Protein AF-A0A973AAB1-F1 (afdb_monomer_lite)

Sequence (427 aa):
MKTANSNQVSSADGLLHLVMQCKTIVVDFSHLSKGIDNYHVDVMLSDSFVQSSRQLIEQAVGNVVVGKKMTDSNLTNNFRKNYVDMLSTTLHRVKTDLQPAQIAILQFAAIKYLLLEIRQQLLSVGQRVEEAVARQQYSGSRDLLTTQARLFWLRQHHDEFLYKTNRFIFCLLQRDEMNQLRSLREEQLQSAFNEAVNVMFNPQLSAVSPMSPRLLMECYTLWPVANLSKASEAFEAACEEHFPQLAVESLRRFDRFDPIESEVFDDLGGLFAVQALLGPAENQRNRLRETFSWLEQPGNIRLLFDARLHQKTAREVRATLGIRAGWRFNRDIKKLLKIALVLRQAFASDTEYRVMLASYQLRDSWSELDNELIEIEQACKYIAGVDVKKIAVRVSGRDKGAVQLLKRLDLLARENHRQFKEGAQEV

Foldseek 3Di:
DPPDPLPQDLFLVSLVVVLDFKDKDKQFCVPPDPQDWPVRDDDDADPQLVVLLLVLLLVLLVCLLVVHDDDDDPSLVSNLVSVLVRLLVLLCCLVPPDPLSVSLVNLVVVLLVSLVSNLVSLVVVLVVLVVVLVVCVVVVHPCNVVSVVSSVVSVVCVQVSQLSSLQVSLVSNLVCCVPPCVVSCCVRVVPVDPVSNVVSPDSLLSGLAPQPLLSCLQPNLLDDDFPVQQLQVLLLVLCCVVCVVFDRDRQADAVPPDVVQFDDDDPSNYQVNCCVRRNTDGHQTRMDMDMGGSVPPPVSCCSQAVPVVLVVSLVVCCVPVHDVSSVNRVVNSVVSNVSVVVSCVRNDDLLSSLLSLLSNVCNVPDDPLVVVQDDSSLLSCCLSVHCVVVSLVSSDDPDPSSVVSNVVSVVSSVVSVVVSVVVVPPD

Radius of gyration: 25.02 Å; chains: 1; bounding box: 60×54×82 Å

Structure (mmCIF, N/CA/C/O backbone):
data_AF-A0A973AAB1-F1
#
_entry.id   AF-A0A973AAB1-F1
#
loop_
_atom_site.group_PDB
_atom_site.id
_atom_site.type_symbol
_atom_site.label_atom_id
_atom_site.label_alt_id
_atom_site.label_comp_id
_atom_site.label_asym_id
_atom_site.label_entity_id
_atom_site.label_seq_id
_atom_site.pdbx_PDB_ins_code
_atom_site.Cartn_x
_atom_site.Cartn_y
_atom_site.Cartn_z
_atom_site.occupancy
_atom_site.B_iso_or_equiv
_atom_site.auth_seq_id
_atom_site.auth_comp_id
_atom_site.auth_asym_id
_atom_site.auth_atom_id
_atom_site.pdbx_PDB_model_num
ATOM 1 N N . MET A 1 1 ? -7.279 11.399 16.033 1.00 32.84 1 MET A N 1
ATOM 2 C CA . MET A 1 1 ? -7.831 10.529 17.088 1.00 32.84 1 MET A CA 1
ATOM 3 C C . MET A 1 1 ? -8.043 11.378 18.325 1.00 32.84 1 MET A C 1
ATOM 5 O O . MET A 1 1 ? -7.068 11.710 18.985 1.00 32.84 1 MET A O 1
ATOM 9 N N . LYS A 1 2 ? -9.284 11.794 18.603 1.00 25.44 2 LYS A N 1
ATOM 10 C CA . LYS A 1 2 ? -9.629 12.214 19.964 1.00 25.44 2 LYS A CA 1
ATOM 11 C C . LYS A 1 2 ? -9.411 10.981 20.835 1.00 25.44 2 LYS A C 1
ATOM 13 O O . LYS A 1 2 ? -9.906 9.910 20.495 1.00 25.44 2 LYS A O 1
ATOM 18 N N . THR A 1 3 ? -8.579 11.111 21.858 1.00 29.19 3 THR A N 1
ATOM 19 C CA . THR A 1 3 ? -8.394 10.102 22.898 1.00 29.19 3 THR A CA 1
ATOM 20 C C . THR A 1 3 ? -9.775 9.672 23.370 1.00 29.19 3 THR A C 1
ATOM 22 O O . THR A 1 3 ? -10.511 10.491 23.918 1.00 29.19 3 THR A O 1
ATOM 25 N N . ALA A 1 4 ? -10.155 8.426 23.081 1.00 35.50 4 ALA A N 1
ATOM 26 C CA . ALA A 1 4 ? -11.342 7.833 23.671 1.00 35.50 4 ALA A CA 1
ATOM 27 C C . ALA A 1 4 ? -11.238 8.037 25.185 1.00 35.50 4 ALA A C 1
ATOM 29 O O . ALA A 1 4 ? -10.166 7.818 25.754 1.00 35.50 4 ALA A O 1
ATOM 30 N N . ASN A 1 5 ? -12.311 8.531 25.803 1.00 37.88 5 ASN A N 1
ATOM 31 C CA . ASN A 1 5 ? -12.387 8.739 27.243 1.00 37.88 5 ASN A CA 1
ATOM 32 C C . ASN A 1 5 ? -11.928 7.458 27.952 1.00 37.88 5 ASN A C 1
ATOM 34 O O . ASN A 1 5 ? -12.661 6.474 28.003 1.00 37.88 5 ASN A O 1
ATOM 38 N N . SER A 1 6 ? -10.725 7.476 28.525 1.00 41.59 6 SER A N 1
ATOM 39 C CA . SER A 1 6 ? -10.100 6.365 29.255 1.00 41.59 6 SER A CA 1
ATOM 40 C C . SER A 1 6 ? -10.814 6.026 30.571 1.00 41.59 6 SER A C 1
ATOM 42 O O . SER A 1 6 ? -10.342 5.201 31.343 1.00 41.59 6 SER A O 1
ATOM 44 N N . ASN A 1 7 ? -11.975 6.631 30.830 1.00 45.41 7 ASN A N 1
ATOM 45 C CA . ASN A 1 7 ? -12.685 6.550 32.100 1.00 45.41 7 ASN A CA 1
ATOM 46 C C . ASN A 1 7 ? -13.616 5.330 32.244 1.00 45.41 7 ASN A C 1
ATOM 48 O O . ASN A 1 7 ? -14.311 5.251 33.252 1.00 45.41 7 ASN A O 1
ATOM 52 N N . GLN A 1 8 ? -13.660 4.379 31.297 1.00 58.12 8 GLN A N 1
ATOM 53 C CA . GLN A 1 8 ? -14.621 3.258 31.376 1.00 58.12 8 GLN A CA 1
ATOM 54 C C . GLN A 1 8 ? -14.101 1.851 31.046 1.00 58.12 8 GLN A C 1
ATOM 56 O O . GLN A 1 8 ? -14.845 0.886 31.218 1.00 58.12 8 GLN A O 1
ATOM 61 N N . VAL A 1 9 ? -12.842 1.667 30.640 1.00 74.50 9 VAL A N 1
ATOM 62 C CA . VAL A 1 9 ? -12.348 0.314 30.330 1.00 74.50 9 VAL A CA 1
ATOM 63 C C . VAL A 1 9 ? -11.819 -0.351 31.592 1.00 74.50 9 VAL A C 1
ATOM 65 O O . VAL A 1 9 ? -10.759 0.012 32.084 1.00 74.50 9 VAL A O 1
ATOM 68 N N . SER A 1 10 ? -12.542 -1.345 32.107 1.00 78.31 10 SER A N 1
ATOM 69 C CA . SER A 1 10 ? -12.128 -2.128 33.284 1.00 78.31 10 SER A CA 1
ATOM 70 C C . SER A 1 10 ? -12.138 -3.645 33.065 1.00 78.31 10 SER A C 1
ATOM 72 O O . SER A 1 10 ? -11.725 -4.395 33.950 1.00 78.31 10 SER A O 1
ATOM 74 N N . SER A 1 11 ? -12.551 -4.098 31.878 1.00 83.94 11 SER A N 1
ATOM 75 C CA . SER A 1 11 ? -12.638 -5.506 31.473 1.00 83.94 11 SER A CA 1
ATOM 76 C C . SER A 1 11 ? -12.360 -5.672 29.974 1.00 83.94 11 SER A C 1
ATOM 78 O O . SER A 1 11 ? -12.320 -4.684 29.234 1.00 83.94 11 SER A O 1
ATOM 80 N N . ALA A 1 12 ? -12.194 -6.920 29.520 1.00 80.50 12 ALA A N 1
ATOM 81 C CA . ALA A 1 12 ? -12.117 -7.236 28.090 1.00 80.50 12 ALA A CA 1
ATOM 82 C C . ALA A 1 12 ? -13.424 -6.905 27.346 1.00 80.50 12 ALA A C 1
ATOM 84 O O . ALA A 1 12 ? -13.368 -6.366 26.246 1.00 80.50 12 ALA A O 1
ATOM 85 N N . ASP A 1 13 ? -14.589 -7.112 27.965 1.00 83.81 13 ASP A N 1
ATOM 86 C CA . ASP A 1 13 ? -15.877 -6.707 27.378 1.00 83.81 13 ASP A CA 1
ATOM 87 C C . ASP A 1 13 ? -15.947 -5.187 27.171 1.00 83.81 13 ASP A C 1
ATOM 89 O O . ASP A 1 13 ? -16.437 -4.705 26.152 1.00 83.81 13 ASP A O 1
ATOM 93 N N . GLY A 1 14 ? -15.364 -4.413 28.093 1.00 84.06 14 GLY A N 1
ATOM 94 C CA . GLY A 1 14 ? -15.218 -2.967 27.935 1.00 84.06 14 GLY A CA 1
ATOM 95 C C . GLY A 1 14 ? -14.351 -2.575 26.733 1.00 84.06 14 GLY A C 1
ATOM 96 O O . GLY A 1 14 ? -14.633 -1.566 26.094 1.00 84.06 14 GLY A O 1
ATOM 97 N N . LEU A 1 15 ? -13.328 -3.368 26.390 1.00 85.50 15 LEU A N 1
ATOM 98 C CA . LEU A 1 15 ? -12.544 -3.165 25.163 1.00 85.50 15 LEU A CA 1
ATOM 99 C C . LEU A 1 15 ? -13.366 -3.500 23.917 1.00 85.50 15 LEU A C 1
ATOM 101 O O . LEU A 1 15 ? -13.305 -2.763 22.937 1.00 85.50 15 LEU A O 1
ATOM 105 N N . LEU A 1 16 ? -14.162 -4.569 23.964 1.00 86.50 16 LEU A N 1
ATOM 106 C CA . LEU A 1 16 ? -15.027 -4.980 22.858 1.00 86.50 16 LEU A CA 1
ATOM 107 C C . LEU A 1 16 ? -16.091 -3.924 22.538 1.00 86.50 16 LEU A C 1
ATOM 109 O O . LEU A 1 16 ? -16.335 -3.639 21.371 1.00 86.50 16 LEU A O 1
ATOM 113 N N . HIS A 1 17 ? -16.650 -3.262 23.551 1.00 86.38 17 HIS A N 1
ATOM 114 C CA . HIS A 1 17 ? -17.569 -2.135 23.350 1.00 86.38 17 HIS A CA 1
ATOM 115 C C . HIS A 1 17 ? -16.921 -0.898 22.709 1.00 86.38 17 HIS A C 1
ATOM 117 O O . HIS A 1 17 ? -17.631 -0.044 22.179 1.00 86.38 17 HIS A O 1
ATOM 123 N N . LEU A 1 18 ? -15.591 -0.783 22.759 1.00 86.62 18 LEU A N 1
ATOM 124 C CA . LEU A 1 18 ? -14.841 0.303 22.126 1.00 86.62 18 LEU A CA 1
ATOM 125 C C . LEU A 1 18 ? -14.353 -0.037 20.715 1.00 86.62 18 LEU A C 1
ATOM 127 O O . LEU A 1 18 ? -13.771 0.831 20.058 1.00 86.62 18 LEU A O 1
ATOM 131 N N . VAL A 1 19 ? -14.576 -1.269 20.247 1.00 86.75 19 VAL A N 1
ATOM 132 C CA . VAL A 1 19 ? -14.303 -1.651 18.861 1.00 86.75 19 VAL A CA 1
ATOM 133 C C . VAL A 1 19 ? -15.119 -0.737 17.954 1.00 86.75 19 VAL A C 1
ATOM 135 O O . VAL A 1 19 ? -16.341 -0.627 18.067 1.00 86.75 19 VAL A O 1
ATOM 138 N N . MET A 1 20 ? -14.422 -0.040 17.061 1.00 80.62 20 MET A N 1
ATOM 139 C CA . MET A 1 20 ? -15.058 0.828 16.085 1.00 80.62 20 MET A CA 1
ATOM 140 C C . MET A 1 20 ? -15.947 -0.014 15.177 1.00 80.62 20 MET A C 1
ATOM 142 O O . MET A 1 20 ? -15.479 -0.991 14.592 1.00 80.62 20 MET A O 1
ATOM 146 N N . GLN A 1 21 ? -17.207 0.394 15.053 1.00 76.94 21 GLN A N 1
ATOM 147 C CA . GLN A 1 21 ? -18.173 -0.271 14.188 1.00 76.94 21 GLN A CA 1
ATOM 148 C C . GLN A 1 21 ? -17.809 -0.132 12.706 1.00 76.94 21 GLN A C 1
ATOM 150 O O . GLN A 1 21 ? -17.005 0.726 12.319 1.00 76.94 21 GLN A O 1
ATOM 155 N N . CYS A 1 22 ? -18.436 -0.986 11.895 1.00 76.31 22 CYS A N 1
ATOM 156 C CA . CYS A 1 22 ? -18.324 -0.994 10.445 1.00 76.31 22 CYS A CA 1
ATOM 157 C C . CYS A 1 22 ? -18.509 0.414 9.870 1.00 76.31 22 CYS A C 1
ATOM 159 O O . CYS A 1 22 ? -19.417 1.154 10.262 1.00 76.31 22 CYS A O 1
ATOM 161 N N . LYS A 1 23 ? -17.647 0.789 8.925 1.00 75.94 23 LYS A N 1
ATOM 162 C CA . LYS A 1 23 ? -17.768 2.060 8.201 1.00 75.94 23 LYS A CA 1
ATOM 163 C C . LYS A 1 23 ? -18.327 1.791 6.824 1.00 75.94 23 LYS A C 1
ATOM 165 O O . LYS A 1 23 ? -18.009 0.780 6.223 1.00 75.94 23 LYS A O 1
ATOM 170 N N . THR A 1 24 ? -19.141 2.700 6.310 1.00 78.06 24 THR A N 1
ATOM 171 C CA . THR A 1 24 ? -19.622 2.609 4.932 1.00 78.06 24 THR A CA 1
ATOM 172 C C . THR A 1 24 ? -19.252 3.879 4.192 1.00 78.06 24 THR A C 1
ATOM 174 O O . THR A 1 24 ? -19.510 4.978 4.680 1.00 78.06 24 THR A O 1
ATOM 177 N N . ILE A 1 25 ? -18.659 3.713 3.016 1.00 78.69 25 ILE A N 1
ATOM 178 C CA . ILE A 1 25 ? -18.466 4.778 2.039 1.00 78.69 25 ILE A CA 1
ATOM 179 C C . ILE A 1 25 ? -19.661 4.737 1.100 1.00 78.69 25 ILE A C 1
ATOM 181 O O . ILE A 1 25 ? -19.987 3.681 0.565 1.00 78.69 25 ILE A O 1
ATOM 185 N N . VAL A 1 26 ? -20.321 5.879 0.913 1.00 78.56 26 VAL A N 1
ATOM 186 C CA . VAL A 1 26 ? -21.398 6.029 -0.068 1.00 78.56 26 VAL A CA 1
ATOM 187 C C . VAL A 1 26 ? -21.169 7.308 -0.855 1.00 78.56 26 VAL A C 1
ATOM 189 O O . VAL A 1 26 ? -21.073 8.381 -0.263 1.00 78.56 26 VAL A O 1
ATOM 192 N N . VAL A 1 27 ? -21.127 7.194 -2.180 1.00 77.44 27 VAL A N 1
ATOM 193 C CA . VAL A 1 27 ? -21.230 8.338 -3.088 1.00 77.44 27 VAL A CA 1
ATOM 194 C C . VAL A 1 27 ? -22.471 8.134 -3.940 1.00 77.44 27 VAL A C 1
ATOM 196 O O . VAL A 1 27 ? -22.601 7.143 -4.663 1.00 77.44 27 VAL A O 1
ATOM 199 N N . ASP A 1 28 ? -23.409 9.062 -3.793 1.00 74.94 28 ASP A N 1
ATOM 200 C CA . ASP A 1 28 ? -24.661 9.061 -4.532 1.00 74.94 28 ASP A CA 1
ATOM 201 C C . ASP A 1 28 ? -24.543 9.980 -5.753 1.00 74.94 28 ASP A C 1
ATOM 203 O O . ASP A 1 28 ? -24.319 11.186 -5.614 1.00 74.94 28 ASP A O 1
ATOM 207 N N . PHE A 1 29 ? -24.684 9.399 -6.945 1.00 78.56 29 PHE A N 1
ATOM 208 C CA . PHE A 1 29 ? -24.642 10.127 -8.214 1.00 78.56 29 PHE A CA 1
ATOM 209 C C . PHE A 1 29 ? -26.041 10.545 -8.687 1.00 78.56 29 PHE A C 1
ATOM 211 O O . PHE A 1 29 ? -26.155 11.318 -9.636 1.00 78.56 29 PHE A O 1
ATOM 218 N N . SER A 1 30 ? -27.114 10.102 -8.018 1.00 74.50 30 SER A N 1
ATOM 219 C CA . SER A 1 30 ? -28.501 10.380 -8.424 1.00 74.50 30 SER A CA 1
ATOM 220 C C . SER A 1 30 ? -28.868 11.868 -8.398 1.00 74.50 30 SER A C 1
ATOM 222 O O . SER A 1 30 ? -29.799 12.293 -9.081 1.00 74.50 30 SER A O 1
ATOM 224 N N . HIS A 1 31 ? -28.120 12.670 -7.640 1.00 73.25 31 HIS A N 1
ATOM 225 C CA . HIS A 1 31 ? -28.303 14.116 -7.527 1.00 73.25 31 HIS A CA 1
ATOM 226 C C . HIS A 1 31 ? -27.528 14.928 -8.576 1.00 73.25 31 HIS A C 1
ATOM 228 O O . HIS A 1 31 ? -27.608 16.158 -8.576 1.00 73.25 31 HIS A O 1
ATOM 234 N N . LEU A 1 32 ? -26.753 14.275 -9.446 1.00 78.38 32 LEU A N 1
ATOM 235 C CA . LEU A 1 32 ? -26.009 14.943 -10.509 1.00 78.38 32 LEU A CA 1
ATOM 236 C C . LEU A 1 32 ? -26.874 15.143 -11.757 1.00 78.38 32 LEU A C 1
ATOM 238 O O . LEU A 1 32 ? -27.916 14.514 -11.944 1.00 78.38 32 LEU A O 1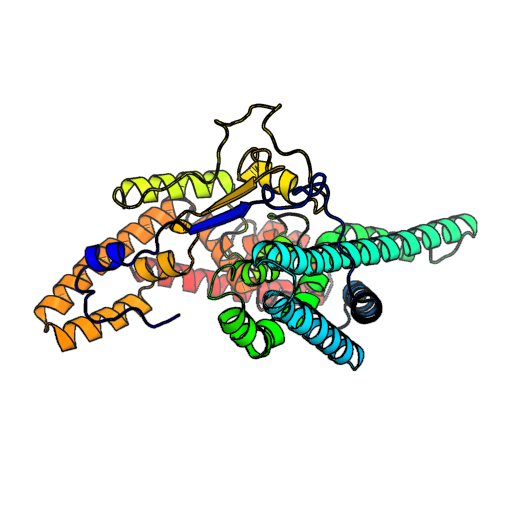
ATOM 242 N N . SER A 1 33 ? -26.437 16.055 -12.626 1.00 81.62 33 SER A N 1
ATOM 243 C CA . SER A 1 33 ? -27.100 16.311 -13.903 1.00 81.62 33 SER A CA 1
ATOM 244 C C . SER A 1 33 ? -27.210 15.033 -14.735 1.00 81.62 33 SER A C 1
ATOM 246 O O . SER A 1 33 ? -26.293 14.214 -14.764 1.00 81.62 33 SER A O 1
ATOM 248 N N . LYS A 1 34 ? -28.322 14.889 -15.467 1.00 81.31 34 LYS A N 1
ATOM 249 C CA . LYS A 1 34 ? -28.564 13.742 -16.351 1.00 81.31 34 LYS A CA 1
ATOM 250 C C . LYS A 1 34 ? -27.367 13.513 -17.283 1.00 81.31 34 LYS A C 1
ATOM 252 O O . LYS A 1 34 ? -26.987 14.416 -18.022 1.00 81.31 34 LYS A O 1
ATOM 257 N N . GLY A 1 35 ? -26.834 12.292 -17.270 1.00 81.25 35 GLY A N 1
ATOM 258 C CA . GLY A 1 35 ? -25.662 11.899 -18.057 1.00 81.25 35 GLY A CA 1
ATOM 259 C C . GLY A 1 35 ? -24.348 11.889 -17.275 1.00 81.25 35 GLY A C 1
ATOM 260 O O . GLY A 1 35 ? -23.375 11.375 -17.809 1.00 81.25 35 GLY A O 1
ATOM 261 N N . ILE A 1 36 ? -24.328 12.394 -16.035 1.00 82.62 36 ILE A N 1
ATOM 262 C CA . ILE A 1 36 ? -23.190 12.250 -15.123 1.00 82.62 36 ILE A CA 1
ATOM 263 C C . ILE A 1 36 ? -23.449 11.067 -14.187 1.00 82.62 36 ILE A C 1
ATOM 265 O O . ILE A 1 36 ? -24.399 11.093 -13.406 1.00 82.62 36 ILE A O 1
ATOM 269 N N . ASP A 1 37 ? -22.608 10.041 -14.263 1.00 84.44 37 ASP A N 1
ATOM 270 C CA . ASP A 1 37 ? -22.638 8.870 -13.380 1.00 84.44 37 ASP A CA 1
ATOM 271 C C . ASP A 1 37 ? -21.206 8.435 -13.007 1.00 84.44 37 ASP A C 1
ATOM 273 O O . ASP A 1 37 ? -20.241 9.123 -13.350 1.00 84.44 37 ASP A O 1
ATOM 277 N N . ASN A 1 38 ? -21.044 7.330 -12.271 1.00 83.75 38 ASN A N 1
ATOM 278 C CA . ASN A 1 38 ? -19.719 6.853 -11.851 1.00 83.75 38 ASN A CA 1
ATOM 279 C C . ASN A 1 38 ? -18.790 6.515 -13.038 1.00 83.75 38 ASN A C 1
ATOM 281 O O . ASN A 1 38 ? -17.569 6.526 -12.890 1.00 83.75 38 ASN A O 1
ATOM 285 N N . TYR A 1 39 ? -19.347 6.225 -14.217 1.00 84.56 39 TYR A N 1
ATOM 286 C CA . TYR A 1 39 ? -18.586 5.864 -15.416 1.00 84.56 39 TYR A CA 1
ATOM 287 C C . TYR A 1 39 ? -18.427 7.038 -16.387 1.00 84.56 39 TYR A C 1
ATOM 289 O O . TYR A 1 39 ? -17.437 7.117 -17.110 1.00 84.56 39 TYR A O 1
ATOM 297 N N . HIS A 1 40 ? -19.384 7.963 -16.398 1.00 85.38 40 HIS A N 1
ATOM 298 C CA . HIS A 1 40 ? -19.438 9.091 -17.319 1.00 85.38 40 HIS A CA 1
ATOM 299 C C . HIS A 1 40 ? -19.305 10.393 -16.534 1.00 85.38 40 HIS A C 1
ATOM 301 O O . HIS A 1 40 ? -20.291 11.058 -16.222 1.00 85.38 40 HIS A O 1
ATOM 307 N N . VAL A 1 41 ? -18.071 10.760 -16.191 1.00 84.12 41 VAL A N 1
ATOM 308 C CA . VAL A 1 41 ? -17.785 12.038 -15.539 1.00 84.12 41 VAL A CA 1
ATOM 309 C C . VAL A 1 41 ? -16.518 12.666 -16.103 1.00 84.12 41 VAL A C 1
ATOM 311 O O . VAL A 1 41 ? -15.412 12.153 -15.936 1.00 84.12 41 VAL A O 1
ATOM 314 N N . ASP A 1 42 ? -16.692 13.819 -16.743 1.00 87.50 42 ASP A N 1
ATOM 315 C CA . ASP A 1 42 ? -15.589 14.623 -17.248 1.00 87.50 42 ASP A CA 1
ATOM 316 C C . ASP A 1 42 ? -15.203 15.680 -16.217 1.00 87.50 42 ASP A C 1
ATOM 318 O O . ASP A 1 42 ? -16.022 16.494 -15.778 1.00 87.50 42 ASP A O 1
ATOM 322 N N . VAL A 1 43 ? -13.929 15.678 -15.833 1.00 90.19 43 VAL A N 1
ATOM 323 C CA . VAL A 1 43 ? -13.368 16.656 -14.901 1.00 90.19 43 VAL A CA 1
ATOM 324 C C . VAL A 1 43 ? -12.222 17.390 -15.570 1.00 90.19 43 VAL A C 1
ATOM 326 O O . VAL A 1 43 ? -11.253 16.787 -16.026 1.00 90.19 43 VAL A O 1
ATOM 329 N N . MET A 1 44 ? -12.313 18.717 -15.575 1.00 92.75 44 MET A N 1
ATOM 330 C CA . MET A 1 44 ? -11.226 19.585 -16.002 1.00 92.75 44 MET A CA 1
ATOM 331 C C . MET A 1 44 ? -10.355 19.945 -14.796 1.00 92.75 44 MET A C 1
ATOM 333 O O . MET A 1 44 ? -10.832 20.541 -13.828 1.00 92.75 44 MET A O 1
ATOM 337 N N . LEU A 1 45 ? -9.076 19.582 -14.860 1.00 95.06 45 LEU A N 1
ATOM 338 C CA . LEU A 1 45 ? -8.071 19.973 -13.873 1.00 95.06 45 LEU A CA 1
ATOM 339 C C . LEU A 1 45 ? -7.397 21.284 -14.289 1.00 95.06 45 LEU A C 1
ATOM 341 O O . LEU A 1 45 ? -7.378 21.634 -15.465 1.00 95.06 45 LEU A O 1
ATOM 345 N N . SER A 1 46 ? -6.824 22.004 -13.322 1.00 96.19 46 SER A N 1
ATOM 346 C CA . SER A 1 46 ? -6.078 23.235 -13.604 1.00 96.19 46 SER A CA 1
ATOM 347 C C . SER A 1 46 ? -4.879 22.967 -14.521 1.00 96.19 46 SER A C 1
ATOM 349 O O . SER A 1 46 ? -4.043 22.118 -14.201 1.00 96.19 46 SER A O 1
ATOM 351 N N . ASP A 1 47 ? -4.723 23.754 -15.588 1.00 96.25 47 ASP A N 1
ATOM 352 C CA . ASP A 1 47 ? -3.577 23.666 -16.506 1.00 96.25 47 ASP A CA 1
ATOM 353 C C . ASP A 1 47 ? -2.235 23.791 -15.777 1.00 96.25 47 ASP A C 1
ATOM 355 O O . ASP A 1 47 ? -1.279 23.078 -16.086 1.00 96.25 47 ASP A O 1
ATOM 359 N N . SER A 1 48 ? -2.161 24.654 -14.757 1.00 95.88 48 SER A N 1
ATOM 360 C CA . SER A 1 48 ? -0.945 24.837 -13.958 1.00 95.88 48 SER A CA 1
ATOM 361 C C . SER A 1 48 ? -0.570 23.583 -13.165 1.00 95.88 48 SER A C 1
ATOM 363 O O . SER A 1 48 ? 0.616 23.285 -13.007 1.00 95.88 48 SER A O 1
ATOM 365 N N . PHE A 1 49 ? -1.563 22.832 -12.682 1.00 96.75 49 PHE A N 1
ATOM 366 C CA . PHE A 1 49 ? -1.365 21.560 -11.990 1.00 96.75 49 PHE A CA 1
ATOM 367 C C . PHE A 1 49 ? -0.991 20.450 -12.979 1.00 96.75 49 PHE A C 1
ATOM 369 O O . PHE A 1 49 ? -0.060 19.683 -12.729 1.00 96.75 49 PHE A O 1
ATOM 376 N N . VAL A 1 50 ? -1.655 20.394 -14.135 1.00 97.19 50 VAL A N 1
ATOM 377 C CA . VAL A 1 50 ? -1.360 19.423 -15.202 1.00 97.19 50 VAL A CA 1
ATOM 378 C C . VAL A 1 50 ? 0.070 19.597 -15.726 1.00 97.19 50 VAL A C 1
ATOM 380 O O . VAL A 1 50 ? 0.818 18.629 -15.843 1.00 97.19 50 VAL A O 1
ATOM 383 N N . GLN A 1 51 ? 0.507 20.830 -15.982 1.00 96.56 51 GLN A N 1
ATOM 384 C CA . GLN A 1 51 ? 1.865 21.094 -16.464 1.00 96.56 51 GLN A CA 1
ATOM 385 C C . GLN A 1 51 ? 2.934 20.774 -15.412 1.00 96.56 51 GLN A C 1
ATOM 387 O O . GLN A 1 51 ? 3.926 20.115 -15.731 1.00 96.56 51 GLN A O 1
ATOM 392 N N . SER A 1 52 ? 2.743 21.206 -14.158 1.00 96.25 52 SER A N 1
ATOM 393 C CA . SER A 1 52 ? 3.735 20.961 -13.102 1.00 96.25 52 SER A CA 1
ATOM 394 C C . SER A 1 52 ? 3.832 19.482 -12.720 1.00 96.25 52 SER A C 1
ATOM 396 O O . SER A 1 52 ? 4.933 18.987 -12.477 1.00 96.25 52 SER A O 1
ATOM 398 N N . SER A 1 53 ? 2.707 18.759 -12.722 1.00 96.44 53 SER A N 1
ATOM 399 C CA . SER A 1 53 ? 2.680 17.311 -12.488 1.00 96.44 53 SER A CA 1
ATOM 400 C C . SER A 1 53 ? 3.420 16.542 -13.578 1.00 96.44 53 SER A C 1
ATOM 402 O O . SER A 1 53 ? 4.273 15.728 -13.241 1.00 96.44 53 SER A O 1
ATOM 404 N N . ARG A 1 54 ? 3.191 16.840 -14.864 1.00 96.69 54 ARG A N 1
ATOM 405 C CA . ARG A 1 54 ? 3.894 16.179 -15.979 1.00 96.69 54 ARG A CA 1
ATOM 406 C C . ARG A 1 54 ? 5.409 16.307 -15.882 1.00 96.69 54 ARG A C 1
ATOM 408 O O . ARG A 1 54 ? 6.109 15.304 -15.974 1.00 96.69 54 ARG A O 1
ATOM 415 N N . GLN A 1 55 ? 5.905 17.519 -15.631 1.00 95.00 55 GLN A N 1
ATOM 416 C CA . GLN A 1 55 ? 7.342 17.772 -15.484 1.00 95.00 55 GLN A CA 1
ATOM 417 C C . GLN A 1 55 ? 7.947 16.982 -14.317 1.00 95.00 55 GLN A C 1
ATOM 419 O O . GLN A 1 55 ? 9.008 16.371 -14.455 1.00 95.00 55 GLN A O 1
ATOM 424 N N . LEU A 1 56 ? 7.267 16.974 -13.165 1.00 96.00 56 LEU A N 1
ATOM 425 C CA . LEU A 1 56 ? 7.732 16.236 -11.994 1.00 96.00 56 LEU A CA 1
ATOM 426 C C . LEU A 1 56 ? 7.685 14.718 -12.219 1.00 96.00 56 LEU A C 1
ATOM 428 O O . LEU A 1 56 ? 8.632 14.024 -11.856 1.00 96.00 56 LEU A O 1
ATOM 432 N N . ILE A 1 57 ? 6.603 14.206 -12.809 1.00 96.50 57 ILE A N 1
ATOM 433 C CA . ILE A 1 57 ? 6.418 12.777 -13.087 1.00 96.50 57 ILE A CA 1
ATOM 434 C C . ILE A 1 57 ? 7.476 12.291 -14.078 1.00 96.50 57 ILE A C 1
ATOM 436 O O . ILE A 1 57 ? 8.098 11.263 -13.826 1.00 96.50 57 ILE A O 1
ATOM 440 N N . GLU A 1 58 ? 7.740 13.030 -15.158 1.00 94.94 58 GLU A N 1
ATOM 441 C CA . GLU A 1 58 ? 8.780 12.672 -16.128 1.00 94.94 58 GLU A CA 1
ATOM 442 C C . GLU A 1 58 ? 10.153 12.534 -15.450 1.00 94.94 58 GLU A C 1
ATOM 444 O O . GLU A 1 58 ? 10.842 11.522 -15.623 1.00 94.94 58 GLU A O 1
ATOM 449 N N . GLN A 1 59 ? 10.529 13.510 -14.615 1.00 94.19 59 GLN A N 1
ATOM 450 C CA . GLN A 1 59 ? 11.773 13.451 -13.850 1.00 94.19 59 GLN A CA 1
ATOM 451 C C . GLN A 1 59 ? 11.780 12.276 -12.861 1.00 94.19 59 GLN A C 1
ATOM 453 O O . GLN A 1 59 ? 12.796 11.586 -12.735 1.00 94.19 59 GLN A O 1
ATOM 458 N N . ALA A 1 60 ? 10.676 12.057 -12.144 1.00 94.12 60 ALA A N 1
ATOM 459 C CA . ALA A 1 60 ? 10.570 11.004 -11.143 1.00 94.12 60 ALA A CA 1
ATOM 460 C C . ALA A 1 60 ? 10.701 9.617 -11.784 1.00 94.12 60 ALA A C 1
ATOM 462 O O . ALA A 1 60 ? 11.570 8.843 -11.384 1.00 94.12 60 ALA A O 1
ATOM 463 N N . VAL A 1 61 ? 9.927 9.336 -12.836 1.00 94.25 61 VAL A N 1
ATOM 464 C CA . VAL A 1 61 ? 10.006 8.081 -13.598 1.00 94.25 61 VAL A CA 1
ATOM 465 C C . VAL A 1 61 ? 11.420 7.879 -14.147 1.00 94.25 61 VAL A C 1
ATOM 467 O O . VAL A 1 61 ? 12.004 6.810 -13.962 1.00 94.25 61 VAL A O 1
ATOM 470 N N . GLY A 1 62 ? 12.012 8.909 -14.762 1.00 91.38 62 GLY A N 1
ATOM 471 C CA . GLY A 1 62 ? 13.365 8.831 -15.316 1.00 91.38 62 GLY A CA 1
ATOM 472 C C . GLY A 1 62 ? 14.428 8.506 -14.264 1.00 91.38 62 GLY A C 1
ATOM 473 O O . GLY A 1 62 ? 15.314 7.686 -14.506 1.00 91.38 62 GLY A O 1
ATOM 474 N N . ASN A 1 63 ? 14.326 9.098 -13.074 1.00 90.88 63 ASN A N 1
ATOM 475 C CA . ASN A 1 63 ? 15.244 8.812 -11.979 1.00 90.88 63 ASN A CA 1
ATOM 476 C C . ASN A 1 63 ? 15.024 7.407 -11.391 1.00 90.88 63 ASN A C 1
ATOM 478 O O . ASN A 1 63 ? 16.014 6.732 -11.110 1.00 90.88 63 ASN A O 1
ATOM 482 N N . VAL A 1 64 ? 13.772 6.949 -11.248 1.00 89.50 64 VAL A N 1
ATOM 483 C CA . VAL A 1 64 ? 13.441 5.629 -10.678 1.00 89.50 64 VAL A CA 1
ATOM 484 C C . VAL A 1 64 ? 14.002 4.533 -11.581 1.00 89.50 64 VAL A C 1
ATOM 486 O O . VAL A 1 64 ? 14.701 3.643 -11.106 1.00 89.50 64 VAL A O 1
ATOM 489 N N . VAL A 1 65 ? 13.777 4.655 -12.890 1.00 87.69 65 VAL A N 1
ATOM 490 C CA . VAL A 1 65 ? 14.267 3.716 -13.909 1.00 87.69 65 VAL A CA 1
ATOM 491 C C . VAL A 1 65 ? 15.797 3.644 -13.956 1.00 87.69 65 VAL A C 1
ATOM 493 O O . VAL A 1 65 ? 16.354 2.626 -14.341 1.00 87.69 65 VAL A O 1
ATOM 496 N N . VAL A 1 66 ? 16.509 4.711 -13.589 1.00 85.75 66 VAL A N 1
ATOM 497 C CA . VAL A 1 66 ? 17.986 4.734 -13.582 1.0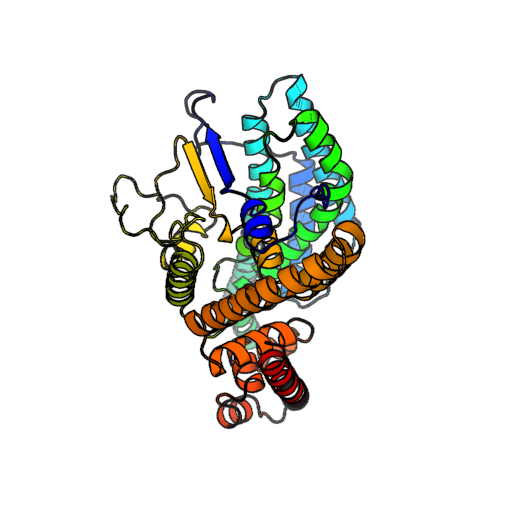0 85.75 66 VAL A CA 1
ATOM 498 C C . VAL A 1 66 ? 18.552 4.433 -12.182 1.00 85.75 66 VAL A C 1
ATOM 500 O O . VAL A 1 66 ? 19.764 4.455 -11.986 1.00 85.75 66 VAL A O 1
ATOM 503 N N . GLY A 1 67 ? 17.700 4.166 -11.185 1.00 81.31 67 GLY A N 1
ATOM 504 C CA . GLY A 1 67 ? 18.125 3.923 -9.802 1.00 81.31 67 GLY A CA 1
ATOM 505 C C . GLY A 1 67 ? 18.698 5.162 -9.100 1.00 81.31 67 GLY A C 1
ATOM 506 O O . GLY A 1 67 ? 19.428 5.050 -8.113 1.00 81.31 67 GLY A O 1
ATOM 507 N N . LYS A 1 68 ? 18.400 6.369 -9.597 1.00 84.12 68 LYS A N 1
ATOM 508 C CA . LYS A 1 68 ? 18.809 7.629 -8.963 1.00 84.12 68 LYS A CA 1
ATOM 509 C C . LYS A 1 68 ? 17.869 7.974 -7.814 1.00 84.12 68 LYS A C 1
ATOM 511 O O . LYS A 1 68 ? 16.658 7.794 -7.905 1.00 84.12 68 LYS A O 1
ATOM 516 N N . LYS A 1 69 ? 18.424 8.537 -6.737 1.00 79.19 69 LYS A N 1
ATOM 517 C CA . LYS A 1 69 ? 17.616 9.045 -5.621 1.00 79.19 69 LYS A CA 1
ATOM 518 C C . LYS A 1 69 ? 16.735 10.202 -6.088 1.00 79.19 69 LYS A C 1
ATOM 520 O O . LYS A 1 69 ? 17.221 11.120 -6.748 1.00 79.19 69 LYS A O 1
ATOM 525 N N . MET A 1 70 ? 15.467 10.176 -5.687 1.00 78.81 70 MET A N 1
ATOM 526 C CA . MET A 1 70 ? 14.593 11.341 -5.801 1.00 78.81 70 MET A CA 1
ATOM 527 C C . MET A 1 70 ? 15.081 12.425 -4.846 1.00 78.81 70 MET A C 1
ATOM 529 O O . MET A 1 70 ? 15.299 12.150 -3.666 1.00 78.81 70 MET A O 1
ATOM 533 N N . THR A 1 71 ? 15.244 13.647 -5.340 1.00 73.69 71 THR A N 1
ATOM 534 C CA . THR A 1 71 ? 15.603 14.803 -4.517 1.00 73.69 71 THR A CA 1
ATOM 535 C C . THR A 1 71 ? 14.528 15.872 -4.608 1.00 73.69 71 THR A C 1
ATOM 537 O O . THR A 1 71 ? 13.924 16.074 -5.664 1.00 73.69 71 THR A O 1
ATOM 540 N N . ASP A 1 72 ? 14.311 16.576 -3.496 1.00 70.00 72 ASP A N 1
ATOM 541 C CA . ASP A 1 72 ? 13.477 17.773 -3.488 1.00 70.00 72 ASP A CA 1
ATOM 542 C C . ASP A 1 72 ? 14.078 18.817 -4.429 1.00 70.00 72 ASP A C 1
ATOM 544 O O . ASP A 1 72 ? 15.264 19.145 -4.368 1.00 70.00 72 ASP A O 1
ATOM 548 N N . SER A 1 73 ? 13.245 19.312 -5.336 1.00 81.81 73 SER A N 1
ATOM 549 C CA . SER A 1 73 ? 13.627 20.268 -6.367 1.00 81.81 73 SER A CA 1
ATOM 550 C C . SER A 1 73 ? 12.621 21.415 -6.427 1.00 81.81 73 SER A C 1
ATOM 552 O O . SER A 1 73 ? 11.544 21.363 -5.827 1.00 81.81 73 SER A O 1
ATOM 554 N N . ASN A 1 74 ? 12.935 22.455 -7.200 1.00 88.88 74 ASN A N 1
ATOM 555 C CA . ASN A 1 74 ? 11.971 23.521 -7.485 1.00 88.88 74 ASN A CA 1
ATOM 556 C C . ASN A 1 74 ? 10.688 22.981 -8.138 1.00 88.88 74 ASN A C 1
ATOM 558 O O . ASN A 1 74 ? 9.608 23.511 -7.880 1.00 88.88 74 ASN A O 1
ATOM 562 N N . LEU A 1 75 ? 10.788 21.896 -8.917 1.00 90.25 75 LEU A N 1
ATOM 563 C CA . LEU A 1 75 ? 9.635 21.224 -9.515 1.00 90.25 75 LEU A CA 1
ATOM 564 C C . LEU A 1 75 ? 8.725 20.621 -8.442 1.00 90.25 75 LEU A C 1
ATOM 566 O O . LEU A 1 75 ? 7.511 20.789 -8.514 1.00 90.25 75 LEU A O 1
ATOM 570 N N . THR A 1 76 ? 9.305 20.027 -7.395 1.00 92.56 76 THR A N 1
ATOM 571 C CA . THR A 1 76 ? 8.555 19.505 -6.246 1.00 92.56 76 THR A CA 1
ATOM 572 C C . THR A 1 76 ? 7.740 20.598 -5.554 1.00 92.56 76 THR A C 1
ATOM 574 O O . THR A 1 76 ? 6.552 20.420 -5.286 1.00 92.56 76 THR A O 1
ATOM 577 N N . ASN A 1 77 ? 8.357 21.750 -5.282 1.00 92.44 77 ASN A N 1
ATOM 578 C CA . ASN A 1 77 ? 7.677 22.862 -4.613 1.00 92.44 77 ASN A CA 1
ATOM 579 C C . ASN A 1 77 ? 6.587 23.485 -5.494 1.00 92.44 77 ASN A C 1
ATOM 581 O O . ASN A 1 77 ? 5.502 23.785 -4.995 1.00 92.44 77 ASN A O 1
ATOM 585 N N . ASN A 1 78 ? 6.849 23.642 -6.795 1.00 94.62 78 ASN A N 1
ATOM 586 C CA . ASN A 1 78 ? 5.870 24.160 -7.751 1.00 94.62 78 ASN A CA 1
ATOM 587 C C . ASN A 1 78 ? 4.649 23.232 -7.873 1.00 94.62 78 ASN A C 1
ATOM 589 O O . ASN A 1 78 ? 3.509 23.686 -7.806 1.00 94.62 78 ASN A O 1
ATOM 593 N N . PHE A 1 79 ? 4.881 21.920 -7.977 1.00 95.81 79 PHE A N 1
ATOM 594 C CA . PHE A 1 79 ? 3.824 20.910 -7.991 1.00 95.81 79 PHE A CA 1
ATOM 595 C C . PHE A 1 79 ? 2.954 20.968 -6.729 1.00 95.81 79 PHE A C 1
ATOM 597 O O . PHE A 1 79 ? 1.734 21.100 -6.831 1.00 95.81 79 PHE A O 1
ATOM 604 N N . ARG A 1 80 ? 3.581 20.938 -5.545 1.00 94.94 80 ARG A N 1
ATOM 605 C CA . ARG A 1 80 ? 2.879 20.991 -4.252 1.00 94.94 80 ARG A CA 1
ATOM 606 C C . ARG A 1 80 ? 2.042 22.260 -4.108 1.00 94.94 80 ARG A C 1
ATOM 608 O O . ARG A 1 80 ? 0.889 22.184 -3.695 1.00 94.94 80 ARG A O 1
ATOM 615 N N . LYS A 1 81 ? 2.593 23.414 -4.500 1.00 95.12 81 LYS A N 1
ATOM 616 C CA . LYS A 1 81 ? 1.871 24.690 -4.478 1.00 95.12 81 LYS A CA 1
ATOM 617 C C . LYS A 1 81 ? 0.635 24.653 -5.383 1.00 95.12 81 LYS A C 1
ATOM 619 O O . LYS A 1 81 ? -0.461 24.915 -4.904 1.00 95.12 81 LYS A O 1
ATOM 624 N N . ASN A 1 82 ? 0.792 24.252 -6.647 1.00 96.50 82 ASN A N 1
ATOM 625 C CA . ASN A 1 82 ? -0.327 24.207 -7.596 1.00 96.50 82 ASN A CA 1
ATOM 626 C C . ASN A 1 82 ? -1.421 23.220 -7.159 1.00 96.50 82 ASN A C 1
ATOM 628 O O . ASN A 1 82 ? -2.603 23.483 -7.370 1.00 96.50 82 ASN A O 1
ATOM 632 N N . TYR A 1 83 ? -1.041 22.106 -6.528 1.00 95.56 83 TYR A N 1
ATOM 633 C CA . TYR A 1 83 ? -1.985 21.156 -5.945 1.00 95.56 83 TYR A CA 1
ATOM 634 C C . TYR A 1 83 ? -2.799 21.773 -4.799 1.00 95.56 83 TYR A C 1
ATOM 636 O O . TYR A 1 83 ? -4.029 21.698 -4.806 1.00 95.56 83 TYR A O 1
ATOM 644 N N . VAL A 1 84 ? -2.123 22.410 -3.835 1.00 94.81 84 VAL A N 1
ATOM 645 C CA . VAL A 1 84 ? -2.777 23.063 -2.690 1.00 94.81 84 VAL A CA 1
ATOM 646 C C . VAL A 1 84 ? -3.696 24.186 -3.156 1.00 94.81 84 VAL A C 1
ATOM 648 O O . VAL A 1 84 ? -4.832 24.259 -2.688 1.00 94.81 84 VAL A O 1
ATOM 651 N N . ASP A 1 85 ? -3.250 25.018 -4.097 1.00 95.25 85 ASP A N 1
ATOM 652 C CA . ASP A 1 85 ? -4.043 26.124 -4.641 1.00 95.25 85 ASP A CA 1
ATOM 653 C C . ASP A 1 85 ? -5.313 25.601 -5.342 1.00 95.25 85 ASP A C 1
ATOM 655 O O . ASP A 1 85 ? -6.422 26.081 -5.079 1.00 95.25 85 ASP A O 1
ATOM 659 N N . MET A 1 86 ? -5.177 24.560 -6.176 1.00 95.38 86 MET A N 1
ATOM 660 C CA . MET A 1 86 ? -6.299 23.921 -6.875 1.00 95.38 86 MET A CA 1
ATOM 661 C C . MET A 1 86 ? -7.315 23.321 -5.894 1.00 95.38 86 MET A C 1
ATOM 663 O O . MET A 1 86 ? -8.521 23.562 -6.024 1.00 95.38 86 MET A O 1
ATOM 667 N N . LEU A 1 87 ? -6.856 22.560 -4.896 1.00 92.75 87 LEU A N 1
ATOM 668 C CA . LEU A 1 87 ? -7.757 21.931 -3.931 1.00 92.75 87 LEU A CA 1
ATOM 669 C C . LEU A 1 87 ? -8.382 22.924 -2.959 1.00 92.75 87 LEU A C 1
ATOM 671 O O . LEU A 1 87 ? -9.570 22.801 -2.674 1.00 92.75 87 LEU A O 1
ATOM 675 N N . SER A 1 88 ? -7.637 23.924 -2.491 1.00 92.81 88 SER A N 1
ATOM 676 C CA . SER A 1 88 ? -8.186 24.960 -1.608 1.00 92.81 88 SER A CA 1
ATOM 677 C C . SER A 1 88 ? -9.308 25.720 -2.308 1.00 92.81 88 SER A C 1
ATOM 679 O O . SER A 1 88 ? -10.394 25.885 -1.752 1.00 92.81 88 SER A O 1
ATOM 681 N N . THR A 1 89 ? -9.089 26.094 -3.573 1.00 93.50 89 THR A N 1
ATOM 682 C CA . THR A 1 89 ? -10.116 26.730 -4.410 1.00 93.50 89 THR A CA 1
ATOM 683 C C . THR A 1 89 ? -11.329 25.816 -4.580 1.00 93.50 89 THR A C 1
ATOM 685 O O . THR A 1 89 ? -12.463 26.254 -4.403 1.00 93.50 89 THR A O 1
ATOM 688 N N . THR A 1 90 ? -11.106 24.528 -4.854 1.00 92.25 90 THR A N 1
ATOM 689 C CA . THR A 1 90 ? -12.183 23.538 -5.016 1.00 92.25 90 THR A CA 1
ATOM 690 C C . THR A 1 90 ? -13.002 23.357 -3.735 1.00 92.25 90 THR A C 1
ATOM 692 O O . THR A 1 90 ? -14.224 23.272 -3.802 1.00 92.25 90 THR A O 1
ATOM 695 N N . LEU A 1 91 ? -12.364 23.351 -2.563 1.00 91.00 91 LEU A N 1
ATOM 696 C CA . LEU A 1 91 ? -13.049 23.251 -1.270 1.00 91.00 91 LEU A CA 1
ATOM 697 C C . LEU A 1 91 ? -13.892 24.497 -0.973 1.00 91.00 91 LEU A C 1
ATOM 699 O O . LEU A 1 91 ? -15.014 24.378 -0.484 1.00 91.00 91 LEU A O 1
ATOM 703 N N . HIS A 1 92 ? -13.399 25.690 -1.314 1.00 92.50 92 HIS A N 1
ATOM 704 C CA . HIS A 1 92 ? -14.159 26.930 -1.140 1.00 92.50 92 HIS A CA 1
ATOM 705 C C . HIS A 1 92 ? -15.400 27.020 -2.033 1.00 92.50 92 HIS A C 1
ATOM 707 O O . HIS A 1 92 ? -16.347 27.719 -1.667 1.00 92.50 92 HIS A O 1
ATOM 713 N N . ARG A 1 93 ? -15.448 26.267 -3.140 1.00 91.75 93 ARG A N 1
ATOM 714 C CA . ARG A 1 93 ? -16.624 26.219 -4.020 1.00 91.75 93 ARG A CA 1
ATOM 715 C C . ARG A 1 93 ? -17.869 25.616 -3.374 1.00 91.75 93 ARG A C 1
ATOM 717 O O . ARG A 1 93 ? -18.966 25.813 -3.892 1.00 91.75 93 ARG A O 1
ATOM 724 N N . VAL A 1 94 ? -17.736 24.972 -2.207 1.00 89.12 94 VAL A N 1
ATOM 725 C CA . VAL A 1 94 ? -18.901 24.536 -1.417 1.00 89.12 94 VAL A CA 1
ATOM 726 C C . VAL A 1 94 ? -19.780 25.712 -0.984 1.00 89.12 94 VAL A C 1
ATOM 728 O O . VAL A 1 94 ? -20.984 25.561 -0.809 1.00 89.12 94 VAL A O 1
ATOM 731 N N . LYS A 1 95 ? -19.178 26.900 -0.816 1.00 87.31 95 LYS A N 1
ATOM 732 C CA . LYS A 1 95 ? -19.887 28.125 -0.422 1.00 87.31 95 LYS A CA 1
ATOM 733 C C . LYS A 1 95 ? -20.564 28.824 -1.601 1.00 87.31 95 LYS A C 1
ATOM 735 O O . LYS A 1 95 ? -21.368 29.723 -1.368 1.00 87.31 95 LYS A O 1
ATOM 740 N N . THR A 1 96 ? -20.209 28.473 -2.836 1.00 88.50 96 THR A N 1
ATOM 741 C CA . THR A 1 96 ? -20.633 29.205 -4.036 1.00 88.50 96 THR A CA 1
ATOM 742 C C . THR A 1 96 ? -21.580 28.398 -4.907 1.00 88.50 96 THR A C 1
ATOM 744 O O . THR A 1 96 ? -22.681 28.865 -5.182 1.00 88.50 96 THR A O 1
ATOM 747 N N . ASP A 1 97 ? -21.161 27.220 -5.366 1.00 87.94 97 ASP A N 1
ATOM 748 C CA . ASP A 1 97 ? -21.799 26.566 -6.513 1.00 87.94 97 ASP A CA 1
ATOM 749 C C . ASP A 1 97 ? -21.755 25.031 -6.506 1.00 87.94 97 ASP A C 1
ATOM 751 O O . ASP A 1 97 ? -22.503 24.416 -7.266 1.00 87.94 97 ASP A O 1
ATOM 755 N N . LEU A 1 98 ? -20.931 24.395 -5.665 1.00 87.88 98 LEU A N 1
ATOM 756 C CA . LEU A 1 98 ? -20.799 22.934 -5.625 1.00 87.88 98 LEU A CA 1
ATOM 757 C C . LEU A 1 98 ? -21.337 22.318 -4.333 1.00 87.88 98 LEU A C 1
ATOM 759 O O . LEU A 1 98 ? -21.165 22.850 -3.242 1.00 87.88 98 LEU A O 1
ATOM 763 N N . GLN A 1 99 ? -21.922 21.130 -4.451 1.00 84.38 99 GLN A N 1
ATOM 764 C CA . GLN A 1 99 ? -22.309 20.303 -3.309 1.00 84.38 99 GLN A CA 1
ATOM 765 C C . GLN A 1 99 ? -21.122 19.468 -2.797 1.00 84.38 99 GLN A C 1
ATOM 767 O O . GLN A 1 99 ? -20.244 19.104 -3.586 1.00 84.38 99 GLN A O 1
ATOM 772 N N . PRO A 1 100 ? -21.103 19.062 -1.512 1.00 81.06 100 PRO A N 1
ATOM 773 C CA . PRO A 1 100 ? -20.032 18.230 -0.953 1.00 81.06 100 PRO A CA 1
ATOM 774 C C . PRO A 1 100 ? -19.733 16.955 -1.760 1.00 81.06 100 PRO A C 1
ATOM 776 O O . PRO A 1 100 ? -18.569 16.610 -1.955 1.00 81.06 100 PRO A O 1
ATOM 779 N N . ALA A 1 101 ? -20.766 16.294 -2.297 1.00 77.50 101 ALA A N 1
ATOM 780 C CA . ALA A 1 101 ? -20.611 15.106 -3.141 1.00 77.50 101 ALA A CA 1
ATOM 781 C C . ALA A 1 101 ? -19.853 15.402 -4.450 1.00 77.50 101 ALA A C 1
ATOM 783 O O . ALA A 1 101 ? -18.985 14.633 -4.855 1.00 77.50 101 ALA A O 1
ATOM 784 N N . GLN A 1 102 ? -20.113 16.552 -5.081 1.00 83.56 102 GLN A N 1
ATOM 785 C CA . GLN A 1 102 ? -19.394 16.981 -6.285 1.00 83.56 102 GLN A CA 1
ATOM 786 C C . GLN A 1 102 ? -17.929 17.289 -5.966 1.00 83.56 102 GLN A C 1
ATOM 788 O O . GLN A 1 102 ? -17.035 16.896 -6.712 1.00 83.56 102 GLN A O 1
ATOM 793 N N . ILE A 1 103 ? -17.660 17.929 -4.825 1.00 86.62 103 ILE A N 1
ATOM 794 C CA . ILE A 1 103 ? -16.288 18.182 -4.365 1.00 86.62 103 ILE A CA 1
ATOM 795 C C . ILE A 1 103 ? -15.551 16.859 -4.118 1.00 86.62 103 ILE A C 1
ATOM 797 O O . ILE A 1 103 ? -14.373 16.759 -4.456 1.00 86.62 103 ILE A O 1
ATOM 801 N N . ALA A 1 104 ? -16.209 15.833 -3.572 1.00 81.50 104 ALA A N 1
ATOM 802 C CA . ALA A 1 104 ? -15.598 14.513 -3.393 1.00 81.50 104 ALA A CA 1
ATOM 803 C C . ALA A 1 104 ? -15.162 13.893 -4.734 1.00 81.50 104 ALA A C 1
ATOM 805 O O . ALA A 1 104 ? -14.027 13.429 -4.851 1.00 81.50 104 ALA A O 1
ATOM 806 N N . ILE A 1 105 ? -16.010 13.968 -5.766 1.00 83.75 105 ILE A N 1
ATOM 807 C CA . ILE A 1 105 ? -15.682 13.498 -7.124 1.00 83.75 105 ILE A CA 1
ATOM 808 C C . ILE A 1 105 ? -14.464 14.248 -7.688 1.00 83.75 105 ILE A C 1
ATOM 810 O O . ILE A 1 105 ? -13.527 13.624 -8.189 1.00 83.75 105 ILE A O 1
ATOM 814 N N . LEU A 1 106 ? -14.426 15.578 -7.551 1.00 88.62 106 LEU A N 1
ATOM 815 C CA . LEU A 1 106 ? -13.306 16.397 -8.034 1.00 88.62 106 LEU A CA 1
ATOM 816 C C . LEU A 1 106 ? -11.975 16.049 -7.350 1.00 88.62 106 LEU A C 1
ATOM 818 O O . LEU A 1 106 ? -10.921 16.087 -7.984 1.00 88.62 106 LEU A O 1
ATOM 822 N N . GLN A 1 107 ? -12.004 15.673 -6.072 1.00 87.88 107 GLN A N 1
ATOM 823 C CA . GLN A 1 107 ? -10.802 15.226 -5.367 1.00 87.88 107 GLN A CA 1
ATOM 824 C C . GLN A 1 107 ? -10.284 13.887 -5.901 1.00 87.88 107 GLN A C 1
ATOM 826 O O . GLN A 1 107 ? -9.077 13.734 -6.094 1.00 87.88 107 GLN A O 1
ATOM 831 N N . PHE A 1 108 ? -11.176 12.929 -6.178 1.00 87.12 108 PHE A N 1
ATOM 832 C CA . PHE A 1 108 ? -10.783 11.654 -6.781 1.00 87.12 108 PHE A CA 1
ATOM 833 C C . PHE A 1 108 ? -10.225 11.824 -8.191 1.00 87.12 108 PHE A C 1
ATOM 835 O O . PHE A 1 108 ? -9.290 11.112 -8.557 1.00 87.12 108 PHE A O 1
ATOM 842 N N . ALA A 1 109 ? -10.724 12.796 -8.957 1.00 90.38 109 ALA A N 1
ATOM 843 C CA . ALA A 1 109 ? -10.208 13.085 -10.291 1.00 90.38 109 ALA A CA 1
ATOM 844 C C . ALA A 1 109 ? -8.714 13.449 -10.275 1.00 90.38 109 ALA A C 1
ATOM 846 O O . ALA A 1 109 ? -7.959 12.960 -11.115 1.00 90.38 109 ALA A O 1
ATOM 847 N N . ALA A 1 110 ? -8.259 14.231 -9.289 1.00 92.69 110 ALA A N 1
ATOM 848 C CA . ALA A 1 110 ? -6.838 14.549 -9.135 1.00 92.69 110 ALA A CA 1
ATOM 849 C C . ALA A 1 110 ? -5.987 13.296 -8.850 1.00 92.69 110 ALA A C 1
ATOM 851 O O . ALA A 1 110 ? -4.912 13.139 -9.429 1.00 92.69 110 ALA A O 1
ATOM 852 N N . ILE A 1 111 ? -6.478 12.380 -8.005 1.00 91.88 111 ILE A N 1
ATOM 853 C CA . ILE A 1 111 ? -5.801 11.106 -7.702 1.00 91.88 111 ILE A CA 1
ATOM 854 C C . ILE A 1 111 ? -5.741 10.224 -8.957 1.00 91.88 111 ILE A C 1
ATOM 856 O O . ILE A 1 111 ? -4.661 9.759 -9.325 1.00 91.88 111 ILE A O 1
ATOM 860 N N . LYS A 1 112 ? -6.884 10.033 -9.635 1.00 91.69 112 LYS A N 1
ATOM 861 C CA . LYS A 1 112 ? -7.001 9.240 -10.871 1.00 91.69 112 LYS A CA 1
ATOM 862 C C . LYS A 1 112 ? -6.045 9.763 -11.942 1.00 91.69 112 LYS A C 1
ATOM 864 O O . LYS A 1 112 ? -5.311 8.976 -12.533 1.00 91.69 112 LYS A O 1
ATOM 869 N N . TYR A 1 113 ? -6.007 11.080 -12.150 1.00 94.56 113 TYR A N 1
ATOM 870 C CA . TYR A 1 113 ? -5.105 11.713 -13.111 1.00 94.56 113 TYR A CA 1
ATOM 871 C C . TYR A 1 113 ? -3.631 11.409 -12.817 1.00 94.56 113 TYR A C 1
ATOM 873 O O . TYR A 1 113 ? -2.916 10.988 -13.722 1.00 94.56 113 TYR A O 1
ATOM 881 N N . LEU A 1 114 ? -3.178 11.563 -11.566 1.00 94.94 114 LEU A N 1
ATOM 882 C CA . LEU A 1 114 ? -1.781 11.291 -11.208 1.00 94.94 114 LEU A CA 1
ATOM 883 C C . LEU A 1 114 ? -1.401 9.828 -11.469 1.00 94.94 114 LEU A C 1
ATOM 885 O O . LEU A 1 114 ? -0.355 9.574 -12.061 1.00 94.94 114 LEU A O 1
ATOM 889 N N . LEU A 1 115 ? -2.259 8.879 -11.081 1.00 93.69 115 LEU A N 1
ATOM 890 C CA . LEU A 1 115 ? -2.029 7.449 -11.321 1.00 93.69 115 LEU A CA 1
ATOM 891 C C . LEU A 1 115 ? -1.905 7.131 -12.819 1.00 93.69 115 LEU A C 1
ATOM 893 O O . LEU A 1 115 ? -0.993 6.408 -13.229 1.00 93.69 115 LEU A O 1
ATOM 897 N N . LEU A 1 116 ? -2.808 7.680 -13.636 1.00 93.50 116 LEU A N 1
ATOM 898 C CA . LEU A 1 116 ? -2.821 7.455 -15.082 1.00 93.50 116 LEU A CA 1
ATOM 899 C C . LEU A 1 116 ? -1.628 8.112 -15.781 1.00 93.50 116 LEU A C 1
ATOM 901 O O . LEU A 1 116 ? -0.989 7.467 -16.609 1.00 93.50 116 LEU A O 1
ATOM 905 N N . GLU A 1 117 ? -1.286 9.351 -15.424 1.00 96.31 117 GLU A N 1
ATOM 906 C CA . GLU A 1 117 ? -0.146 10.062 -16.010 1.00 96.31 117 GLU A CA 1
ATOM 907 C C . GLU A 1 117 ? 1.176 9.361 -15.647 1.00 96.31 117 GLU A C 1
ATOM 909 O O . GLU A 1 117 ? 2.015 9.154 -16.520 1.00 96.31 117 GLU A O 1
ATOM 914 N N . ILE A 1 118 ? 1.347 8.882 -14.407 1.00 95.62 118 ILE A N 1
ATOM 915 C CA . ILE A 1 118 ? 2.528 8.090 -14.014 1.00 95.62 118 ILE A CA 1
ATOM 916 C C . ILE A 1 118 ? 2.632 6.804 -14.846 1.00 95.62 118 ILE A C 1
ATOM 918 O O . ILE A 1 118 ? 3.702 6.499 -15.385 1.00 95.62 118 ILE A O 1
ATOM 922 N N . ARG A 1 119 ? 1.524 6.065 -14.999 1.00 93.81 119 ARG A N 1
ATOM 923 C CA . ARG A 1 119 ? 1.478 4.852 -15.831 1.00 93.81 119 ARG A CA 1
ATOM 924 C C . ARG A 1 119 ? 1.827 5.163 -17.287 1.00 93.81 119 ARG A C 1
ATOM 926 O O . ARG A 1 119 ? 2.649 4.465 -17.880 1.00 93.81 119 ARG A O 1
ATOM 933 N N . GLN A 1 120 ? 1.247 6.219 -17.850 1.00 94.62 120 GLN A N 1
ATOM 934 C CA . GLN A 1 120 ? 1.497 6.645 -19.225 1.00 94.62 120 GLN A CA 1
ATOM 935 C C . GLN A 1 120 ? 2.964 7.032 -19.443 1.00 94.62 120 GLN A C 1
ATOM 937 O O . GLN A 1 120 ? 3.559 6.631 -20.445 1.00 94.62 120 GLN A O 1
ATOM 942 N N . GLN A 1 121 ? 3.576 7.753 -18.502 1.00 95.75 121 GLN A N 1
ATOM 943 C CA . GLN A 1 121 ? 4.988 8.120 -18.598 1.00 95.75 121 GLN A CA 1
ATOM 944 C C . GLN A 1 121 ? 5.916 6.906 -18.499 1.00 95.75 121 GLN A C 1
ATOM 946 O O . GLN A 1 121 ? 6.914 6.831 -19.215 1.00 95.75 121 GLN A O 1
ATOM 951 N N . LEU A 1 122 ? 5.584 5.909 -17.678 1.00 93.88 122 LEU A N 1
ATOM 952 C CA . LEU A 1 122 ? 6.361 4.670 -17.626 1.00 93.88 122 LEU A CA 1
ATOM 953 C C . LEU A 1 122 ? 6.238 3.860 -18.932 1.00 93.88 122 LEU A C 1
ATOM 955 O O . LEU A 1 122 ? 7.241 3.350 -19.437 1.00 93.88 122 LEU A O 1
ATOM 959 N N . LEU A 1 123 ? 5.040 3.802 -19.524 1.00 93.38 123 LEU A N 1
ATOM 960 C CA . LEU A 1 123 ? 4.824 3.195 -20.844 1.00 93.38 123 LEU A CA 1
ATOM 961 C C . LEU A 1 123 ? 5.610 3.923 -21.946 1.00 93.38 123 LEU A C 1
ATOM 963 O O . LEU A 1 123 ? 6.236 3.266 -22.779 1.00 93.38 123 LEU A O 1
ATOM 967 N N . SER A 1 124 ? 5.655 5.260 -21.919 1.00 94.81 124 SER A N 1
ATOM 968 C CA . SER A 1 124 ? 6.406 6.062 -22.898 1.00 94.81 124 SER A CA 1
ATOM 969 C C . SER A 1 124 ? 7.918 5.809 -22.823 1.00 94.81 124 SER A C 1
ATOM 971 O O . SER A 1 124 ? 8.614 5.806 -23.842 1.00 94.81 124 SER A O 1
ATOM 973 N N . VAL A 1 125 ? 8.458 5.559 -21.624 1.00 93.75 125 VAL A N 1
ATOM 974 C CA . VAL A 1 125 ? 9.856 5.133 -21.448 1.00 93.75 125 VAL A CA 1
ATOM 975 C C . VAL A 1 125 ? 10.088 3.766 -22.090 1.00 93.75 125 VAL A C 1
ATOM 977 O O . VAL A 1 125 ? 11.067 3.611 -22.821 1.00 93.75 125 VAL A O 1
ATOM 980 N N . GLY A 1 126 ? 9.189 2.802 -21.870 1.00 92.06 126 GLY A N 1
ATOM 981 C CA . GLY A 1 126 ? 9.259 1.478 -22.495 1.00 92.06 126 GLY A CA 1
ATOM 982 C C . GLY A 1 126 ? 9.266 1.555 -24.024 1.00 92.06 126 GLY A C 1
ATOM 983 O O . GLY A 1 126 ? 10.185 1.036 -24.657 1.00 92.06 126 GLY A O 1
ATOM 984 N N . GLN A 1 127 ? 8.319 2.296 -24.604 1.00 94.06 127 GLN A N 1
ATOM 985 C CA . GLN A 1 127 ? 8.207 2.497 -26.055 1.00 94.06 127 GLN A CA 1
ATOM 986 C C . GLN A 1 127 ? 9.469 3.129 -26.658 1.00 94.06 127 GLN A C 1
ATOM 988 O O . GLN A 1 127 ? 9.976 2.651 -27.670 1.00 94.06 127 GLN A O 1
ATOM 993 N N . ARG A 1 128 ? 10.058 4.142 -26.004 1.00 93.75 128 ARG A N 1
ATOM 994 C CA . ARG A 1 128 ? 11.322 4.751 -26.463 1.00 93.75 128 ARG A CA 1
ATOM 995 C C . ARG A 1 128 ? 12.482 3.753 -26.502 1.00 93.75 128 ARG A C 1
ATOM 997 O O . ARG A 1 128 ? 13.321 3.826 -27.400 1.00 93.75 128 ARG A O 1
ATOM 1004 N N . VAL A 1 129 ? 12.551 2.831 -25.539 1.00 91.50 129 VAL A N 1
ATOM 1005 C CA . VAL A 1 129 ? 13.580 1.779 -25.527 1.00 91.50 129 VAL A CA 1
ATOM 1006 C C . VAL A 1 129 ? 13.293 0.726 -26.600 1.00 91.50 129 VAL A C 1
ATOM 1008 O O . VAL A 1 129 ? 14.223 0.301 -27.280 1.00 91.50 129 VAL A O 1
ATOM 1011 N N . GLU A 1 130 ? 12.032 0.352 -26.818 1.00 92.94 130 GLU A N 1
ATOM 1012 C CA . GLU A 1 130 ? 11.628 -0.553 -27.906 1.00 92.94 130 GLU A CA 1
ATOM 1013 C C . GLU A 1 130 ? 11.985 0.006 -29.287 1.00 92.94 130 GLU A C 1
ATOM 1015 O O . GLU A 1 130 ? 12.592 -0.692 -30.102 1.00 92.94 130 GLU A O 1
ATOM 1020 N N . GLU A 1 131 ? 11.697 1.283 -29.534 1.00 93.88 131 GLU A N 1
ATOM 1021 C CA . GLU A 1 131 ? 12.098 1.964 -30.766 1.00 93.88 131 GLU A CA 1
ATOM 1022 C C . GLU A 1 131 ? 13.621 1.985 -30.941 1.00 93.88 131 GLU A C 1
ATOM 1024 O O . GLU A 1 131 ? 14.121 1.796 -32.053 1.00 93.88 131 GLU A O 1
ATOM 1029 N N . ALA A 1 132 ? 14.375 2.196 -29.858 1.00 90.88 132 ALA A N 1
ATOM 1030 C CA . ALA A 1 132 ? 15.833 2.156 -29.897 1.00 90.88 132 ALA A CA 1
ATOM 1031 C C . ALA A 1 132 ? 16.352 0.755 -30.257 1.00 90.88 132 ALA A C 1
ATOM 1033 O O . ALA A 1 132 ? 17.246 0.649 -31.099 1.00 90.88 132 ALA A O 1
ATOM 1034 N N . VAL 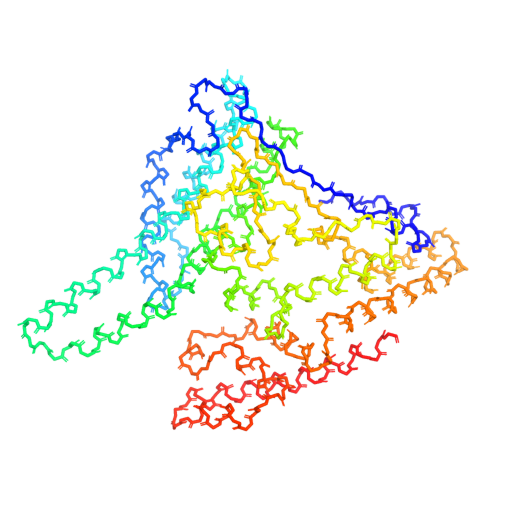A 1 133 ? 15.759 -0.308 -29.695 1.00 91.50 133 VAL A N 1
ATOM 1035 C CA . VAL A 1 133 ? 16.064 -1.701 -30.068 1.00 91.50 133 VAL A CA 1
ATOM 1036 C C . VAL A 1 133 ? 15.793 -1.920 -31.553 1.00 91.50 133 VAL A C 1
ATOM 1038 O O . VAL A 1 133 ? 16.680 -2.394 -32.260 1.00 91.50 133 VAL A O 1
ATOM 1041 N N . ALA A 1 134 ? 14.616 -1.531 -32.051 1.00 90.25 134 ALA A N 1
ATOM 1042 C CA . ALA A 1 134 ? 14.263 -1.702 -33.458 1.00 90.25 134 ALA A CA 1
ATOM 1043 C C . ALA A 1 134 ? 15.272 -0.992 -34.379 1.00 90.25 134 ALA A C 1
ATOM 1045 O O . ALA A 1 134 ? 15.822 -1.604 -35.294 1.00 90.25 134 ALA A O 1
ATOM 1046 N N . ARG A 1 135 ? 15.605 0.275 -34.096 1.00 91.19 135 ARG A N 1
ATOM 1047 C CA . ARG A 1 135 ? 16.600 1.039 -34.875 1.00 91.19 135 ARG A CA 1
ATOM 1048 C C . ARG A 1 135 ? 17.988 0.392 -34.851 1.00 91.19 135 ARG A C 1
ATOM 1050 O O . ARG A 1 135 ? 18.666 0.382 -35.876 1.00 91.19 135 ARG A O 1
ATOM 1057 N N . GLN A 1 136 ? 18.413 -0.144 -33.707 1.00 91.31 136 GLN A N 1
ATOM 1058 C CA . GLN A 1 136 ? 19.705 -0.822 -33.555 1.00 91.31 136 GLN A CA 1
ATOM 1059 C C . GLN A 1 136 ? 19.758 -2.182 -34.261 1.00 91.31 136 GLN A C 1
ATOM 1061 O O . GLN A 1 136 ? 20.822 -2.557 -34.755 1.00 91.31 136 GLN A O 1
ATOM 1066 N N . GLN A 1 137 ? 18.632 -2.901 -34.342 1.00 88.81 137 GLN A N 1
ATOM 1067 C CA . GLN A 1 137 ? 18.519 -4.136 -35.125 1.00 88.81 137 GLN A CA 1
ATOM 1068 C C . GLN A 1 137 ? 18.718 -3.861 -36.614 1.00 88.81 137 GLN A C 1
ATOM 1070 O O . GLN A 1 137 ? 19.513 -4.543 -37.256 1.00 88.81 137 GLN A O 1
ATOM 1075 N N . TYR A 1 138 ? 18.058 -2.828 -37.147 1.00 87.62 138 TYR A N 1
ATOM 1076 C CA . TYR A 1 138 ? 18.207 -2.450 -38.554 1.00 87.62 138 TYR A CA 1
ATOM 1077 C C . TYR A 1 138 ? 19.615 -1.942 -38.896 1.00 87.62 138 TYR A C 1
ATOM 1079 O O . TYR A 1 138 ? 20.088 -2.174 -40.005 1.00 87.62 138 TYR A O 1
ATOM 1087 N N . SER A 1 139 ? 20.297 -1.265 -37.966 1.00 88.06 139 SER A N 1
ATOM 1088 C CA . SER A 1 139 ? 21.637 -0.705 -38.199 1.00 88.06 139 SER A CA 1
ATOM 1089 C C . SER A 1 139 ? 22.798 -1.646 -37.859 1.00 88.06 139 SER A C 1
ATOM 1091 O O . SER A 1 139 ? 23.951 -1.279 -38.079 1.00 88.06 139 SER A O 1
ATOM 1093 N N . GLY A 1 140 ? 22.529 -2.845 -37.326 1.00 84.94 140 GLY A N 1
ATOM 1094 C CA . GLY A 1 140 ? 23.572 -3.791 -36.910 1.00 84.94 140 GLY A CA 1
ATOM 1095 C C . GLY A 1 140 ? 24.450 -3.267 -35.765 1.00 84.94 140 GLY A C 1
ATOM 1096 O O . GLY A 1 140 ? 25.650 -3.545 -35.727 1.00 84.94 140 GLY A O 1
ATOM 1097 N N . SER A 1 141 ? 23.880 -2.472 -34.853 1.00 87.50 141 SER A N 1
ATOM 1098 C CA . SER A 1 141 ? 24.637 -1.832 -33.771 1.00 87.50 141 SER A CA 1
ATOM 1099 C C . SER A 1 141 ? 25.208 -2.841 -32.770 1.00 87.50 141 SER A C 1
ATOM 1101 O O . SER A 1 141 ? 24.555 -3.812 -32.383 1.00 87.50 141 SER A O 1
ATOM 1103 N N . ARG A 1 142 ? 26.413 -2.552 -32.265 1.00 83.81 142 ARG A N 1
ATOM 1104 C CA . ARG A 1 142 ? 27.061 -3.313 -31.184 1.00 83.81 142 ARG A CA 1
ATOM 1105 C C . ARG A 1 142 ? 26.330 -3.203 -29.840 1.00 83.81 142 ARG A C 1
ATOM 1107 O O . ARG A 1 142 ? 26.458 -4.106 -29.019 1.00 83.81 142 ARG A O 1
ATOM 1114 N N . ASP A 1 143 ? 25.527 -2.157 -29.649 1.00 87.50 143 ASP A N 1
ATOM 1115 C CA . ASP A 1 143 ? 24.785 -1.891 -28.405 1.00 87.50 143 ASP A CA 1
ATOM 1116 C C . ASP A 1 143 ? 23.391 -2.546 -28.366 1.00 87.50 143 ASP A C 1
ATOM 1118 O O . ASP A 1 143 ? 22.584 -2.287 -27.470 1.00 87.50 143 ASP A O 1
ATOM 1122 N N . LEU A 1 144 ? 23.077 -3.411 -29.336 1.00 88.44 144 LEU A N 1
ATOM 1123 C CA . LEU A 1 144 ? 21.772 -4.064 -29.408 1.00 88.44 144 LEU A CA 1
ATOM 1124 C C . LEU A 1 144 ? 21.483 -4.915 -28.163 1.00 88.44 144 LEU A C 1
ATOM 1126 O O . LEU A 1 144 ? 20.410 -4.807 -27.571 1.00 88.44 144 LEU A O 1
ATOM 1130 N N . LEU A 1 145 ? 22.447 -5.739 -27.745 1.00 88.81 145 LEU A N 1
ATOM 1131 C CA . LEU A 1 145 ? 22.274 -6.643 -26.604 1.00 88.81 145 LEU A CA 1
ATOM 1132 C C . LEU A 1 145 ? 22.070 -5.878 -25.291 1.00 88.81 145 LEU A C 1
ATOM 1134 O O . LEU A 1 145 ? 21.247 -6.276 -24.470 1.00 88.81 145 LEU A O 1
ATOM 1138 N N . THR A 1 146 ? 22.776 -4.762 -25.099 1.00 88.25 146 THR A N 1
ATOM 1139 C CA . THR A 1 146 ? 22.644 -3.938 -23.888 1.00 88.25 146 THR A CA 1
ATOM 1140 C C . THR A 1 146 ? 21.282 -3.248 -23.839 1.00 88.25 146 THR A C 1
ATOM 1142 O O . THR A 1 146 ? 20.636 -3.218 -22.791 1.00 88.25 146 THR A O 1
ATOM 1145 N N . THR A 1 147 ? 20.790 -2.761 -24.979 1.00 87.50 147 THR A N 1
ATOM 1146 C CA . THR A 1 147 ? 19.469 -2.121 -25.073 1.00 87.50 147 THR A CA 1
ATOM 1147 C C . THR A 1 147 ? 18.331 -3.141 -24.933 1.00 87.50 147 THR A C 1
ATOM 1149 O O . THR A 1 147 ? 17.339 -2.862 -24.260 1.00 87.50 147 THR A O 1
ATOM 1152 N N . GLN A 1 148 ? 18.489 -4.355 -25.472 1.00 89.31 148 GLN A N 1
ATOM 1153 C CA . GLN A 1 148 ? 17.554 -5.468 -25.255 1.00 89.31 148 GLN A CA 1
ATOM 1154 C C . GLN A 1 148 ? 17.503 -5.906 -23.788 1.00 89.31 148 GLN A C 1
ATOM 1156 O O . GLN A 1 148 ? 16.413 -6.082 -23.245 1.00 89.31 148 GLN A O 1
ATOM 1161 N N . ALA A 1 149 ? 18.660 -6.029 -23.130 1.00 87.88 149 ALA A N 1
ATOM 1162 C CA . ALA A 1 149 ? 18.726 -6.329 -21.702 1.00 87.88 149 ALA A CA 1
ATOM 1163 C C . ALA A 1 149 ? 18.013 -5.248 -20.874 1.00 87.88 149 ALA A C 1
ATOM 1165 O O . ALA A 1 149 ? 17.237 -5.566 -19.975 1.00 87.88 149 ALA A O 1
ATOM 1166 N N . ARG A 1 150 ? 18.190 -3.969 -21.233 1.00 87.88 150 ARG A N 1
ATOM 1167 C CA . ARG A 1 150 ? 17.480 -2.851 -20.597 1.00 87.88 150 ARG A CA 1
ATOM 1168 C C . ARG A 1 150 ? 15.965 -2.920 -20.795 1.00 87.88 150 ARG A C 1
ATOM 1170 O O . ARG A 1 150 ? 15.227 -2.637 -19.857 1.00 87.88 150 ARG A O 1
ATOM 1177 N N . LEU A 1 151 ? 15.491 -3.285 -21.987 1.00 90.38 151 LEU A N 1
ATOM 1178 C CA . LEU A 1 151 ? 14.059 -3.460 -22.246 1.00 90.38 151 LEU A CA 1
ATOM 1179 C C . LEU A 1 151 ? 13.472 -4.605 -21.414 1.00 90.38 151 LEU A C 1
ATOM 1181 O O . LEU A 1 151 ? 12.401 -4.459 -20.827 1.00 90.38 151 LEU A O 1
ATOM 1185 N N . PHE A 1 152 ? 14.178 -5.735 -21.352 1.00 89.19 152 PHE A N 1
ATOM 1186 C CA . PHE A 1 152 ? 13.781 -6.868 -20.523 1.00 89.19 152 PHE A CA 1
ATOM 1187 C C . PHE A 1 152 ? 13.688 -6.463 -19.047 1.00 89.19 152 PHE A C 1
ATOM 1189 O O . PHE A 1 152 ? 12.662 -6.695 -18.414 1.00 89.19 152 PHE A O 1
ATOM 1196 N N . TRP A 1 153 ? 14.706 -5.764 -18.543 1.00 85.69 153 TRP A N 1
ATOM 1197 C CA . TRP A 1 153 ? 14.738 -5.247 -17.177 1.00 85.69 153 TRP A CA 1
ATOM 1198 C C . TRP A 1 153 ? 13.576 -4.284 -16.885 1.00 85.69 153 TRP A C 1
ATOM 1200 O O . TRP A 1 153 ? 12.898 -4.420 -15.869 1.00 85.69 153 TRP A O 1
ATOM 1210 N N . LEU A 1 154 ? 13.275 -3.362 -17.808 1.00 88.31 154 LEU A N 1
ATOM 1211 C CA . LEU A 1 154 ? 12.136 -2.447 -17.685 1.00 88.31 154 LEU A CA 1
ATOM 1212 C C . LEU A 1 154 ? 10.797 -3.176 -17.551 1.00 88.31 154 LEU A C 1
ATOM 1214 O O . LEU A 1 154 ? 9.956 -2.770 -16.753 1.00 88.31 154 LEU A O 1
ATOM 1218 N N . ARG A 1 155 ? 10.598 -4.240 -18.335 1.00 89.12 155 ARG A N 1
ATOM 1219 C CA . ARG A 1 155 ? 9.378 -5.055 -18.287 1.00 89.12 155 ARG A CA 1
ATOM 1220 C C . ARG A 1 155 ? 9.309 -5.883 -17.007 1.00 89.12 155 ARG A C 1
ATOM 1222 O O . ARG A 1 155 ? 8.249 -5.954 -16.399 1.00 89.12 155 ARG A O 1
ATOM 1229 N N . GLN A 1 156 ? 10.431 -6.463 -16.587 1.00 86.31 156 GLN A N 1
ATOM 1230 C CA . GLN A 1 156 ? 10.517 -7.281 -15.377 1.00 86.31 156 GLN A CA 1
ATOM 1231 C C . GLN A 1 156 ? 10.221 -6.473 -14.104 1.00 86.31 156 GLN A C 1
ATOM 1233 O O . GLN A 1 156 ? 9.530 -6.965 -13.218 1.00 86.31 156 GLN A O 1
ATOM 1238 N N . HIS A 1 157 ? 10.708 -5.232 -14.023 1.00 85.06 157 HIS A N 1
ATOM 1239 C CA . HIS A 1 157 ? 10.582 -4.374 -12.838 1.00 85.06 157 HIS A CA 1
ATOM 1240 C C . HIS A 1 157 ? 9.510 -3.278 -12.978 1.00 85.06 157 HIS A C 1
ATOM 1242 O O . HIS A 1 157 ? 9.485 -2.327 -12.194 1.00 85.06 157 HIS A O 1
ATOM 1248 N N . HIS A 1 158 ? 8.602 -3.400 -13.953 1.00 87.75 158 HIS A N 1
ATOM 1249 C CA . HIS A 1 158 ? 7.585 -2.387 -14.253 1.00 87.75 158 HIS A CA 1
ATOM 1250 C C . HIS A 1 158 ? 6.759 -1.986 -13.020 1.00 87.75 158 HIS A C 1
ATOM 1252 O O . HIS A 1 158 ? 6.690 -0.806 -12.670 1.00 87.75 158 HIS A O 1
ATOM 1258 N N . ASP A 1 159 ? 6.193 -2.972 -12.322 1.00 86.00 159 ASP A N 1
ATOM 1259 C CA . ASP A 1 159 ? 5.341 -2.750 -11.148 1.00 86.00 159 ASP A CA 1
ATOM 1260 C C . ASP A 1 159 ? 6.096 -2.077 -10.001 1.00 86.00 159 ASP A C 1
ATOM 1262 O O . ASP A 1 159 ? 5.538 -1.266 -9.261 1.00 86.00 159 ASP A O 1
ATOM 1266 N N . GLU A 1 160 ? 7.384 -2.386 -9.862 1.00 86.31 160 GLU A N 1
ATOM 1267 C CA . GLU A 1 160 ? 8.237 -1.799 -8.840 1.00 86.31 160 GLU A CA 1
ATOM 1268 C C . GLU A 1 160 ? 8.526 -0.320 -9.131 1.00 86.31 160 GLU A C 1
ATOM 1270 O O . GLU A 1 160 ? 8.482 0.510 -8.216 1.00 86.31 160 GLU A O 1
ATOM 1275 N N . PHE A 1 161 ? 8.774 0.038 -10.395 1.00 89.75 161 PHE A N 1
ATOM 1276 C CA . PHE A 1 161 ? 8.939 1.441 -10.781 1.00 89.75 161 PHE A CA 1
ATOM 1277 C C . PHE A 1 161 ? 7.649 2.231 -10.617 1.00 89.75 161 PHE A C 1
ATOM 1279 O O . PHE A 1 161 ? 7.688 3.365 -10.126 1.00 89.75 161 PHE A O 1
ATOM 1286 N N . LEU A 1 162 ? 6.515 1.627 -10.979 1.00 91.56 162 LEU A N 1
ATOM 1287 C CA . LEU A 1 162 ? 5.206 2.233 -10.787 1.00 91.56 162 LEU A CA 1
ATOM 1288 C C . LEU A 1 162 ? 4.953 2.499 -9.297 1.00 91.56 162 LEU A C 1
ATOM 1290 O O . LEU A 1 162 ? 4.673 3.636 -8.914 1.00 91.56 162 LEU A O 1
ATOM 1294 N N . TYR A 1 163 ? 5.165 1.487 -8.453 1.00 90.88 163 TYR A N 1
ATOM 1295 C CA . TYR A 1 163 ? 5.005 1.586 -7.006 1.00 90.88 163 TYR A CA 1
ATOM 1296 C C . TYR A 1 163 ? 5.873 2.683 -6.390 1.00 90.88 163 TYR A C 1
ATOM 1298 O O . TYR A 1 163 ? 5.360 3.539 -5.665 1.00 90.88 163 TYR A O 1
ATOM 1306 N N . LYS A 1 164 ? 7.168 2.730 -6.718 1.00 89.31 164 LYS A N 1
ATOM 1307 C CA . LYS A 1 164 ? 8.079 3.760 -6.189 1.00 89.31 164 LYS A CA 1
ATOM 1308 C C . LYS A 1 164 ? 7.689 5.162 -6.625 1.00 89.31 164 LYS A C 1
ATOM 1310 O O . LYS A 1 164 ? 7.722 6.081 -5.807 1.00 89.31 164 LYS A O 1
ATOM 1315 N N . THR A 1 165 ? 7.320 5.324 -7.893 1.00 92.62 165 THR A N 1
ATOM 1316 C CA . THR A 1 165 ? 6.943 6.631 -8.436 1.00 92.62 165 THR A CA 1
ATOM 1317 C C . THR A 1 165 ? 5.650 7.123 -7.791 1.00 92.62 165 THR A C 1
ATOM 1319 O O . THR A 1 165 ? 5.619 8.240 -7.277 1.00 92.62 165 THR A O 1
ATOM 1322 N N . ASN A 1 166 ? 4.623 6.271 -7.720 1.00 93.44 166 ASN A N 1
ATOM 1323 C CA . ASN A 1 166 ? 3.365 6.582 -7.042 1.00 93.44 166 ASN A CA 1
ATOM 1324 C C . ASN A 1 166 ? 3.604 6.965 -5.577 1.00 93.44 166 ASN A C 1
ATOM 1326 O O . ASN A 1 166 ? 3.185 8.038 -5.141 1.00 93.44 166 ASN A O 1
ATOM 1330 N N . ARG A 1 167 ? 4.345 6.143 -4.820 1.00 90.94 167 ARG A N 1
ATOM 1331 C CA . ARG A 1 167 ? 4.651 6.429 -3.410 1.00 90.94 167 ARG A CA 1
ATOM 1332 C C . ARG A 1 167 ? 5.399 7.741 -3.245 1.00 90.94 167 ARG A C 1
ATOM 1334 O O . ARG A 1 167 ? 5.057 8.498 -2.343 1.00 90.94 167 ARG A O 1
ATOM 1341 N N . PHE A 1 168 ? 6.378 8.034 -4.099 1.00 90.94 168 PHE A N 1
ATOM 1342 C CA . PHE A 1 168 ? 7.093 9.307 -4.057 1.00 90.94 168 PHE A CA 1
ATOM 1343 C C . PHE A 1 168 ? 6.138 10.493 -4.244 1.00 90.94 168 PHE A C 1
ATOM 1345 O O . PHE A 1 168 ? 6.094 11.372 -3.384 1.00 90.94 168 PHE A O 1
ATOM 1352 N N . ILE A 1 169 ? 5.329 10.486 -5.308 1.00 93.06 169 ILE A N 1
ATOM 1353 C CA . ILE A 1 169 ? 4.402 11.582 -5.622 1.00 93.06 169 ILE A CA 1
ATOM 1354 C C . ILE A 1 169 ? 3.357 11.768 -4.513 1.00 93.06 169 ILE A C 1
ATOM 1356 O O . ILE A 1 169 ? 3.166 12.888 -4.041 1.00 93.06 169 ILE A O 1
ATOM 1360 N N . PHE A 1 170 ? 2.727 10.696 -4.027 1.00 92.38 170 PHE A N 1
ATOM 1361 C CA . PHE A 1 170 ? 1.725 10.814 -2.964 1.00 92.38 170 PHE A CA 1
ATOM 1362 C C . PHE A 1 170 ? 2.338 11.201 -1.611 1.00 92.38 170 PHE A C 1
ATOM 1364 O O . PHE A 1 170 ? 1.755 12.010 -0.892 1.00 92.38 170 PHE A O 1
ATOM 1371 N N . CYS A 1 171 ? 3.540 10.729 -1.267 1.00 89.69 171 CYS A N 1
ATOM 1372 C CA . CYS A 1 171 ? 4.226 11.166 -0.044 1.00 89.69 171 CYS A CA 1
ATOM 1373 C C . CYS A 1 171 ? 4.509 12.679 -0.035 1.00 89.69 171 CYS A C 1
ATOM 1375 O O . CYS A 1 171 ? 4.436 13.302 1.026 1.00 89.69 171 CYS A O 1
ATOM 1377 N N . LEU A 1 172 ? 4.786 13.291 -1.195 1.00 90.00 172 LEU A N 1
ATOM 1378 C CA . LEU A 1 172 ? 4.948 14.747 -1.297 1.00 90.00 172 LEU A CA 1
ATOM 1379 C C . LEU A 1 172 ? 3.663 15.498 -0.929 1.00 90.00 172 LEU A C 1
ATOM 1381 O O . LEU A 1 172 ? 3.724 16.529 -0.258 1.00 90.00 172 LEU A O 1
ATOM 1385 N N . LEU A 1 173 ? 2.510 14.965 -1.339 1.00 91.75 173 LEU A N 1
ATOM 1386 C CA . LEU A 1 173 ? 1.197 15.550 -1.062 1.00 91.75 173 LEU A CA 1
ATOM 1387 C C . LEU A 1 173 ? 0.730 15.295 0.375 1.00 91.75 173 LEU A C 1
ATOM 1389 O O . LEU A 1 173 ? 0.013 16.120 0.939 1.00 91.75 173 LEU A O 1
ATOM 1393 N N . GLN A 1 174 ? 1.175 14.202 1.001 1.00 89.56 174 GLN A N 1
ATOM 1394 C CA . GLN A 1 174 ? 0.767 13.816 2.354 1.00 89.56 174 GLN A CA 1
ATOM 1395 C C . GLN A 1 174 ? 0.979 14.926 3.380 1.00 89.56 174 GLN A C 1
ATOM 1397 O O . GLN A 1 174 ? 0.099 15.194 4.198 1.00 89.56 174 GLN A O 1
ATOM 1402 N N . ARG A 1 175 ? 2.124 15.614 3.326 1.00 84.88 175 ARG A N 1
ATOM 1403 C CA . ARG A 1 175 ? 2.414 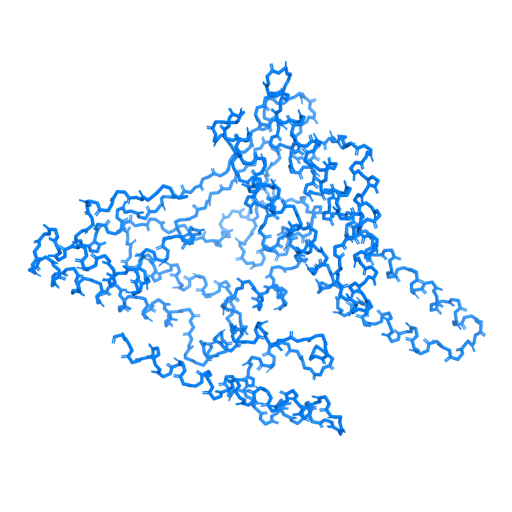16.697 4.271 1.00 84.88 175 ARG A CA 1
ATOM 1404 C C . ARG A 1 175 ? 1.444 17.867 4.118 1.00 84.88 175 ARG A C 1
ATOM 1406 O O . ARG A 1 175 ? 1.026 18.440 5.121 1.00 84.88 175 ARG A O 1
ATOM 1413 N N . ASP A 1 176 ? 1.099 18.227 2.887 1.00 89.44 176 ASP A N 1
ATOM 1414 C CA . ASP A 1 176 ? 0.219 19.365 2.614 1.00 89.44 176 ASP A CA 1
ATOM 1415 C C . ASP A 1 176 ? -1.248 19.034 2.885 1.00 89.44 176 ASP A C 1
ATOM 1417 O O . ASP A 1 176 ? -1.960 19.858 3.460 1.00 89.44 176 ASP A O 1
ATOM 1421 N N . GLU A 1 177 ? -1.669 17.804 2.590 1.00 88.88 177 GLU A N 1
ATOM 1422 C CA . GLU A 1 177 ? -2.981 17.294 2.986 1.00 88.88 177 GLU A CA 1
ATOM 1423 C C . GLU A 1 177 ? -3.159 17.323 4.507 1.00 88.88 177 GLU A C 1
ATOM 1425 O O . GLU A 1 177 ? -4.163 17.831 5.005 1.00 88.88 177 GLU A O 1
ATOM 1430 N N . MET A 1 178 ? -2.168 16.846 5.270 1.00 83.81 178 MET A N 1
ATOM 1431 C CA . MET A 1 178 ? -2.279 16.778 6.730 1.00 83.81 178 MET A CA 1
ATOM 1432 C C . MET A 1 178 ? -2.148 18.135 7.430 1.00 83.81 178 MET A C 1
ATOM 1434 O O . MET A 1 178 ? -2.798 18.331 8.459 1.00 83.81 178 MET A O 1
ATOM 1438 N N . ASN A 1 179 ? -1.324 19.047 6.904 1.00 83.44 179 ASN A N 1
ATOM 1439 C CA . ASN A 1 179 ? -1.005 20.306 7.584 1.00 83.44 179 ASN A CA 1
ATOM 1440 C C . ASN A 1 179 ? -1.832 21.501 7.098 1.00 83.44 179 ASN A C 1
ATOM 1442 O O . ASN A 1 179 ? -2.153 22.362 7.911 1.00 83.44 179 ASN A O 1
ATOM 1446 N N . GLN A 1 180 ? -2.134 21.589 5.798 1.00 84.50 180 GLN A N 1
ATOM 1447 C CA . GLN A 1 180 ? -2.757 22.778 5.200 1.00 84.50 180 GLN A CA 1
ATOM 1448 C C . GLN A 1 180 ? -4.225 22.532 4.851 1.00 84.50 180 GLN A C 1
ATOM 1450 O O . GLN A 1 180 ? -5.094 23.309 5.237 1.00 84.50 180 GLN A O 1
ATOM 1455 N N . LEU A 1 181 ? -4.515 21.435 4.149 1.00 87.94 181 LEU A N 1
ATOM 1456 C CA . LEU A 1 181 ? -5.863 21.173 3.636 1.00 87.94 181 LEU A CA 1
ATOM 1457 C C . LEU A 1 181 ? -6.782 20.537 4.679 1.00 87.94 181 LEU A C 1
ATOM 1459 O O . LEU A 1 181 ? -7.997 20.672 4.581 1.00 87.94 181 LEU A O 1
ATOM 1463 N N . ARG A 1 182 ? -6.233 19.871 5.699 1.00 86.88 182 ARG A N 1
ATOM 1464 C CA . ARG A 1 182 ? -7.025 19.200 6.735 1.00 86.88 182 ARG A CA 1
ATOM 1465 C C . ARG A 1 182 ? -8.005 20.132 7.447 1.00 86.88 182 ARG A C 1
ATOM 1467 O O . ARG A 1 182 ? -9.184 19.805 7.532 1.00 86.88 182 ARG A O 1
ATOM 1474 N N . SER A 1 183 ? -7.529 21.265 7.960 1.00 85.06 183 SER A N 1
ATOM 1475 C CA . SER A 1 183 ? -8.385 22.230 8.662 1.00 85.06 183 SER A CA 1
ATOM 1476 C C . SER A 1 183 ? -9.459 22.785 7.731 1.00 85.06 183 SER A C 1
ATOM 1478 O O . SER A 1 183 ? -10.618 22.885 8.122 1.00 85.06 183 SER A O 1
ATOM 1480 N N . LEU A 1 184 ? -9.094 23.059 6.476 1.00 87.19 184 LEU A N 1
ATOM 1481 C CA . LEU A 1 184 ? -10.031 23.533 5.468 1.00 87.19 184 LEU A CA 1
ATOM 1482 C C . LEU A 1 184 ? -11.106 22.481 5.156 1.00 87.19 184 LEU A C 1
ATOM 1484 O O . LEU A 1 184 ? -12.279 22.816 5.074 1.00 87.19 184 LEU A O 1
ATOM 1488 N N . ARG A 1 185 ? -10.748 21.200 5.043 1.00 86.94 185 ARG A N 1
ATOM 1489 C CA . ARG A 1 185 ? -11.709 20.100 4.856 1.00 86.94 185 ARG A CA 1
ATOM 1490 C C . ARG A 1 185 ? -12.657 19.968 6.045 1.00 86.94 185 ARG A C 1
ATOM 1492 O O . ARG A 1 185 ? -13.858 19.810 5.845 1.00 86.94 185 ARG A O 1
ATOM 1499 N N . GLU A 1 186 ? -12.130 20.052 7.265 1.00 85.00 186 GLU A N 1
ATOM 1500 C CA . GLU A 1 186 ? -12.935 20.008 8.490 1.00 85.00 186 GLU A CA 1
ATOM 1501 C C . GLU A 1 186 ? -13.920 21.194 8.551 1.00 85.00 186 GLU A C 1
ATOM 1503 O O . GLU A 1 186 ? -15.090 20.990 8.876 1.00 85.00 186 GLU A O 1
ATOM 1508 N N . GLU A 1 187 ? -13.489 22.399 8.161 1.00 85.25 187 GLU A N 1
ATOM 1509 C CA . GLU A 1 187 ? -14.337 23.598 8.106 1.00 85.25 187 GLU A CA 1
ATOM 1510 C C . GLU A 1 187 ? -15.393 23.526 6.989 1.00 85.25 187 GLU A C 1
ATOM 1512 O O . GLU A 1 187 ? -16.570 23.785 7.236 1.00 85.25 187 GLU A O 1
ATOM 1517 N N . GLN A 1 188 ? -14.985 23.182 5.763 1.00 84.94 188 GLN A N 1
ATOM 1518 C CA . GLN A 1 188 ? -15.848 23.265 4.580 1.00 84.94 188 GLN A CA 1
ATOM 1519 C C . GLN A 1 188 ? -16.778 22.062 4.424 1.00 84.94 188 GLN A C 1
ATOM 1521 O O . GLN A 1 188 ? -17.912 22.217 3.980 1.00 84.94 188 GLN A O 1
ATOM 1526 N N . LEU A 1 189 ? -16.314 20.859 4.768 1.00 79.62 189 LEU A N 1
ATOM 1527 C CA . LEU A 1 189 ? -17.064 19.622 4.539 1.00 79.62 189 LEU A CA 1
ATOM 1528 C C . LEU A 1 189 ? -17.686 19.061 5.819 1.00 79.62 189 LEU A C 1
ATOM 1530 O O . LEU A 1 189 ? -18.431 18.094 5.729 1.00 79.62 189 LEU A O 1
ATOM 1534 N N . GLN A 1 190 ? -17.398 19.619 7.003 1.00 74.56 190 GLN A N 1
ATOM 1535 C CA . GLN A 1 190 ? -17.992 19.201 8.285 1.00 74.56 190 GLN A CA 1
ATOM 1536 C C . GLN A 1 190 ? -17.915 17.681 8.545 1.00 74.56 190 GLN A C 1
ATOM 1538 O O . GLN A 1 190 ? -18.804 17.089 9.149 1.00 74.56 190 GLN A O 1
ATOM 1543 N N . SER A 1 191 ? -16.822 17.036 8.123 1.00 64.69 191 SER A N 1
ATOM 1544 C CA . SER A 1 191 ? -16.615 15.572 8.173 1.00 64.69 191 SER A CA 1
ATOM 1545 C C . SER A 1 191 ? -17.450 14.736 7.192 1.00 64.69 191 SER A C 1
ATOM 1547 O O . SER A 1 191 ? -17.420 13.513 7.295 1.00 64.69 191 SER A O 1
ATOM 1549 N N . ALA A 1 192 ? -18.144 15.348 6.227 1.00 58.41 192 ALA A N 1
ATOM 1550 C CA . ALA A 1 192 ? -18.956 14.638 5.236 1.00 58.41 192 ALA A CA 1
ATOM 1551 C C . ALA A 1 192 ? -18.141 13.710 4.319 1.00 58.41 192 ALA A C 1
ATOM 1553 O O . ALA A 1 192 ? -18.727 12.812 3.723 1.00 58.41 192 ALA A O 1
ATOM 1554 N N . PHE A 1 193 ? -16.817 13.902 4.204 1.00 61.38 193 PHE A N 1
ATOM 1555 C CA . PHE A 1 193 ? -15.954 12.981 3.460 1.00 61.38 193 PHE A CA 1
ATOM 1556 C C . PHE A 1 193 ? -14.451 13.192 3.743 1.00 61.38 193 PHE A C 1
ATOM 1558 O O . PHE A 1 193 ? -13.798 14.029 3.116 1.00 61.38 193 PHE A O 1
ATOM 1565 N N . ASN A 1 194 ? -13.875 12.430 4.678 1.00 65.25 194 ASN A N 1
ATOM 1566 C CA . ASN A 1 194 ? -12.417 12.393 4.916 1.00 65.25 194 ASN A CA 1
ATOM 1567 C C . ASN A 1 194 ? -11.726 11.250 4.146 1.00 65.25 194 ASN A C 1
ATOM 1569 O O . ASN A 1 194 ? -10.505 11.090 4.197 1.00 65.25 194 ASN A O 1
ATOM 1573 N N . GLU A 1 195 ? -12.501 10.435 3.441 1.00 68.44 195 GLU A N 1
ATOM 1574 C CA . GLU A 1 195 ? -12.069 9.171 2.869 1.00 68.44 195 GLU A CA 1
ATOM 1575 C C . GLU A 1 195 ? -11.210 9.357 1.625 1.00 68.44 195 GLU A C 1
ATOM 1577 O O . GLU A 1 195 ? -10.286 8.576 1.441 1.00 68.44 195 GLU A O 1
ATOM 1582 N N . ALA A 1 196 ? -11.407 10.421 0.838 1.00 70.25 196 ALA A N 1
ATOM 1583 C CA . ALA A 1 196 ? -10.550 10.724 -0.314 1.00 70.25 196 ALA A CA 1
ATOM 1584 C C . ALA A 1 196 ? -9.059 10.787 0.066 1.00 70.25 196 ALA A C 1
ATOM 1586 O O . ALA A 1 196 ? -8.206 10.271 -0.653 1.00 70.25 196 ALA A O 1
ATOM 1587 N N . VAL A 1 197 ? -8.746 11.358 1.234 1.00 77.62 197 VAL A N 1
ATOM 1588 C CA . VAL A 1 197 ? -7.373 11.449 1.752 1.00 77.62 197 VAL A CA 1
ATOM 1589 C C . VAL A 1 197 ? -6.855 10.069 2.173 1.00 77.62 197 VAL A C 1
ATOM 1591 O O . VAL A 1 197 ? -5.714 9.718 1.885 1.00 77.62 197 VAL A O 1
ATOM 1594 N N . ASN A 1 198 ? -7.699 9.252 2.811 1.00 78.81 198 ASN A N 1
ATOM 1595 C CA . ASN A 1 198 ? -7.334 7.880 3.177 1.00 78.81 198 ASN A CA 1
ATOM 1596 C C . ASN A 1 198 ? -7.106 7.006 1.937 1.00 78.81 198 ASN A C 1
ATOM 1598 O O . ASN A 1 198 ? -6.178 6.203 1.921 1.00 78.81 198 ASN A O 1
ATOM 1602 N N . VAL A 1 199 ? -7.928 7.186 0.900 1.00 79.31 199 VAL A N 1
ATOM 1603 C CA . VAL A 1 199 ? -7.797 6.489 -0.380 1.00 79.31 199 VAL A CA 1
ATOM 1604 C C . VAL A 1 199 ? -6.506 6.913 -1.072 1.00 79.31 199 VAL A C 1
ATOM 1606 O O . VAL A 1 199 ? -5.732 6.042 -1.447 1.00 79.31 199 VAL A O 1
ATOM 1609 N N . MET A 1 200 ? -6.204 8.215 -1.152 1.00 83.31 200 MET A N 1
ATOM 1610 C CA . MET A 1 200 ? -4.965 8.730 -1.760 1.00 83.31 200 MET A CA 1
ATOM 1611 C C . MET A 1 200 ? -3.698 8.092 -1.184 1.00 83.31 200 MET A C 1
ATOM 1613 O O . MET A 1 200 ? -2.745 7.828 -1.914 1.00 83.31 200 MET A O 1
ATOM 1617 N N . PHE A 1 201 ? -3.682 7.846 0.126 1.00 85.00 201 PHE A N 1
ATOM 1618 C CA . PHE A 1 201 ? -2.538 7.253 0.816 1.00 85.00 201 PHE A CA 1
ATOM 1619 C C . PHE A 1 201 ? -2.685 5.753 1.058 1.00 85.00 201 PHE A C 1
ATOM 1621 O O . PHE A 1 201 ? -1.879 5.182 1.796 1.00 85.00 201 PHE A O 1
ATOM 1628 N N . ASN A 1 202 ? -3.668 5.105 0.428 1.00 85.56 202 ASN A N 1
ATOM 1629 C CA . ASN A 1 202 ? -3.772 3.657 0.425 1.00 85.56 202 ASN A CA 1
ATOM 1630 C C . ASN A 1 202 ? -2.611 3.079 -0.408 1.00 85.56 202 ASN A C 1
ATOM 1632 O O . ASN A 1 202 ? -2.551 3.318 -1.618 1.00 85.56 202 ASN A O 1
ATOM 1636 N N . PRO A 1 203 ? -1.695 2.299 0.197 1.00 84.94 203 PRO A N 1
ATOM 1637 C CA . PRO A 1 203 ? -0.556 1.738 -0.522 1.00 84.94 203 PRO A CA 1
ATOM 1638 C C . PRO A 1 203 ? -0.950 0.870 -1.718 1.00 84.94 203 PRO A C 1
ATOM 1640 O O . PRO A 1 203 ? -0.202 0.818 -2.692 1.00 84.94 203 PRO A O 1
ATOM 1643 N N . GLN A 1 204 ? -2.127 0.239 -1.675 1.00 85.69 204 GLN A N 1
ATOM 1644 C CA . GLN A 1 204 ? -2.646 -0.602 -2.756 1.00 85.69 204 GLN A CA 1
ATOM 1645 C C . GLN A 1 204 ? -2.806 0.171 -4.069 1.00 85.69 204 GLN A C 1
ATOM 1647 O O . GLN A 1 204 ? -2.534 -0.381 -5.128 1.00 85.69 204 GLN A O 1
ATOM 1652 N N . LEU A 1 205 ? -3.131 1.470 -4.016 1.00 85.81 205 LEU A N 1
ATOM 1653 C CA . LEU A 1 205 ? -3.206 2.305 -5.221 1.00 85.81 205 LEU A CA 1
ATOM 1654 C C . LEU A 1 205 ? -1.848 2.540 -5.880 1.00 85.81 205 LEU A C 1
ATOM 1656 O O . LEU A 1 205 ? -1.782 2.973 -7.027 1.00 85.81 205 LEU A O 1
ATOM 1660 N N . SER A 1 206 ? -0.752 2.314 -5.153 1.00 87.88 206 SER A N 1
ATOM 1661 C CA . SER A 1 206 ? 0.579 2.537 -5.703 1.00 87.88 206 SER A CA 1
ATOM 1662 C C . SER A 1 206 ? 1.025 1.397 -6.620 1.00 87.88 206 SER A C 1
ATOM 1664 O O . SER A 1 206 ? 1.874 1.640 -7.472 1.00 87.88 206 SER A O 1
ATOM 1666 N N . ALA A 1 207 ? 0.472 0.189 -6.494 1.00 86.69 207 ALA A N 1
ATOM 1667 C CA . ALA A 1 207 ? 0.865 -0.968 -7.300 1.00 86.69 207 ALA A CA 1
ATOM 1668 C C . ALA A 1 207 ? -0.198 -1.342 -8.345 1.00 86.69 207 ALA A C 1
ATOM 1670 O O . ALA A 1 207 ? -1.363 -0.985 -8.217 1.00 86.69 207 ALA A O 1
ATOM 1671 N N . VAL A 1 208 ? 0.210 -2.094 -9.373 1.00 83.00 208 VAL A N 1
ATOM 1672 C CA . VAL A 1 208 ? -0.719 -2.682 -10.358 1.00 83.00 208 VAL A CA 1
ATOM 1673 C C . VAL A 1 208 ? -1.507 -3.835 -9.746 1.00 83.00 208 VAL A C 1
ATOM 1675 O O . VAL A 1 208 ? -2.700 -3.976 -9.982 1.00 83.00 208 VAL A O 1
ATOM 1678 N N . SER A 1 209 ? -0.826 -4.664 -8.957 1.00 83.25 209 SER A N 1
ATOM 1679 C CA . SER A 1 209 ? -1.408 -5.838 -8.321 1.00 83.25 209 SER A CA 1
ATOM 1680 C C . SER A 1 209 ? -1.361 -5.703 -6.802 1.00 83.25 209 SER A C 1
ATOM 1682 O O . SER A 1 209 ? -0.304 -5.338 -6.266 1.00 83.25 209 SER A O 1
ATOM 1684 N N . PRO A 1 210 ? -2.436 -6.096 -6.091 1.00 81.25 210 PRO A N 1
ATOM 1685 C CA . PRO A 1 210 ? -2.417 -6.180 -4.634 1.00 81.25 210 PRO A CA 1
ATOM 1686 C C . PRO A 1 210 ? -1.411 -7.213 -4.115 1.00 81.25 210 PRO A C 1
ATOM 1688 O O . PRO A 1 210 ? -1.024 -7.172 -2.949 1.00 81.25 210 PRO A O 1
ATOM 1691 N N . MET A 1 211 ? -0.958 -8.116 -4.992 1.00 81.69 211 MET A N 1
ATOM 1692 C CA . MET A 1 211 ? -0.005 -9.179 -4.689 1.00 81.69 211 MET A CA 1
ATOM 1693 C C . MET A 1 211 ? 1.445 -8.817 -5.039 1.00 81.69 211 MET A C 1
ATOM 1695 O O . MET A 1 211 ? 2.318 -9.680 -4.994 1.00 81.69 211 MET A O 1
ATOM 1699 N N . SER A 1 212 ? 1.729 -7.560 -5.404 1.00 83.56 212 SER A N 1
ATOM 1700 C CA . SER A 1 212 ? 3.090 -7.130 -5.741 1.00 83.56 212 SER A CA 1
ATOM 1701 C C . SER A 1 212 ? 4.045 -7.346 -4.550 1.00 83.56 212 SER A C 1
ATOM 1703 O O . SER A 1 212 ? 3.828 -6.756 -3.485 1.00 83.56 212 SER A O 1
ATOM 1705 N N . PRO A 1 213 ? 5.139 -8.126 -4.696 1.00 82.56 213 PRO A N 1
ATOM 1706 C CA . PRO A 1 213 ? 6.031 -8.438 -3.577 1.00 82.56 213 PRO A CA 1
ATOM 1707 C C . PRO A 1 213 ? 6.642 -7.203 -2.913 1.00 82.56 213 PRO A C 1
ATOM 1709 O O . PRO A 1 213 ? 6.831 -7.187 -1.697 1.00 82.56 213 PRO A O 1
ATOM 1712 N N . ARG A 1 214 ? 6.916 -6.147 -3.693 1.00 84.25 214 ARG A N 1
ATOM 1713 C CA . ARG A 1 214 ? 7.463 -4.885 -3.181 1.00 84.25 214 ARG A CA 1
ATOM 1714 C C . ARG A 1 214 ? 6.452 -4.141 -2.311 1.00 84.25 214 ARG A C 1
ATOM 1716 O O . ARG A 1 214 ? 6.796 -3.734 -1.203 1.00 84.25 214 ARG A O 1
ATOM 1723 N N . LEU A 1 215 ? 5.217 -3.993 -2.802 1.00 86.69 215 LEU A N 1
ATOM 1724 C CA . LEU A 1 215 ? 4.107 -3.406 -2.047 1.00 86.69 215 LEU A CA 1
ATOM 1725 C C . LEU A 1 215 ? 3.911 -4.153 -0.728 1.00 86.69 215 LEU A C 1
ATOM 1727 O O . LEU A 1 215 ? 3.822 -3.534 0.333 1.00 86.69 215 LEU A O 1
ATOM 1731 N N . LEU A 1 216 ? 3.852 -5.481 -0.806 1.00 85.00 216 LEU A N 1
ATOM 1732 C CA . LEU A 1 216 ? 3.582 -6.321 0.345 1.00 85.00 216 LEU A CA 1
ATOM 1733 C C . LEU A 1 216 ? 4.720 -6.261 1.365 1.00 85.00 216 LEU A C 1
ATOM 1735 O O . LEU A 1 216 ? 4.452 -5.943 2.514 1.00 85.00 216 LEU A O 1
ATOM 1739 N N . MET A 1 217 ? 5.984 -6.419 0.967 1.00 85.81 217 MET A N 1
ATOM 1740 C CA . MET A 1 217 ? 7.123 -6.275 1.888 1.00 85.81 217 MET A CA 1
ATOM 1741 C C . MET A 1 217 ? 7.154 -4.901 2.580 1.00 85.81 217 MET A C 1
ATOM 1743 O O . MET A 1 217 ? 7.446 -4.803 3.773 1.00 85.81 217 MET A O 1
ATOM 1747 N N . GLU A 1 218 ? 6.854 -3.819 1.856 1.00 84.38 218 GLU A N 1
ATOM 1748 C CA . GLU A 1 218 ? 6.903 -2.475 2.436 1.00 84.38 218 GLU A CA 1
ATOM 1749 C C . GLU A 1 218 ? 5.707 -2.136 3.330 1.00 84.38 218 GLU A C 1
ATOM 1751 O O . GLU A 1 218 ? 5.860 -1.355 4.273 1.00 84.38 218 GLU A O 1
ATOM 1756 N N . CYS A 1 219 ? 4.521 -2.673 3.038 1.00 84.94 219 CYS A N 1
ATOM 1757 C CA . CYS A 1 219 ? 3.278 -2.211 3.660 1.00 84.94 219 CYS A CA 1
ATOM 1758 C C . CYS A 1 219 ? 2.530 -3.284 4.467 1.00 84.94 219 CYS A C 1
ATOM 1760 O O . CYS A 1 219 ? 1.716 -2.916 5.314 1.00 84.94 219 CYS A O 1
ATOM 1762 N N . TYR A 1 220 ? 2.807 -4.576 4.262 1.00 81.62 220 TYR A N 1
ATOM 1763 C CA . TYR A 1 220 ? 2.021 -5.691 4.803 1.00 81.62 220 TYR A CA 1
ATOM 1764 C C . TYR A 1 220 ? 2.897 -6.855 5.299 1.00 81.62 220 TYR A C 1
ATOM 1766 O O . TYR A 1 220 ? 3.531 -7.581 4.540 1.00 81.62 220 TYR A O 1
ATOM 1774 N N . THR A 1 221 ? 2.868 -7.109 6.605 1.00 68.81 221 THR A N 1
ATOM 1775 C CA . THR A 1 221 ? 3.703 -8.135 7.257 1.00 68.81 221 THR A CA 1
ATOM 1776 C C . THR A 1 221 ? 3.309 -9.580 6.947 1.00 68.81 221 THR A C 1
ATOM 1778 O O . THR A 1 221 ? 4.118 -10.478 7.145 1.00 68.81 221 THR A O 1
ATOM 1781 N N . LEU A 1 222 ? 2.086 -9.825 6.465 1.00 64.06 222 LEU A N 1
ATOM 1782 C CA . LEU A 1 222 ? 1.519 -11.169 6.262 1.00 64.06 222 LEU A CA 1
ATOM 1783 C C . LEU A 1 222 ? 1.965 -11.863 4.958 1.00 64.06 222 LEU A C 1
ATOM 1785 O O . LEU A 1 222 ? 1.527 -12.970 4.652 1.00 64.06 222 LEU A O 1
ATOM 1789 N N . TRP A 1 223 ? 2.859 -11.248 4.191 1.00 67.50 223 TRP A N 1
ATOM 1790 C CA . TRP A 1 223 ? 3.438 -11.814 2.970 1.00 67.50 223 TRP A CA 1
ATOM 1791 C C . TRP A 1 223 ? 4.820 -12.399 3.282 1.00 67.50 223 TRP A C 1
ATOM 1793 O O . TRP A 1 223 ? 5.580 -11.697 3.955 1.00 67.50 223 TRP A O 1
ATOM 1803 N N . PRO A 1 224 ? 5.190 -13.636 2.862 1.00 58.50 224 PRO A N 1
ATOM 1804 C CA . PRO A 1 224 ? 4.941 -14.235 1.540 1.00 58.50 224 PRO A CA 1
ATOM 1805 C C . PRO A 1 224 ? 4.576 -15.742 1.520 1.00 58.50 224 PRO A C 1
ATOM 1807 O O . PRO A 1 224 ? 5.145 -16.502 0.733 1.00 58.50 224 PRO A O 1
ATOM 1810 N N . VAL A 1 225 ? 3.696 -16.239 2.401 1.00 59.69 225 VAL A N 1
ATOM 1811 C CA . VAL A 1 225 ? 3.484 -17.710 2.488 1.00 59.69 225 VAL A CA 1
ATOM 1812 C C . VAL A 1 225 ? 2.048 -18.194 2.535 1.00 59.69 225 VAL A C 1
ATOM 1814 O O . VAL A 1 225 ? 1.823 -19.380 2.329 1.00 59.69 225 VAL A O 1
ATOM 1817 N N . ALA A 1 226 ? 1.072 -17.317 2.729 1.00 57.47 226 ALA A N 1
ATOM 1818 C CA . ALA A 1 226 ? -0.309 -17.757 2.762 1.00 57.47 226 ALA A CA 1
ATOM 1819 C C . ALA A 1 226 ? -0.986 -17.524 1.408 1.00 57.47 226 ALA A C 1
ATOM 1821 O O . ALA A 1 226 ? -0.814 -16.480 0.775 1.00 57.47 226 ALA A O 1
ATOM 1822 N N . ASN A 1 227 ? -1.817 -18.479 0.988 1.00 72.88 227 ASN A N 1
ATOM 1823 C CA . ASN A 1 227 ? -2.933 -18.144 0.113 1.00 72.88 227 ASN A CA 1
ATOM 1824 C C . ASN A 1 227 ? -3.789 -17.143 0.899 1.00 72.88 227 ASN A C 1
ATOM 1826 O O . ASN A 1 227 ? -4.515 -17.551 1.803 1.00 72.88 227 ASN A O 1
ATOM 1830 N N . LEU A 1 228 ? -3.616 -15.850 0.611 1.00 75.56 228 LEU A N 1
ATOM 1831 C CA . LEU A 1 228 ? -4.181 -14.760 1.404 1.00 75.56 228 LEU A CA 1
ATOM 1832 C C . LEU A 1 228 ? -5.689 -14.935 1.595 1.00 75.56 228 LEU A C 1
ATOM 1834 O O . LEU A 1 228 ? -6.168 -14.758 2.704 1.00 75.56 228 LEU A O 1
ATOM 1838 N N . SER A 1 229 ? -6.407 -15.387 0.564 1.00 77.69 229 SER A N 1
ATOM 1839 C CA . SER A 1 229 ? -7.836 -15.694 0.663 1.00 77.69 229 SER A CA 1
ATOM 1840 C C . SER A 1 229 ? -8.131 -16.765 1.712 1.00 77.69 229 SER A C 1
ATOM 1842 O O . SER A 1 229 ? -8.955 -16.538 2.587 1.00 77.69 229 SER A O 1
ATOM 1844 N N . LYS A 1 230 ? -7.417 -17.899 1.691 1.00 80.38 230 LYS A N 1
ATOM 1845 C CA . LYS A 1 230 ? -7.594 -18.956 2.707 1.00 80.38 230 LYS A CA 1
ATOM 1846 C C . LYS A 1 230 ? -7.219 -18.482 4.110 1.00 80.38 230 LYS A C 1
ATOM 1848 O O . LYS A 1 230 ? -7.848 -18.879 5.083 1.00 80.38 230 LYS A O 1
ATOM 1853 N N . ALA A 1 231 ? -6.175 -17.662 4.207 1.00 80.62 231 ALA A N 1
ATOM 1854 C CA . ALA A 1 231 ? -5.718 -17.094 5.468 1.00 80.62 231 ALA A CA 1
ATOM 1855 C C . ALA A 1 231 ? -6.778 -16.155 6.060 1.00 80.62 231 ALA A C 1
ATOM 1857 O O . ALA A 1 231 ? -7.076 -16.245 7.248 1.00 80.62 231 ALA A O 1
ATOM 1858 N N . SER A 1 232 ? -7.368 -15.302 5.218 1.00 82.62 232 SER A N 1
ATOM 1859 C CA . SER A 1 232 ? -8.476 -14.422 5.581 1.00 82.62 232 SER A CA 1
ATOM 1860 C C . SER A 1 232 ? -9.704 -15.219 6.004 1.00 82.62 232 SER A C 1
ATOM 1862 O O . SER A 1 232 ? -10.214 -14.964 7.084 1.00 82.62 232 SER A O 1
ATOM 1864 N N . GLU A 1 233 ? -10.119 -16.231 5.235 1.00 85.62 233 GLU A N 1
ATOM 1865 C CA . GLU A 1 233 ? -11.260 -17.100 5.577 1.00 85.62 233 GLU A CA 1
ATOM 1866 C C . GLU A 1 233 ? -11.061 -17.790 6.943 1.00 85.62 233 GLU A C 1
ATOM 1868 O O . GLU A 1 233 ? -11.954 -17.784 7.790 1.00 85.62 233 GLU A O 1
ATOM 1873 N N . ALA A 1 234 ? -9.868 -18.341 7.202 1.00 86.69 234 ALA A N 1
ATOM 1874 C CA . ALA A 1 234 ? -9.552 -18.980 8.481 1.00 86.69 234 ALA A CA 1
ATOM 1875 C C . ALA A 1 234 ? -9.522 -17.980 9.650 1.00 86.69 234 ALA A C 1
ATOM 1877 O O . ALA A 1 234 ? -9.960 -18.298 10.757 1.00 86.69 234 ALA A O 1
ATOM 1878 N N . PHE A 1 235 ? -9.009 -16.772 9.410 1.00 86.31 235 PHE A N 1
ATOM 1879 C CA . PHE A 1 235 ? -8.984 -15.705 10.406 1.00 86.31 235 PHE A CA 1
ATOM 1880 C C . PHE A 1 235 ? -10.391 -15.177 10.714 1.00 86.31 235 PHE A C 1
ATOM 1882 O O . PHE A 1 235 ? -10.727 -15.015 11.885 1.00 86.31 235 PHE A O 1
ATOM 1889 N N . GLU A 1 236 ? -11.222 -14.963 9.692 1.00 88.50 236 GLU A N 1
ATOM 1890 C CA . GLU A 1 236 ? -12.624 -14.552 9.822 1.00 88.50 236 GLU A CA 1
ATOM 1891 C C . GLU A 1 236 ? -13.422 -15.568 10.645 1.00 88.50 236 GLU A C 1
ATOM 1893 O O . GLU A 1 236 ? -14.052 -15.179 11.628 1.00 88.50 236 GLU A O 1
ATOM 1898 N N . ALA A 1 237 ? -13.310 -16.861 10.323 1.00 89.06 237 ALA A N 1
ATOM 1899 C CA . ALA A 1 237 ? -13.986 -17.931 11.058 1.00 89.06 237 ALA A CA 1
ATOM 1900 C C . ALA A 1 237 ? -13.562 -17.982 12.537 1.00 89.06 237 ALA A C 1
ATOM 1902 O O . ALA A 1 237 ? -14.399 -18.087 13.434 1.00 89.06 237 ALA A O 1
ATOM 1903 N N . ALA A 1 238 ? -12.261 -17.850 12.814 1.00 89.88 238 ALA A N 1
ATOM 1904 C CA . ALA A 1 238 ? -11.761 -17.843 14.186 1.00 89.88 238 ALA A CA 1
ATOM 1905 C C . ALA A 1 238 ? -12.164 -16.563 14.952 1.00 89.88 238 ALA A C 1
ATOM 1907 O O . ALA A 1 238 ? -12.379 -16.597 16.167 1.00 89.88 238 ALA A O 1
ATOM 1908 N N . CYS A 1 239 ? -12.300 -15.425 14.261 1.00 89.88 239 CYS A N 1
ATOM 1909 C CA . CYS A 1 239 ? -12.859 -14.205 14.840 1.00 89.88 239 CYS A CA 1
ATOM 1910 C C . CYS A 1 239 ? -14.351 -14.349 15.156 1.00 89.88 239 CYS A C 1
ATOM 1912 O O . CYS A 1 239 ? -14.764 -13.910 16.226 1.00 89.88 239 CYS A O 1
ATOM 1914 N N . GLU A 1 240 ? -15.138 -14.967 14.278 1.00 90.12 240 GLU A N 1
ATOM 1915 C CA . GLU A 1 240 ? -16.564 -15.223 14.502 1.00 90.12 240 GLU A CA 1
ATOM 1916 C C . GLU A 1 240 ? -16.787 -16.153 15.708 1.00 90.12 240 GLU A C 1
ATOM 1918 O O . GLU A 1 240 ? -17.635 -15.876 16.558 1.00 90.12 240 GLU A O 1
ATOM 1923 N N . GLU A 1 241 ? -15.959 -17.194 15.854 1.00 91.38 241 GLU A N 1
ATOM 1924 C CA . GLU A 1 241 ? -16.002 -18.111 17.000 1.00 91.38 241 GLU A CA 1
ATOM 1925 C C . GLU A 1 241 ? -15.696 -17.403 18.333 1.00 91.38 241 GLU A C 1
ATOM 1927 O O . GLU A 1 241 ? -16.372 -17.627 19.342 1.00 91.38 241 GLU A O 1
ATOM 1932 N N . HIS A 1 242 ? -14.672 -16.545 18.363 1.00 90.19 242 HIS A N 1
ATOM 1933 C CA . HIS A 1 242 ? -14.198 -15.917 19.601 1.00 90.19 242 HIS A CA 1
ATOM 1934 C C . HIS A 1 242 ? -14.833 -14.558 19.919 1.00 90.19 242 HIS A C 1
ATOM 1936 O O . HIS A 1 242 ? -14.776 -14.114 21.071 1.00 90.19 242 HIS A O 1
ATOM 1942 N N . PHE A 1 243 ? -15.449 -13.904 18.935 1.00 89.19 243 PHE A N 1
ATOM 1943 C CA . PHE A 1 243 ? -16.119 -12.613 19.078 1.00 89.19 243 PHE A CA 1
ATOM 1944 C C . PHE A 1 243 ? -17.505 -12.610 18.411 1.00 89.19 243 PHE A C 1
ATOM 1946 O O . PHE A 1 243 ? -17.766 -11.747 17.576 1.00 89.19 243 PHE A O 1
ATOM 1953 N N . PRO A 1 244 ? -18.437 -13.495 18.811 1.00 87.56 244 PRO A N 1
ATOM 1954 C CA . PRO A 1 244 ? -19.756 -13.610 18.174 1.00 87.56 244 PRO A CA 1
ATOM 1955 C C . PRO A 1 244 ? -20.602 -12.328 18.272 1.00 87.56 244 PRO A C 1
ATOM 1957 O O . PRO A 1 244 ? -21.515 -12.107 17.483 1.00 87.56 244 PRO A O 1
ATOM 1960 N N . GLN A 1 245 ? -20.307 -11.458 19.241 1.00 86.00 245 GLN A N 1
ATOM 1961 C CA . GLN A 1 245 ? -20.934 -10.142 19.385 1.00 86.00 245 GLN A CA 1
ATOM 1962 C C . GLN A 1 245 ? -20.464 -9.106 18.348 1.00 86.00 245 GLN A C 1
ATOM 1964 O O . GLN A 1 245 ? -21.085 -8.050 18.224 1.00 86.00 245 GLN A O 1
ATOM 1969 N N . LEU A 1 246 ? -19.362 -9.365 17.641 1.00 86.38 246 LEU A N 1
ATOM 1970 C CA . LEU A 1 246 ? -18.849 -8.513 16.575 1.00 86.38 246 LEU A CA 1
ATOM 1971 C C . LEU A 1 246 ? -19.162 -9.185 15.239 1.00 86.38 246 LEU A C 1
ATOM 1973 O O . LEU A 1 246 ? -18.559 -10.197 14.903 1.00 86.38 246 LEU A O 1
ATOM 1977 N N . ALA A 1 247 ? -20.087 -8.617 14.466 1.00 81.00 247 ALA A N 1
ATOM 1978 C CA . ALA A 1 247 ? -20.416 -9.154 13.150 1.00 81.00 247 ALA A CA 1
ATOM 1979 C C . ALA A 1 247 ? -19.164 -9.188 12.255 1.00 81.00 247 ALA A C 1
ATOM 1981 O O . ALA A 1 247 ? -18.554 -8.147 11.998 1.00 81.00 247 ALA A O 1
ATOM 1982 N N . VAL A 1 248 ? -18.783 -10.379 11.797 1.00 80.25 248 VAL A N 1
ATOM 1983 C CA . VAL A 1 248 ? -17.718 -10.579 10.812 1.00 80.25 248 VAL A CA 1
ATOM 1984 C C . VAL A 1 248 ? -18.397 -10.824 9.470 1.00 80.25 248 VAL A C 1
ATOM 1986 O O . VAL A 1 248 ? -18.927 -11.898 9.218 1.00 80.25 248 VAL A O 1
ATOM 1989 N N . GLU A 1 249 ? -18.435 -9.804 8.615 1.00 78.31 249 GLU A N 1
ATOM 1990 C CA . GLU A 1 249 ? -18.797 -10.016 7.214 1.00 78.31 249 GLU A CA 1
ATOM 1991 C C . GLU A 1 249 ? -17.577 -10.566 6.480 1.00 78.31 249 GLU A C 1
ATOM 1993 O O . GLU A 1 249 ? -16.495 -9.984 6.587 1.00 78.31 249 GLU A O 1
ATOM 1998 N N . SER A 1 250 ? -17.750 -11.659 5.731 1.00 80.44 250 SER A N 1
ATOM 1999 C CA . SER A 1 250 ? -16.645 -12.202 4.946 1.00 80.44 250 SER A CA 1
ATOM 2000 C C . SER A 1 250 ? -16.220 -11.224 3.854 1.00 80.44 250 SER A C 1
ATOM 2002 O O . SER A 1 250 ? -17.062 -10.631 3.157 1.00 80.44 250 SER A O 1
ATOM 2004 N N . LEU A 1 251 ? -14.902 -11.074 3.702 1.00 79.25 251 LEU A N 1
ATOM 2005 C CA . LEU A 1 251 ? -14.288 -10.286 2.636 1.00 79.25 251 LEU A CA 1
ATOM 2006 C C . LEU A 1 251 ? -14.524 -10.909 1.260 1.00 79.25 251 LEU A C 1
ATOM 2008 O O . LEU A 1 251 ? -14.549 -10.189 0.264 1.00 79.25 251 LEU A O 1
ATOM 2012 N N . ARG A 1 252 ? -14.688 -12.235 1.188 1.00 79.94 252 ARG A N 1
ATOM 2013 C CA . ARG A 1 252 ? -14.835 -12.962 -0.072 1.00 79.94 252 ARG A CA 1
ATOM 2014 C C . ARG A 1 252 ? -16.298 -13.307 -0.322 1.00 79.94 252 ARG A C 1
ATOM 2016 O O . ARG A 1 252 ? -16.878 -14.117 0.392 1.00 79.94 252 ARG A O 1
ATOM 2023 N N . ARG A 1 253 ? -16.898 -12.713 -1.357 1.00 73.00 253 ARG A N 1
ATOM 2024 C CA . ARG A 1 253 ? -18.342 -12.840 -1.640 1.00 73.00 253 ARG A CA 1
ATOM 2025 C C . ARG A 1 253 ? -18.588 -13.466 -3.012 1.00 73.00 253 ARG A C 1
ATOM 2027 O O . ARG A 1 253 ? -18.659 -12.757 -4.008 1.00 73.00 253 ARG A O 1
ATOM 2034 N N . PHE A 1 254 ? -18.734 -14.791 -3.087 1.00 65.75 254 PHE A N 1
ATOM 2035 C CA . PHE A 1 254 ? -19.098 -15.472 -4.348 1.00 65.75 254 PHE A CA 1
ATOM 2036 C C . PHE A 1 254 ? -20.599 -15.551 -4.600 1.00 65.75 254 PHE A C 1
ATOM 2038 O O . PHE A 1 254 ? -21.026 -15.754 -5.734 1.00 65.75 254 PHE A O 1
ATOM 2045 N N . ASP A 1 255 ? -21.393 -15.350 -3.556 1.00 61.53 255 ASP A N 1
ATOM 2046 C CA . ASP A 1 255 ? -22.843 -15.541 -3.560 1.00 61.53 255 ASP A CA 1
ATOM 2047 C C . ASP A 1 255 ? -23.577 -14.517 -4.449 1.00 61.53 255 ASP A C 1
ATOM 2049 O O . ASP A 1 255 ? -24.778 -14.635 -4.672 1.00 61.53 255 ASP A O 1
ATOM 2053 N N . ARG A 1 256 ? -22.853 -13.510 -4.962 1.00 56.06 256 ARG A N 1
ATOM 2054 C CA . ARG A 1 256 ? -23.354 -12.389 -5.771 1.00 56.06 256 ARG A CA 1
ATOM 2055 C C . ARG A 1 256 ? -22.904 -12.439 -7.234 1.00 56.06 256 ARG A C 1
ATOM 2057 O O . ARG A 1 256 ? -22.752 -11.398 -7.865 1.00 56.06 256 ARG A O 1
ATOM 2064 N N . PHE A 1 257 ? -22.640 -13.623 -7.787 1.00 61.31 257 PHE A N 1
ATOM 2065 C CA . PHE A 1 257 ? -22.306 -13.731 -9.210 1.00 61.31 257 PHE A CA 1
ATOM 2066 C C . PHE A 1 257 ? -23.574 -13.723 -10.077 1.00 61.31 257 PHE A C 1
ATOM 2068 O O . PHE A 1 257 ? -24.016 -14.764 -10.561 1.00 61.31 257 PHE A O 1
ATOM 2075 N N . ASP A 1 258 ? -24.147 -12.537 -10.285 1.00 67.19 258 ASP A N 1
ATOM 2076 C CA . ASP A 1 258 ? -24.965 -12.266 -11.467 1.00 67.19 258 ASP A CA 1
ATOM 2077 C C . ASP A 1 258 ? -24.093 -11.494 -12.478 1.00 67.19 258 ASP A C 1
ATOM 2079 O O . ASP A 1 258 ? -23.674 -10.366 -12.193 1.00 67.19 258 ASP A O 1
ATOM 2083 N N . PRO A 1 259 ? -23.778 -12.069 -13.656 1.00 65.38 259 PRO A N 1
ATOM 2084 C CA . PRO A 1 259 ? -23.008 -11.386 -14.696 1.00 65.38 259 PRO A CA 1
ATOM 2085 C C . PRO A 1 259 ? -23.608 -10.042 -15.134 1.00 65.38 259 PRO A C 1
ATOM 2087 O O . PRO A 1 259 ? -22.872 -9.183 -15.614 1.00 65.38 259 PRO A O 1
ATOM 2090 N N . ILE A 1 260 ? -24.925 -9.860 -14.993 1.00 67.94 260 ILE A N 1
ATOM 2091 C CA . ILE A 1 260 ? -25.633 -8.623 -15.354 1.00 67.94 260 ILE A CA 1
ATOM 2092 C C . ILE A 1 260 ? -25.434 -7.548 -14.275 1.00 67.94 260 ILE A C 1
ATOM 2094 O O . ILE A 1 260 ? -25.380 -6.360 -14.594 1.00 67.94 260 ILE A O 1
ATOM 2098 N N . GLU A 1 261 ? -25.280 -7.954 -13.015 1.00 75.25 261 GLU A N 1
ATOM 2099 C CA . GLU A 1 261 ? -25.088 -7.054 -11.871 1.00 75.25 261 GLU A CA 1
ATOM 2100 C C . GLU A 1 261 ? -23.614 -6.884 -11.483 1.00 75.25 261 GLU A C 1
ATOM 2102 O O . GLU A 1 261 ? -23.315 -6.204 -10.506 1.00 75.25 261 GLU A O 1
ATOM 2107 N N . SER A 1 262 ? -22.684 -7.472 -12.240 1.00 81.75 262 SER A N 1
ATOM 2108 C CA . SER A 1 262 ? -21.248 -7.395 -11.962 1.00 81.75 262 SER A CA 1
ATOM 2109 C C . SER A 1 262 ? -20.613 -6.124 -12.537 1.00 81.75 262 SER A C 1
ATOM 2111 O O . SER A 1 262 ? -20.971 -5.653 -13.619 1.00 81.75 262 SER A O 1
ATOM 2113 N N . GLU A 1 263 ? -19.636 -5.572 -11.821 1.00 84.38 263 GLU A N 1
ATOM 2114 C CA . GLU A 1 263 ? -18.818 -4.453 -12.287 1.00 84.38 263 GLU A CA 1
ATOM 2115 C C . GLU A 1 263 ? -17.851 -4.901 -13.392 1.00 84.38 263 GLU A C 1
ATOM 2117 O O . GLU A 1 263 ? -17.168 -5.924 -13.279 1.00 84.38 263 GLU A O 1
ATOM 2122 N N . VAL A 1 264 ? -17.788 -4.107 -14.461 1.00 83.94 264 VAL A N 1
ATOM 2123 C CA . VAL A 1 264 ? -17.009 -4.400 -15.675 1.00 83.94 264 VAL A CA 1
ATOM 2124 C C . VAL A 1 264 ? -16.045 -3.273 -16.051 1.00 83.94 264 VAL A C 1
ATOM 2126 O O . VAL A 1 264 ? -15.237 -3.447 -16.964 1.00 83.94 264 VAL A O 1
ATOM 2129 N N . PHE A 1 265 ? -16.105 -2.126 -15.370 1.00 84.50 265 PHE A N 1
ATOM 2130 C CA . PHE A 1 265 ? -15.197 -1.007 -15.598 1.00 84.50 265 PHE A CA 1
ATOM 2131 C C . PHE A 1 265 ? -13.989 -1.083 -14.656 1.00 84.50 265 PHE A C 1
ATOM 2133 O O . PHE A 1 265 ? -14.133 -1.066 -13.436 1.00 84.50 265 PHE A O 1
ATOM 2140 N N . ASP A 1 266 ? -12.781 -1.120 -15.227 1.00 86.19 266 ASP A N 1
ATOM 2141 C CA . ASP A 1 266 ? -11.521 -1.191 -14.474 1.00 86.19 266 ASP A CA 1
ATOM 2142 C C . ASP A 1 266 ? -10.416 -0.320 -15.097 1.00 86.19 266 ASP A C 1
ATOM 2144 O O . ASP A 1 266 ? -9.330 -0.787 -15.439 1.00 86.19 266 ASP A O 1
ATOM 2148 N N . ASP A 1 267 ? -10.683 0.979 -15.251 1.00 82.50 267 ASP A N 1
ATOM 2149 C CA . ASP A 1 267 ? -9.725 1.938 -15.831 1.00 82.50 267 ASP A CA 1
ATOM 2150 C C . ASP A 1 267 ? -8.362 1.940 -15.112 1.00 82.50 267 ASP A C 1
ATOM 2152 O O . ASP A 1 267 ? -7.308 2.170 -15.715 1.00 82.50 267 ASP A O 1
ATOM 2156 N N . LEU A 1 268 ? -8.377 1.713 -13.795 1.00 82.50 268 LEU A N 1
ATOM 2157 C CA . LEU A 1 268 ? -7.172 1.671 -12.970 1.00 82.50 268 LEU A CA 1
ATOM 2158 C C . LEU A 1 268 ? -6.534 0.273 -12.920 1.00 82.50 268 LEU A C 1
ATOM 2160 O O . LEU A 1 268 ? -5.394 0.172 -12.473 1.00 82.50 268 LEU A O 1
ATOM 2164 N N . GLY A 1 269 ? -7.177 -0.770 -13.448 1.00 82.94 269 GLY A N 1
ATOM 2165 C CA . GLY A 1 269 ? -6.660 -2.145 -13.511 1.00 82.94 269 GLY A CA 1
ATOM 2166 C C . GLY A 1 269 ? -6.611 -2.881 -12.166 1.00 82.94 269 GLY A C 1
ATOM 2167 O O . GLY A 1 269 ? -6.000 -3.945 -12.073 1.00 82.94 269 GLY A O 1
ATOM 2168 N N . GLY A 1 270 ? -7.174 -2.288 -11.111 1.00 82.62 270 GLY A N 1
ATOM 2169 C CA . GLY A 1 270 ? -7.125 -2.822 -9.752 1.00 82.62 270 GLY A CA 1
ATOM 2170 C C . GLY A 1 270 ? -8.308 -3.727 -9.429 1.00 82.62 270 GLY A C 1
ATOM 2171 O O . GLY A 1 270 ? -8.147 -4.674 -8.661 1.00 82.62 270 GLY A O 1
ATOM 2172 N N . LEU A 1 271 ? -9.476 -3.469 -10.023 1.00 84.94 271 LEU A N 1
ATOM 2173 C CA . LEU A 1 271 ? -10.705 -4.199 -9.728 1.00 84.94 271 LEU A CA 1
ATOM 2174 C C . LEU A 1 271 ? -10.563 -5.674 -10.099 1.00 84.94 271 LEU A C 1
ATOM 2176 O O . LEU A 1 271 ? -10.733 -6.544 -9.247 1.00 84.94 271 LEU A O 1
ATOM 2180 N N . PHE A 1 272 ? -10.198 -5.977 -11.344 1.00 85.25 272 PHE A N 1
ATOM 2181 C CA . PHE A 1 272 ? -10.061 -7.366 -11.779 1.00 85.25 272 PHE A CA 1
ATOM 2182 C C . PHE A 1 272 ? -8.903 -8.072 -11.069 1.00 85.25 272 PHE A C 1
ATOM 2184 O O . PHE A 1 272 ? -8.986 -9.267 -10.785 1.00 85.25 272 PHE A O 1
ATOM 2191 N N . ALA A 1 273 ? -7.853 -7.329 -10.706 1.00 83.69 273 ALA A N 1
ATOM 2192 C CA . ALA A 1 273 ? -6.728 -7.865 -9.949 1.00 83.69 273 ALA A CA 1
ATOM 2193 C C . ALA A 1 273 ? -7.123 -8.317 -8.529 1.00 83.69 273 ALA A C 1
ATOM 2195 O O . ALA A 1 273 ? -6.562 -9.295 -8.028 1.00 83.69 273 ALA A O 1
ATOM 2196 N N . VAL A 1 274 ? -8.087 -7.647 -7.880 1.00 84.19 274 VAL A N 1
ATOM 2197 C CA . VAL A 1 274 ? -8.556 -8.018 -6.531 1.00 84.19 274 VAL A CA 1
ATOM 2198 C C . VAL A 1 274 ? -9.671 -9.065 -6.534 1.00 84.19 274 VAL A C 1
ATOM 2200 O O . VAL A 1 274 ? -9.878 -9.703 -5.504 1.00 84.19 274 VAL A O 1
ATOM 2203 N N . GLN A 1 275 ? -10.356 -9.315 -7.657 1.00 83.44 275 GLN A N 1
ATOM 2204 C CA . GLN A 1 275 ? -11.477 -10.272 -7.704 1.00 83.44 275 GLN A CA 1
ATOM 2205 C C . GLN A 1 275 ? -11.074 -11.706 -7.337 1.00 83.44 275 GLN A C 1
ATOM 2207 O O . GLN A 1 275 ? -11.860 -12.441 -6.743 1.00 83.44 275 GLN A O 1
ATOM 2212 N N . ALA A 1 276 ? -9.830 -12.109 -7.614 1.00 78.81 276 ALA A N 1
ATOM 2213 C CA . ALA A 1 276 ? -9.319 -13.404 -7.160 1.00 78.81 276 ALA A CA 1
ATOM 2214 C C . ALA A 1 276 ? -9.309 -13.528 -5.621 1.00 78.81 276 ALA A C 1
ATOM 2216 O O . ALA A 1 276 ? -9.455 -14.632 -5.088 1.00 78.81 276 ALA A O 1
ATOM 2217 N N . LEU A 1 277 ? -9.156 -12.396 -4.924 1.00 79.88 277 LEU A N 1
ATOM 2218 C CA . LEU A 1 277 ? -9.080 -12.301 -3.469 1.00 79.88 277 LEU A CA 1
ATOM 2219 C C . LEU A 1 277 ? -10.450 -12.056 -2.829 1.00 79.88 277 LEU A C 1
ATOM 2221 O O . LEU A 1 277 ? -10.790 -12.755 -1.877 1.00 79.88 277 LEU A O 1
ATOM 2225 N N . LEU A 1 278 ? -11.211 -11.090 -3.353 1.00 81.75 278 LEU A N 1
ATOM 2226 C CA . LEU A 1 278 ? -12.445 -10.561 -2.751 1.00 81.75 278 LEU A CA 1
ATOM 2227 C C . LEU A 1 278 ? -13.731 -11.103 -3.402 1.00 81.75 278 LEU A C 1
ATOM 2229 O O . LEU A 1 278 ? -14.815 -11.001 -2.833 1.00 81.75 278 LEU A O 1
ATOM 2233 N N . GLY A 1 279 ? -13.622 -11.739 -4.568 1.00 82.94 279 GLY A N 1
ATOM 2234 C CA . GLY A 1 279 ? -14.775 -12.126 -5.379 1.00 82.94 279 GLY A CA 1
ATOM 2235 C C . GLY A 1 279 ? -15.244 -11.008 -6.324 1.00 82.94 279 GLY A C 1
ATOM 2236 O O . GLY A 1 279 ? -14.616 -9.949 -6.393 1.00 82.94 279 GLY A O 1
ATOM 2237 N N . PRO A 1 280 ? -16.307 -11.260 -7.109 1.00 83.31 280 PRO A N 1
ATOM 2238 C CA . PRO A 1 280 ? -16.889 -10.278 -8.023 1.00 83.31 280 PRO A CA 1
ATOM 2239 C C . PRO A 1 280 ? -17.414 -9.047 -7.270 1.00 83.31 280 PRO A C 1
ATOM 2241 O O . PRO A 1 280 ? -17.948 -9.161 -6.168 1.00 83.31 280 PRO A O 1
ATOM 2244 N N . ALA A 1 281 ? -17.289 -7.872 -7.886 1.00 83.06 281 ALA A N 1
ATOM 2245 C CA . ALA A 1 281 ? -17.857 -6.634 -7.361 1.00 83.06 281 ALA A CA 1
ATOM 2246 C C . ALA A 1 281 ? -19.211 -6.342 -8.011 1.00 83.06 281 ALA A C 1
ATOM 2248 O O . ALA A 1 281 ? -19.407 -6.626 -9.193 1.00 83.06 281 ALA A O 1
ATOM 2249 N N . GLU A 1 282 ? -20.123 -5.747 -7.246 1.00 83.12 282 GLU A N 1
ATOM 2250 C CA . GLU A 1 282 ? -21.408 -5.266 -7.759 1.00 83.12 282 GLU A CA 1
ATOM 2251 C C . GLU A 1 282 ? -21.217 -4.056 -8.673 1.00 83.12 282 GLU A C 1
ATOM 2253 O O . GLU A 1 282 ? -20.325 -3.237 -8.458 1.00 83.12 282 GLU A O 1
ATOM 2258 N N . ASN A 1 283 ? -22.100 -3.907 -9.655 1.00 83.94 283 ASN A N 1
ATOM 2259 C CA . ASN A 1 283 ? -22.161 -2.754 -10.534 1.00 83.94 283 ASN A CA 1
ATOM 2260 C C . ASN A 1 283 ? -22.450 -1.481 -9.724 1.00 83.94 283 ASN A C 1
ATOM 2262 O O . ASN A 1 283 ? -23.512 -1.336 -9.111 1.00 83.94 283 ASN A O 1
ATOM 2266 N N . GLN A 1 284 ? -21.515 -0.533 -9.758 1.00 84.94 284 GLN A N 1
ATOM 2267 C CA . GLN A 1 284 ? -21.579 0.696 -8.965 1.00 84.94 284 GLN A CA 1
ATOM 2268 C C . GLN A 1 284 ? -21.895 1.943 -9.808 1.00 84.94 284 GLN A C 1
ATOM 2270 O O . GLN A 1 284 ? -21.597 3.065 -9.394 1.00 84.94 284 GLN A O 1
ATOM 2275 N N . ARG A 1 285 ? -22.544 1.788 -10.974 1.00 83.25 285 ARG A N 1
ATOM 2276 C CA . ARG A 1 285 ? -22.840 2.889 -11.914 1.00 83.25 285 ARG A CA 1
ATOM 2277 C C . ARG A 1 285 ? -23.515 4.099 -11.272 1.00 83.25 285 ARG A C 1
ATOM 2279 O O . ARG A 1 285 ? -23.072 5.231 -11.439 1.00 83.25 285 ARG A O 1
ATOM 2286 N N . ASN A 1 286 ? -24.634 3.854 -10.591 1.00 77.56 286 ASN A N 1
ATOM 2287 C CA . ASN A 1 286 ? -25.508 4.910 -10.069 1.00 77.56 286 ASN A CA 1
ATOM 2288 C C . ASN A 1 286 ? -25.209 5.242 -8.601 1.00 77.56 286 ASN A C 1
ATOM 2290 O O . ASN A 1 286 ? -25.577 6.309 -8.111 1.00 77.56 286 ASN A O 1
ATOM 2294 N N . ARG A 1 287 ? -24.574 4.310 -7.886 1.00 80.62 287 ARG A N 1
ATOM 2295 C CA . ARG A 1 287 ? -24.278 4.427 -6.463 1.00 80.62 287 ARG A CA 1
ATOM 2296 C C . ARG A 1 287 ? -22.999 3.662 -6.155 1.00 80.62 287 ARG A C 1
ATOM 2298 O O . ARG A 1 287 ? -22.989 2.436 -6.200 1.00 80.62 287 ARG A O 1
ATOM 2305 N N . LEU A 1 288 ? -21.957 4.392 -5.773 1.00 82.50 288 LEU A N 1
ATOM 2306 C CA . LEU A 1 288 ? -20.748 3.799 -5.217 1.00 82.50 288 LEU A CA 1
ATOM 2307 C C . LEU A 1 288 ? -21.014 3.509 -3.741 1.00 82.50 288 LEU A C 1
ATOM 2309 O O . LEU A 1 288 ? -21.326 4.428 -2.978 1.00 82.50 288 LEU A O 1
ATOM 2313 N N . ARG A 1 289 ? -20.917 2.245 -3.332 1.00 81.88 289 ARG A N 1
ATOM 2314 C CA . ARG A 1 289 ? -21.075 1.848 -1.934 1.00 81.88 289 ARG A CA 1
ATOM 2315 C C . ARG A 1 289 ? -20.071 0.767 -1.582 1.00 81.88 289 ARG A C 1
ATOM 2317 O O . ARG A 1 289 ? -20.077 -0.281 -2.206 1.00 81.88 289 ARG A O 1
ATOM 2324 N N . GLU A 1 290 ? -19.312 1.001 -0.521 1.00 79.88 290 GLU A N 1
ATOM 2325 C CA . GLU A 1 290 ? -18.429 -0.005 0.065 1.00 79.88 290 GLU A CA 1
ATOM 2326 C C . GLU A 1 290 ? -18.627 -0.045 1.579 1.00 79.88 290 GLU A C 1
ATOM 2328 O O . GLU A 1 290 ? -18.685 1.009 2.224 1.00 79.88 290 GLU A O 1
ATOM 2333 N N . THR A 1 291 ? -18.757 -1.242 2.150 1.00 79.88 291 THR A N 1
ATOM 2334 C CA . THR A 1 291 ? -18.950 -1.429 3.594 1.00 79.88 291 THR A CA 1
ATOM 2335 C C . THR A 1 291 ? -17.768 -2.197 4.159 1.00 79.88 291 THR A C 1
ATOM 2337 O O . THR A 1 291 ? -17.528 -3.340 3.801 1.00 79.88 291 THR A O 1
ATOM 2340 N N . PHE A 1 292 ? -17.068 -1.553 5.087 1.00 79.25 292 PHE A N 1
ATOM 2341 C CA . PHE A 1 292 ? -15.882 -2.077 5.736 1.00 79.25 292 PHE A CA 1
ATOM 2342 C C . PHE A 1 292 ? -16.238 -2.736 7.063 1.00 79.25 292 PHE A C 1
ATOM 2344 O O . PHE A 1 292 ? -16.898 -2.121 7.911 1.00 79.25 292 PHE A O 1
ATOM 2351 N N . SER A 1 293 ? -15.723 -3.941 7.270 1.00 83.88 293 SER A N 1
ATOM 2352 C CA . SER A 1 293 ? -15.769 -4.684 8.522 1.00 83.88 293 SER A CA 1
ATOM 2353 C C . SER A 1 293 ? 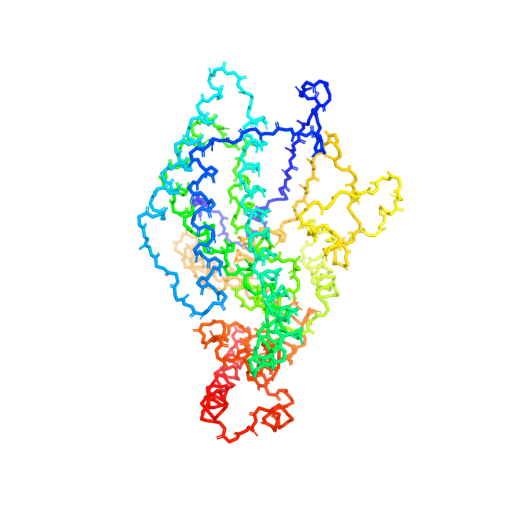-15.017 -3.953 9.640 1.00 83.88 293 SER A C 1
ATOM 2355 O O . SER A 1 293 ? -14.115 -3.136 9.418 1.00 83.88 293 SER A O 1
ATOM 2357 N N . TRP A 1 294 ? -15.347 -4.280 10.891 1.00 86.38 294 TRP A N 1
ATOM 2358 C CA . TRP A 1 294 ? -14.580 -3.812 12.047 1.00 86.38 294 TRP A CA 1
ATOM 2359 C C . TRP A 1 294 ? -13.123 -4.311 12.010 1.00 86.38 294 TRP A C 1
ATOM 2361 O O . TRP A 1 294 ? -12.245 -3.644 12.564 1.00 86.38 294 TRP A O 1
ATOM 2371 N N . LEU A 1 295 ? -12.851 -5.437 11.337 1.00 85.38 295 LEU A N 1
ATOM 2372 C CA . LEU A 1 295 ? -11.499 -5.971 11.126 1.00 85.38 295 LEU A CA 1
ATOM 2373 C C . LEU A 1 295 ? -10.627 -5.038 10.277 1.00 85.38 295 LEU A C 1
ATOM 2375 O O . LEU A 1 295 ? -9.416 -4.959 10.479 1.00 85.38 295 LEU A O 1
ATOM 2379 N N . GLU A 1 296 ? -11.242 -4.272 9.379 1.00 79.69 296 GLU A N 1
ATOM 2380 C CA . GLU A 1 296 ? -10.550 -3.359 8.465 1.00 79.69 296 GLU A CA 1
ATOM 2381 C C . GLU A 1 296 ? -10.219 -2.007 9.113 1.00 79.69 296 GLU A C 1
ATOM 2383 O O . GLU A 1 296 ? -9.625 -1.133 8.483 1.00 79.69 296 GLU A O 1
ATOM 2388 N N . GLN A 1 297 ? -10.566 -1.813 10.391 1.00 81.25 297 GLN A N 1
ATOM 2389 C CA . GLN A 1 297 ? -10.136 -0.658 11.175 1.00 81.25 297 GLN A CA 1
ATOM 2390 C C . GLN A 1 297 ? -8.842 -1.008 11.933 1.00 81.25 297 GLN A C 1
ATOM 2392 O O . GLN A 1 297 ? -8.901 -1.708 12.948 1.00 81.25 297 GLN A O 1
ATOM 2397 N N . PRO A 1 298 ? -7.666 -0.462 11.555 1.00 73.25 298 PRO A N 1
ATOM 2398 C CA . PRO A 1 298 ? -6.387 -0.845 12.170 1.00 73.25 298 PRO A CA 1
ATOM 2399 C C . PRO A 1 298 ? -6.331 -0.609 13.687 1.00 73.25 298 PRO A C 1
ATOM 2401 O O . PRO A 1 298 ? -5.609 -1.287 14.418 1.00 73.25 298 PRO A O 1
ATOM 2404 N N . GLY A 1 299 ? -7.111 0.361 14.177 1.00 82.94 299 GLY A N 1
ATOM 2405 C CA . GLY A 1 299 ? -7.231 0.655 15.603 1.00 82.94 299 GLY A CA 1
ATOM 2406 C C . GLY A 1 299 ? -7.857 -0.480 16.416 1.00 82.94 299 GLY A C 1
ATOM 2407 O O . GLY A 1 299 ? -7.489 -0.638 17.578 1.00 82.94 299 GLY A O 1
ATOM 2408 N N . ASN A 1 300 ? -8.738 -1.288 15.821 1.00 89.38 300 ASN A N 1
ATOM 2409 C CA . ASN A 1 300 ? -9.470 -2.342 16.523 1.00 89.38 300 ASN A CA 1
ATOM 2410 C C . ASN A 1 300 ? -8.565 -3.524 16.877 1.00 89.38 300 ASN A C 1
ATOM 2412 O O . ASN A 1 300 ? -8.538 -3.950 18.028 1.00 89.38 300 ASN A O 1
ATOM 2416 N N . ILE A 1 301 ? -7.749 -3.995 15.931 1.00 86.31 301 ILE A N 1
ATOM 2417 C CA . ILE A 1 301 ? -6.775 -5.069 16.189 1.00 86.31 301 ILE A CA 1
ATOM 2418 C C . ILE A 1 301 ? -5.784 -4.644 17.277 1.00 86.31 301 ILE A C 1
ATOM 2420 O O . ILE A 1 301 ? -5.503 -5.406 18.201 1.00 86.31 301 ILE A O 1
ATOM 2424 N N . ARG A 1 302 ? -5.307 -3.394 17.228 1.00 87.44 302 ARG A N 1
ATOM 2425 C CA . ARG A 1 302 ? -4.421 -2.853 18.264 1.00 87.44 302 ARG A CA 1
ATOM 2426 C C . ARG A 1 302 ? -5.117 -2.771 19.624 1.00 87.44 302 ARG A C 1
ATOM 2428 O O . ARG A 1 302 ? -4.533 -3.155 20.629 1.00 87.44 302 ARG A O 1
ATOM 2435 N N . LEU A 1 303 ? -6.361 -2.300 19.665 1.00 89.56 303 LEU A N 1
ATOM 2436 C CA . LEU A 1 303 ? -7.158 -2.236 20.890 1.00 89.56 303 LEU A CA 1
ATOM 2437 C C . LEU A 1 303 ? -7.320 -3.620 21.537 1.00 89.56 303 LEU A C 1
ATOM 2439 O O . LEU A 1 303 ? -7.200 -3.743 22.756 1.00 89.56 303 LEU A O 1
ATOM 2443 N N . LEU A 1 304 ? -7.555 -4.653 20.727 1.00 89.69 304 LEU A N 1
ATOM 2444 C CA . LEU A 1 304 ? -7.799 -6.010 21.208 1.00 89.69 304 LEU A CA 1
ATOM 2445 C C . LEU A 1 304 ? -6.521 -6.784 21.534 1.00 89.69 304 LEU A C 1
ATOM 2447 O O . LEU A 1 304 ? -6.550 -7.591 22.452 1.00 89.69 304 LEU A O 1
ATOM 2451 N N . PHE A 1 305 ? -5.397 -6.550 20.853 1.00 88.75 305 PHE A N 1
ATOM 2452 C CA . PHE A 1 305 ? -4.246 -7.464 20.939 1.00 88.75 305 PHE A CA 1
ATOM 2453 C C . PHE A 1 305 ? -2.886 -6.799 21.219 1.00 88.75 305 PHE A C 1
ATOM 2455 O O . PHE A 1 305 ? -1.883 -7.499 21.342 1.00 88.75 305 PHE A O 1
ATOM 2462 N N . ASP A 1 306 ? -2.809 -5.472 21.373 1.00 88.19 306 ASP A N 1
ATOM 2463 C CA . ASP A 1 306 ? -1.553 -4.792 21.725 1.00 88.19 306 ASP A CA 1
ATOM 2464 C C . ASP A 1 306 ? -1.265 -4.888 23.232 1.00 88.19 306 ASP A C 1
ATOM 2466 O O . ASP A 1 306 ? -1.749 -4.091 24.043 1.00 88.19 306 ASP A O 1
ATOM 2470 N N . ALA A 1 307 ? -0.395 -5.829 23.604 1.00 86.75 307 ALA A N 1
ATOM 2471 C CA . ALA A 1 307 ? 0.018 -6.047 24.989 1.00 86.75 307 ALA A CA 1
ATOM 2472 C C . ALA A 1 307 ? 0.619 -4.792 25.658 1.00 86.75 307 ALA A C 1
ATOM 2474 O O . ALA A 1 307 ? 0.447 -4.592 26.865 1.00 86.75 307 ALA A O 1
ATOM 2475 N N . ARG A 1 308 ? 1.293 -3.908 24.902 1.00 88.44 308 ARG A N 1
ATOM 2476 C CA . ARG A 1 308 ? 1.863 -2.663 25.452 1.00 88.44 308 ARG A CA 1
ATOM 2477 C C . ARG A 1 308 ? 0.760 -1.669 25.789 1.00 88.44 308 ARG A C 1
ATOM 2479 O O . ARG A 1 308 ? 0.811 -1.030 26.844 1.00 88.44 308 ARG A O 1
ATOM 2486 N N . LEU A 1 309 ? -0.242 -1.559 24.914 1.00 88.44 309 LEU A N 1
ATOM 2487 C CA . LEU A 1 309 ? -1.437 -0.759 25.174 1.00 88.44 309 LEU A CA 1
ATOM 2488 C C . LEU A 1 309 ? -2.170 -1.289 26.410 1.00 88.44 309 LEU A C 1
ATOM 2490 O O . LEU A 1 309 ? -2.441 -0.517 27.330 1.00 88.44 309 LEU A O 1
ATOM 2494 N N . HIS A 1 310 ? -2.397 -2.602 26.492 1.00 90.69 310 HIS A N 1
ATOM 2495 C CA . HIS A 1 310 ? -3.070 -3.218 27.637 1.00 90.69 310 HIS A CA 1
ATOM 2496 C C . HIS A 1 310 ? -2.309 -3.028 28.942 1.00 90.69 310 HIS A C 1
ATOM 2498 O O . HIS A 1 310 ? -2.924 -2.746 29.965 1.00 90.69 310 HIS A O 1
ATOM 2504 N N . GLN A 1 311 ? -0.977 -3.126 28.930 1.00 89.12 311 GLN A N 1
ATOM 2505 C CA . GLN A 1 311 ? -0.173 -2.893 30.129 1.00 89.12 311 GLN A CA 1
ATOM 2506 C C . GLN A 1 311 ? -0.331 -1.455 30.639 1.00 89.12 311 GLN A C 1
ATOM 2508 O O . GLN A 1 311 ? -0.397 -1.234 31.852 1.00 89.12 311 GLN A O 1
ATOM 2513 N N . LYS A 1 312 ? -0.410 -0.476 29.730 1.00 90.50 312 LYS A N 1
ATOM 2514 C CA . LYS A 1 312 ? -0.688 0.918 30.087 1.00 90.50 312 LYS A CA 1
ATOM 2515 C C . LYS A 1 312 ? -2.088 1.053 30.696 1.00 90.50 312 LYS A C 1
ATOM 2517 O O . LYS A 1 312 ? -2.203 1.560 31.811 1.00 90.50 312 LYS A O 1
ATOM 2522 N N . THR A 1 313 ? -3.113 0.516 30.037 1.00 88.69 313 THR A N 1
ATOM 2523 C CA . THR A 1 313 ? -4.500 0.531 30.533 1.00 88.69 313 THR A CA 1
ATOM 2524 C C . THR A 1 313 ? -4.630 -0.172 31.888 1.00 88.69 313 THR A C 1
ATOM 2526 O O . THR A 1 313 ? -5.284 0.339 32.790 1.00 88.69 313 THR A O 1
ATOM 2529 N N . ALA A 1 314 ? -3.932 -1.288 32.110 1.00 88.88 314 ALA A N 1
ATOM 2530 C CA . ALA A 1 314 ? -3.938 -2.006 33.384 1.00 88.88 314 ALA A CA 1
ATOM 2531 C C . ALA A 1 314 ? -3.389 -1.163 34.547 1.00 88.88 314 ALA A C 1
ATOM 2533 O O . ALA A 1 314 ? -3.886 -1.255 35.675 1.00 88.88 314 ALA A O 1
ATOM 2534 N N . ARG A 1 315 ? -2.366 -0.333 34.291 1.00 89.50 315 ARG A N 1
ATOM 2535 C CA . ARG A 1 315 ? -1.825 0.612 35.284 1.00 89.50 315 ARG A CA 1
ATOM 2536 C C . ARG A 1 315 ? -2.847 1.698 35.618 1.00 89.50 315 ARG A C 1
ATOM 2538 O O . ARG A 1 315 ? -3.019 2.009 36.794 1.00 89.50 315 ARG A O 1
ATOM 2545 N N . GLU A 1 316 ? -3.550 2.214 34.613 1.00 89.81 316 GLU A N 1
ATOM 2546 C CA . GLU A 1 316 ? -4.610 3.218 34.777 1.00 89.81 316 GLU A CA 1
ATOM 2547 C C . GLU A 1 316 ? -5.808 2.654 35.560 1.00 89.81 316 GLU A C 1
ATOM 2549 O O . GLU A 1 316 ? -6.246 3.261 36.538 1.00 89.81 316 GLU A O 1
ATOM 2554 N N . VAL A 1 317 ? -6.267 1.443 35.227 1.00 88.81 317 VAL A N 1
ATOM 2555 C CA . VAL A 1 317 ? -7.322 0.721 35.966 1.00 88.81 317 VAL A CA 1
ATOM 2556 C C . VAL A 1 317 ? -6.916 0.488 37.418 1.00 88.81 317 VAL A C 1
ATOM 2558 O O . VAL A 1 317 ? -7.711 0.696 38.331 1.00 88.81 317 VAL A O 1
ATOM 2561 N N . ARG A 1 318 ? -5.663 0.087 37.665 1.00 90.25 318 ARG A N 1
ATOM 2562 C CA . ARG A 1 318 ? -5.153 -0.109 39.029 1.00 90.25 318 ARG A CA 1
ATOM 2563 C C . ARG A 1 318 ? -5.129 1.192 39.833 1.00 90.25 318 ARG A C 1
ATOM 2565 O O . ARG A 1 318 ? -5.401 1.146 41.032 1.00 90.25 318 ARG A O 1
ATOM 2572 N N . ALA A 1 319 ? -4.779 2.309 39.200 1.00 90.38 319 ALA A N 1
ATOM 2573 C CA . ALA A 1 319 ? -4.721 3.616 39.849 1.00 90.38 319 ALA A CA 1
ATOM 2574 C C . ALA A 1 319 ? -6.118 4.169 40.177 1.00 90.38 319 ALA A C 1
ATOM 2576 O O . ALA A 1 319 ? -6.297 4.781 41.223 1.00 90.38 319 ALA A O 1
ATOM 2577 N N . THR A 1 320 ? -7.102 3.929 39.308 1.00 89.62 320 THR A N 1
ATOM 2578 C CA . THR A 1 320 ? -8.455 4.505 39.408 1.00 89.62 320 THR A CA 1
ATOM 2579 C C . THR A 1 320 ? -9.442 3.618 40.167 1.00 89.62 320 THR A C 1
ATOM 2581 O O . THR A 1 320 ? -10.186 4.102 41.012 1.00 89.62 320 THR A O 1
ATOM 2584 N N . LEU A 1 321 ? -9.436 2.312 39.895 1.00 88.44 321 LEU A N 1
ATOM 2585 C CA . LEU A 1 321 ? -10.396 1.329 40.420 1.00 88.44 321 LEU A CA 1
ATOM 2586 C C . LEU A 1 321 ? -9.766 0.378 41.453 1.00 88.44 321 LEU A C 1
ATOM 2588 O O . LEU A 1 321 ? -10.411 -0.540 41.966 1.00 88.44 321 LEU A O 1
ATOM 2592 N N . GLY A 1 322 ? -8.490 0.596 41.770 1.00 90.69 322 GLY A N 1
ATOM 2593 C CA . GLY A 1 322 ? -7.755 -0.129 42.792 1.00 90.69 322 GLY A CA 1
ATOM 2594 C C . GLY A 1 322 ? -7.130 -1.443 42.318 1.00 90.69 322 GLY A C 1
ATOM 2595 O O . GLY A 1 322 ? -7.320 -1.941 41.206 1.00 90.69 322 GLY A O 1
ATOM 2596 N N . ILE A 1 323 ? -6.354 -2.043 43.222 1.00 90.25 323 ILE A N 1
ATOM 2597 C CA . ILE A 1 323 ? -5.500 -3.204 42.933 1.00 90.25 323 ILE A CA 1
ATOM 2598 C C . ILE A 1 323 ? -6.313 -4.395 42.413 1.00 90.25 323 ILE A C 1
ATOM 2600 O O . ILE A 1 323 ? -5.929 -5.003 41.416 1.00 90.25 323 ILE A O 1
ATOM 2604 N N . ARG A 1 324 ? -7.453 -4.713 43.041 1.00 89.06 324 ARG A N 1
ATOM 2605 C CA . ARG A 1 324 ? -8.293 -5.862 42.650 1.00 89.06 324 ARG A CA 1
ATOM 2606 C C . ARG A 1 324 ? -8.829 -5.742 41.220 1.00 89.06 324 ARG A C 1
ATOM 2608 O O . ARG A 1 324 ? -8.846 -6.746 40.512 1.00 89.06 324 ARG A O 1
ATOM 2615 N N . ALA A 1 325 ? -9.228 -4.543 40.794 1.00 87.25 325 ALA A N 1
ATOM 2616 C CA . ALA A 1 325 ? -9.686 -4.297 39.429 1.00 87.25 325 ALA A CA 1
ATOM 2617 C C . ALA A 1 325 ? -8.547 -4.498 38.420 1.00 87.25 325 ALA A C 1
ATOM 2619 O O . ALA A 1 325 ? -8.722 -5.213 37.437 1.00 87.25 325 ALA A O 1
ATOM 2620 N N . GLY A 1 326 ? -7.347 -3.989 38.723 1.00 88.19 326 GLY A N 1
ATOM 2621 C CA . GLY A 1 326 ? -6.160 -4.216 37.892 1.00 88.19 326 GLY A CA 1
ATOM 2622 C C . GLY A 1 326 ? -5.799 -5.701 37.736 1.00 88.19 326 GLY A C 1
ATOM 2623 O O . GLY A 1 326 ? -5.448 -6.141 36.644 1.00 88.19 326 GLY A O 1
ATOM 2624 N N . TRP A 1 327 ? -5.933 -6.507 38.797 1.00 89.69 327 TRP A N 1
ATOM 2625 C CA . TRP A 1 327 ? -5.729 -7.962 38.715 1.00 89.69 327 TRP A CA 1
ATOM 2626 C C . TRP A 1 327 ? -6.760 -8.661 37.822 1.00 89.69 327 TRP A C 1
ATOM 2628 O O . TRP A 1 327 ? -6.383 -9.533 37.037 1.00 89.69 327 TRP A O 1
ATOM 2638 N N . ARG A 1 328 ? -8.043 -8.292 37.931 1.00 90.06 328 ARG A N 1
ATOM 2639 C CA . ARG A 1 328 ? -9.109 -8.839 37.074 1.00 90.06 328 ARG A CA 1
ATOM 2640 C C . ARG A 1 328 ? -8.869 -8.486 35.610 1.00 90.06 328 ARG A C 1
ATOM 2642 O O . ARG A 1 328 ? -8.827 -9.390 34.785 1.00 90.06 328 ARG A O 1
ATOM 2649 N N . PHE A 1 329 ? -8.580 -7.217 35.330 1.00 91.50 329 PHE A N 1
ATOM 2650 C CA . PHE A 1 329 ? -8.253 -6.754 33.987 1.00 91.50 329 PHE A CA 1
ATOM 2651 C C . PHE A 1 329 ? -7.069 -7.528 33.390 1.00 91.50 329 PHE A C 1
ATOM 2653 O O . PHE A 1 329 ? -7.183 -8.082 32.305 1.00 91.50 329 PHE A O 1
ATOM 2660 N N . ASN A 1 330 ? -5.966 -7.688 34.133 1.00 90.19 330 ASN A N 1
ATOM 2661 C CA . ASN A 1 330 ? -4.820 -8.483 33.673 1.00 90.19 330 ASN A CA 1
ATOM 2662 C C . ASN A 1 330 ? -5.179 -9.947 33.373 1.00 90.19 330 ASN A C 1
ATOM 2664 O O . ASN A 1 330 ? -4.610 -10.546 32.462 1.00 90.19 330 ASN A O 1
ATOM 2668 N N . ARG A 1 331 ? -6.100 -10.550 34.137 1.00 91.19 331 ARG A N 1
ATOM 2669 C CA . ARG A 1 331 ? -6.576 -11.914 33.868 1.00 91.19 331 ARG A CA 1
ATOM 2670 C C . ARG A 1 331 ? -7.359 -11.979 32.559 1.00 91.19 331 ARG A C 1
ATOM 2672 O O . ARG A 1 331 ? -7.182 -12.940 31.815 1.00 91.19 331 ARG A O 1
ATOM 2679 N N . ASP A 1 332 ? -8.198 -10.987 32.289 1.00 90.56 332 ASP A N 1
ATOM 2680 C CA . ASP A 1 332 ? -8.989 -10.932 31.060 1.00 90.56 332 ASP A CA 1
ATOM 2681 C C . ASP A 1 332 ? -8.109 -10.649 29.837 1.00 90.56 332 ASP A C 1
ATOM 2683 O O . ASP A 1 332 ? -8.234 -11.342 28.831 1.00 90.56 332 ASP A O 1
ATOM 2687 N N . ILE A 1 333 ? -7.123 -9.754 29.956 1.00 90.69 333 ILE A N 1
ATOM 2688 C CA . ILE A 1 333 ? -6.113 -9.525 28.912 1.00 90.69 333 ILE A CA 1
ATOM 2689 C C . ILE A 1 333 ? -5.340 -10.804 28.590 1.00 90.69 333 ILE A C 1
ATOM 2691 O O . ILE A 1 333 ? -5.152 -11.126 27.422 1.00 90.69 333 ILE A O 1
ATOM 2695 N N . LYS A 1 334 ? -4.948 -11.595 29.596 1.00 90.62 334 LYS A N 1
ATOM 2696 C CA . LYS A 1 334 ? -4.299 -12.893 29.345 1.00 90.62 334 LYS A CA 1
ATOM 2697 C C . LYS A 1 334 ? -5.176 -13.844 28.530 1.00 90.62 334 LYS A C 1
ATOM 2699 O O . LYS A 1 334 ? -4.647 -14.606 27.730 1.00 90.62 334 LYS A O 1
ATOM 2704 N N . LYS A 1 335 ? -6.501 -13.832 28.717 1.00 90.25 335 LYS A N 1
ATOM 2705 C CA . LYS A 1 335 ? -7.412 -14.626 27.873 1.00 90.25 335 LYS A CA 1
ATOM 2706 C C . LYS A 1 335 ? -7.444 -14.083 26.444 1.00 90.25 335 LYS A C 1
ATOM 2708 O O . LYS A 1 335 ? -7.377 -14.865 25.506 1.00 90.25 335 LYS A O 1
ATOM 2713 N N . LEU A 1 336 ? -7.494 -12.763 26.291 1.00 89.81 336 LEU A N 1
ATOM 2714 C CA . LEU A 1 336 ? -7.530 -12.101 24.988 1.00 89.81 336 LEU A CA 1
ATOM 2715 C C . LEU A 1 336 ? -6.242 -12.334 24.177 1.00 89.81 336 LEU A C 1
ATOM 2717 O O . LEU A 1 336 ? -6.304 -12.624 22.987 1.00 89.81 336 LEU A O 1
ATOM 2721 N N . LEU A 1 337 ? -5.076 -12.319 24.828 1.00 89.19 337 LEU A N 1
ATOM 2722 C CA . LEU A 1 337 ? -3.793 -12.657 24.198 1.00 89.19 337 LEU A CA 1
ATOM 2723 C C . LEU A 1 337 ? -3.689 -14.144 23.826 1.00 89.19 337 LEU A C 1
ATOM 2725 O O . LEU A 1 337 ? -3.101 -14.479 22.801 1.00 89.19 337 LEU A O 1
ATOM 2729 N N . LYS A 1 338 ? -4.315 -15.043 24.598 1.00 89.69 338 LYS A N 1
ATOM 2730 C CA . LYS A 1 338 ? -4.451 -16.450 24.188 1.00 89.69 338 LYS A CA 1
ATOM 2731 C C . LYS A 1 338 ? -5.307 -16.598 22.931 1.00 89.69 338 LYS A C 1
ATOM 2733 O O . LYS A 1 338 ? -4.937 -17.379 22.064 1.00 89.69 338 LYS A O 1
ATOM 2738 N N . ILE A 1 339 ? -6.393 -15.831 22.807 1.00 90.44 339 ILE A N 1
ATOM 2739 C CA . ILE A 1 339 ? -7.189 -15.781 21.569 1.00 90.44 339 ILE A CA 1
ATOM 2740 C C . ILE A 1 339 ? -6.316 -15.290 20.409 1.00 90.44 339 ILE A C 1
ATOM 2742 O O . ILE A 1 339 ? -6.315 -15.916 19.359 1.00 90.44 339 ILE A O 1
ATOM 2746 N N . ALA A 1 340 ? -5.497 -14.250 20.601 1.00 87.94 340 ALA A N 1
ATOM 2747 C CA . ALA A 1 340 ? -4.572 -13.775 19.564 1.00 87.94 340 ALA A CA 1
ATOM 2748 C C . ALA A 1 340 ? -3.636 -14.884 19.045 1.00 87.94 340 ALA A C 1
ATOM 2750 O O . ALA A 1 340 ? -3.371 -14.963 17.845 1.00 87.94 340 ALA A O 1
ATOM 2751 N N . LEU A 1 341 ? -3.158 -15.763 19.935 1.00 86.19 341 LEU A N 1
ATOM 2752 C CA . LEU A 1 341 ? -2.334 -16.909 19.552 1.00 86.19 341 LEU A CA 1
ATOM 2753 C C . LEU A 1 341 ? -3.118 -17.932 18.719 1.00 86.19 341 LEU A C 1
ATOM 2755 O O . LEU A 1 341 ? -2.576 -18.430 17.733 1.00 86.19 341 LEU A O 1
ATOM 2759 N N . VAL A 1 342 ? -4.372 -18.212 19.089 1.00 88.94 342 VAL A N 1
ATOM 2760 C CA . VAL A 1 342 ? -5.272 -19.083 18.313 1.00 88.94 342 VAL A CA 1
ATOM 2761 C C . VAL A 1 342 ? -5.518 -18.487 16.928 1.00 88.94 342 VAL A C 1
ATOM 2763 O O . VAL A 1 342 ? -5.320 -19.174 15.931 1.00 88.94 342 VAL A O 1
ATOM 2766 N N . LEU A 1 343 ? -5.841 -17.192 16.850 1.00 87.00 343 LEU A N 1
ATOM 2767 C CA . LEU A 1 343 ? -6.028 -16.490 15.578 1.00 87.00 343 LEU A CA 1
ATOM 2768 C C . LEU A 1 343 ? -4.771 -16.573 14.703 1.00 87.00 343 LEU A C 1
ATOM 2770 O O . LEU A 1 343 ? -4.864 -16.901 13.525 1.00 87.00 343 LEU A O 1
ATOM 2774 N N . ARG A 1 344 ? -3.580 -16.347 15.277 1.00 86.06 344 ARG A N 1
ATOM 2775 C CA . ARG A 1 344 ? -2.301 -16.497 14.562 1.00 86.06 344 ARG A CA 1
ATOM 2776 C C . ARG A 1 344 ? -2.119 -17.908 14.004 1.00 86.06 344 ARG A C 1
ATOM 2778 O O . ARG A 1 344 ? -1.698 -18.061 12.862 1.00 86.06 344 ARG A O 1
ATOM 2785 N N . GLN A 1 345 ? -2.407 -18.925 14.813 1.00 86.19 345 GLN A N 1
ATOM 2786 C CA . GLN A 1 345 ? -2.305 -20.328 14.409 1.00 86.19 345 GLN A CA 1
ATOM 2787 C C . GLN A 1 345 ? -3.326 -20.705 13.331 1.00 86.19 345 GLN A C 1
ATOM 2789 O O . GLN A 1 345 ? -3.043 -21.600 12.539 1.00 86.19 345 GLN A O 1
ATOM 2794 N N . ALA A 1 346 ? -4.471 -20.020 13.278 1.00 83.81 346 ALA A N 1
ATOM 2795 C CA . ALA A 1 346 ? -5.501 -20.259 12.275 1.00 83.81 346 ALA A CA 1
ATOM 2796 C C . ALA A 1 346 ? -5.050 -19.848 10.863 1.00 83.81 346 ALA A C 1
ATOM 2798 O O . ALA A 1 346 ? -5.303 -20.584 9.913 1.00 83.81 346 ALA A O 1
ATOM 2799 N N . PHE A 1 347 ? -4.359 -18.710 10.714 1.00 81.75 347 PHE A N 1
ATOM 2800 C CA . PHE A 1 347 ? -3.982 -18.198 9.388 1.00 81.75 347 PHE A CA 1
ATOM 2801 C C . PHE A 1 347 ? -2.528 -18.484 8.972 1.00 81.75 347 PHE A C 1
ATOM 2803 O O . PHE A 1 347 ? -2.200 -18.311 7.796 1.00 81.75 347 PHE A O 1
ATOM 2810 N N . ALA A 1 348 ? -1.645 -18.886 9.896 1.00 83.50 348 ALA A N 1
ATOM 2811 C CA . ALA A 1 348 ? -0.248 -19.197 9.584 1.00 83.50 348 ALA A CA 1
ATOM 2812 C C . ALA A 1 348 ? 0.361 -20.261 10.512 1.00 83.50 348 ALA A C 1
ATOM 2814 O O . ALA A 1 348 ? 0.403 -20.118 11.740 1.00 83.50 348 ALA A O 1
ATOM 2815 N N . SER A 1 349 ? 0.968 -21.283 9.911 1.00 86.00 349 SER A N 1
ATOM 2816 C CA . SER A 1 349 ? 1.874 -22.200 10.602 1.00 86.00 349 SER A CA 1
ATOM 2817 C C . SER A 1 349 ? 3.106 -21.470 11.149 1.00 86.00 349 SER A C 1
ATOM 2819 O O . SER A 1 349 ? 3.446 -20.357 10.745 1.00 86.00 349 SER A O 1
ATOM 2821 N N . ASP A 1 350 ? 3.828 -22.107 12.069 1.00 87.75 350 ASP A N 1
ATOM 2822 C CA . ASP A 1 350 ? 5.043 -21.531 12.658 1.00 87.75 350 ASP A CA 1
ATOM 2823 C C . ASP A 1 350 ? 6.125 -21.235 11.614 1.00 87.75 350 ASP A C 1
ATOM 2825 O O . ASP A 1 350 ? 6.840 -20.236 11.721 1.00 87.75 350 ASP A O 1
ATOM 2829 N N . THR A 1 351 ? 6.239 -22.082 10.589 1.00 87.94 351 THR A N 1
ATOM 2830 C CA . THR A 1 351 ? 7.152 -21.847 9.470 1.00 87.94 351 THR A CA 1
ATOM 2831 C C . THR A 1 351 ? 6.710 -20.631 8.667 1.00 87.94 351 THR A C 1
ATOM 2833 O O . THR A 1 351 ? 7.532 -19.756 8.416 1.00 87.94 351 THR A O 1
ATOM 2836 N N . GLU A 1 352 ? 5.429 -20.530 8.314 1.00 86.88 352 GLU A N 1
ATOM 2837 C CA . GLU A 1 352 ? 4.893 -19.397 7.548 1.00 86.88 352 GLU A CA 1
ATOM 2838 C C . GLU A 1 352 ? 5.048 -18.079 8.314 1.00 86.88 352 GLU A C 1
ATOM 2840 O O . GLU A 1 352 ? 5.526 -17.087 7.762 1.00 86.88 352 GLU A O 1
ATOM 2845 N N . TYR A 1 353 ? 4.766 -18.097 9.617 1.00 86.44 353 TYR A N 1
ATOM 2846 C CA . TYR A 1 353 ? 4.934 -16.948 10.500 1.00 86.44 353 TYR A CA 1
ATOM 2847 C C . TYR A 1 353 ? 6.393 -16.466 10.578 1.00 86.44 353 TYR A C 1
ATOM 2849 O O . TYR A 1 353 ? 6.650 -15.262 10.582 1.00 86.44 353 TYR A O 1
ATOM 2857 N N . ARG A 1 354 ? 7.381 -17.374 10.565 1.00 89.00 354 ARG A N 1
ATOM 2858 C CA . ARG A 1 354 ? 8.807 -16.989 10.496 1.00 89.00 354 ARG A CA 1
ATOM 2859 C C . ARG A 1 354 ? 9.169 -16.288 9.193 1.00 89.00 354 ARG A C 1
ATOM 2861 O O . ARG A 1 354 ? 10.053 -15.435 9.198 1.00 89.00 354 ARG A O 1
ATOM 2868 N N . VAL A 1 355 ? 8.536 -16.647 8.080 1.00 89.06 355 VAL A N 1
ATOM 2869 C CA . VAL A 1 355 ? 8.770 -15.970 6.798 1.00 89.06 355 VAL A CA 1
ATOM 2870 C C . VAL A 1 355 ? 8.066 -14.607 6.774 1.00 89.06 355 VAL A C 1
ATOM 2872 O O . VAL A 1 355 ? 8.638 -13.645 6.270 1.00 89.06 355 VAL A O 1
ATOM 2875 N N . MET A 1 356 ? 6.874 -14.488 7.369 1.00 86.62 356 MET A N 1
ATOM 2876 C CA . MET A 1 356 ? 6.195 -13.198 7.571 1.00 86.62 356 MET A CA 1
ATOM 2877 C C . MET A 1 356 ? 7.061 -12.237 8.402 1.00 86.62 356 MET A C 1
ATOM 2879 O O . MET A 1 356 ? 7.285 -11.086 8.026 1.00 86.62 356 MET A O 1
ATOM 2883 N N . LEU A 1 357 ? 7.637 -12.732 9.500 1.00 87.12 357 LEU A N 1
ATOM 2884 C CA . LEU A 1 357 ? 8.555 -11.960 10.337 1.00 87.12 357 LEU A CA 1
ATOM 2885 C C . LEU A 1 357 ? 9.830 -11.561 9.578 1.00 87.12 357 LEU A C 1
ATOM 2887 O O . LEU A 1 357 ? 10.272 -10.416 9.671 1.00 87.12 357 LEU A O 1
ATOM 2891 N N . ALA A 1 358 ? 10.372 -12.467 8.760 1.00 89.62 358 ALA A N 1
ATOM 2892 C CA . ALA A 1 358 ? 11.497 -12.169 7.883 1.00 89.62 358 ALA A CA 1
ATOM 2893 C C . ALA A 1 358 ? 11.196 -11.035 6.890 1.00 89.62 358 ALA A C 1
ATOM 2895 O O . ALA A 1 358 ? 12.044 -10.170 6.690 1.00 89.62 358 ALA A O 1
ATOM 2896 N N . SER A 1 359 ? 10.003 -11.015 6.288 1.00 88.81 359 SER A N 1
ATOM 2897 C CA . SER A 1 359 ? 9.557 -9.944 5.382 1.00 88.81 359 SER A CA 1
ATOM 2898 C C . SER A 1 359 ? 9.557 -8.579 6.074 1.00 88.81 359 SER A C 1
ATOM 2900 O O . SER A 1 359 ? 10.145 -7.621 5.569 1.00 88.81 359 SER A O 1
ATOM 2902 N N . TYR A 1 360 ? 9.011 -8.516 7.294 1.00 86.75 360 TYR A N 1
ATOM 2903 C CA . TYR A 1 360 ? 9.023 -7.296 8.104 1.00 86.75 360 TYR A CA 1
ATOM 2904 C C . TYR A 1 360 ? 10.443 -6.790 8.394 1.00 86.75 360 TYR A C 1
ATOM 2906 O O . TYR A 1 360 ? 10.707 -5.595 8.291 1.00 86.75 360 TYR A O 1
ATOM 2914 N N . GLN A 1 361 ? 11.371 -7.691 8.724 1.00 87.69 361 GLN A N 1
ATOM 2915 C CA . GLN A 1 361 ? 12.769 -7.340 8.993 1.00 87.69 361 GLN A CA 1
ATOM 2916 C C . GLN A 1 361 ? 13.534 -6.930 7.727 1.00 87.69 361 GLN A C 1
ATOM 2918 O O . GLN A 1 361 ? 14.449 -6.107 7.785 1.00 87.69 3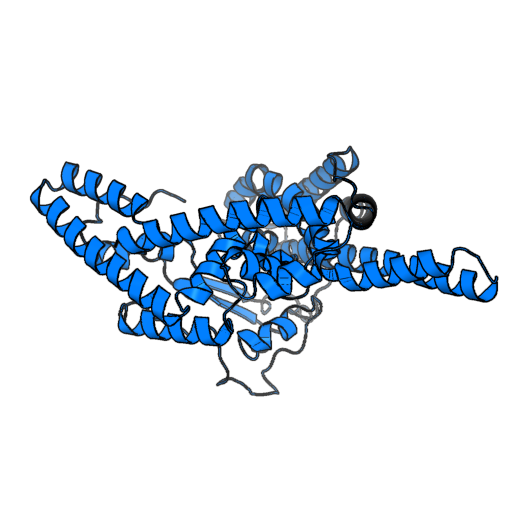61 GLN A O 1
ATOM 2923 N N . LEU A 1 362 ? 13.175 -7.508 6.580 1.00 88.62 362 LEU A N 1
ATOM 2924 C CA . LEU A 1 362 ? 13.835 -7.248 5.306 1.00 88.62 362 LEU A CA 1
ATOM 2925 C C . LEU A 1 362 ? 13.562 -5.829 4.801 1.00 88.62 362 LEU A C 1
ATOM 2927 O O . LEU A 1 362 ? 14.471 -5.206 4.250 1.00 88.62 362 LEU A O 1
ATOM 2931 N N . ARG A 1 363 ? 12.353 -5.310 5.057 1.00 86.50 363 ARG A N 1
ATOM 2932 C CA . ARG A 1 363 ? 11.861 -3.992 4.627 1.00 86.50 363 ARG A CA 1
ATOM 2933 C C . ARG A 1 363 ? 12.890 -2.865 4.744 1.00 86.50 363 ARG A C 1
ATOM 2935 O O . ARG A 1 363 ? 13.078 -2.122 3.787 1.00 86.50 363 ARG A O 1
ATOM 2942 N N . ASP A 1 364 ? 13.549 -2.738 5.892 1.00 80.44 364 ASP A N 1
ATOM 2943 C CA . ASP A 1 364 ? 14.446 -1.605 6.175 1.00 80.44 364 ASP A CA 1
ATOM 2944 C C . ASP A 1 364 ? 15.848 -1.771 5.566 1.00 80.44 364 ASP A C 1
ATOM 2946 O O . ASP A 1 364 ? 16.658 -0.843 5.575 1.00 80.44 364 ASP A O 1
ATOM 2950 N N . SER A 1 365 ? 16.156 -2.961 5.051 1.00 83.19 365 SER A N 1
ATOM 2951 C CA . SER A 1 365 ? 17.502 -3.342 4.614 1.00 83.19 365 SER A CA 1
ATOM 2952 C C . SER A 1 365 ? 17.601 -3.714 3.134 1.00 83.19 365 SER A C 1
ATOM 2954 O O . SER A 1 365 ? 18.718 -3.897 2.638 1.00 83.19 365 SER A O 1
ATOM 2956 N N . TRP A 1 366 ? 16.462 -3.819 2.444 1.00 87.75 366 TRP A N 1
ATOM 2957 C CA . TRP A 1 366 ? 16.368 -4.213 1.042 1.00 87.75 366 TRP A CA 1
ATOM 2958 C C . TRP A 1 366 ? 16.743 -3.074 0.091 1.00 87.75 366 TRP A C 1
ATOM 2960 O O . TRP A 1 366 ? 16.265 -1.946 0.228 1.00 87.75 366 TRP A O 1
ATOM 2970 N N . SER A 1 367 ? 17.587 -3.369 -0.896 1.00 82.94 367 SER A N 1
ATOM 2971 C CA . SER A 1 367 ? 18.078 -2.404 -1.882 1.00 82.94 367 SER A CA 1
ATOM 2972 C C . SER A 1 367 ? 17.846 -2.862 -3.322 1.00 82.94 367 SER A C 1
ATOM 2974 O O . SER A 1 367 ? 17.587 -4.031 -3.584 1.00 82.94 367 SER A O 1
ATOM 2976 N N . GLU A 1 368 ? 17.989 -1.937 -4.274 1.00 76.50 368 GLU A N 1
ATOM 2977 C CA . GLU A 1 368 ? 17.852 -2.234 -5.711 1.00 76.50 368 GLU A CA 1
ATOM 2978 C C . GLU A 1 368 ? 18.834 -3.295 -6.199 1.00 76.50 368 GLU A C 1
ATOM 2980 O O . GLU A 1 368 ? 18.471 -4.151 -6.994 1.00 76.50 368 GLU A O 1
ATOM 2985 N N . LEU A 1 369 ? 20.060 -3.270 -5.674 1.00 80.69 369 LEU A N 1
ATOM 2986 C CA . LEU A 1 369 ? 21.089 -4.250 -6.015 1.00 80.69 369 LEU A CA 1
ATOM 2987 C C . LEU A 1 369 ? 20.701 -5.663 -5.563 1.00 80.69 369 LEU A C 1
ATOM 2989 O O . LEU A 1 369 ? 21.174 -6.644 -6.124 1.00 80.69 369 LEU A O 1
ATOM 2993 N N . ASP A 1 370 ? 19.830 -5.780 -4.561 1.00 85.88 370 ASP A N 1
ATOM 2994 C CA . ASP A 1 370 ? 19.383 -7.078 -4.062 1.00 85.88 370 ASP A CA 1
ATOM 2995 C C . ASP A 1 370 ? 18.353 -7.714 -4.998 1.00 85.88 370 ASP A C 1
ATOM 2997 O O . ASP A 1 370 ? 18.383 -8.931 -5.184 1.00 85.88 370 ASP A O 1
ATOM 3001 N N . ASN A 1 371 ? 17.518 -6.895 -5.654 1.00 80.19 371 ASN A N 1
ATOM 3002 C CA . ASN A 1 371 ? 16.550 -7.352 -6.656 1.00 80.19 371 ASN A CA 1
ATOM 3003 C C . ASN A 1 371 ? 17.223 -8.043 -7.853 1.00 80.19 371 ASN A C 1
ATOM 3005 O O . ASN A 1 371 ? 16.612 -8.901 -8.483 1.00 80.19 371 ASN A O 1
ATOM 3009 N N . GLU A 1 372 ? 18.470 -7.681 -8.167 1.00 79.81 372 GLU A N 1
ATOM 3010 C CA . GLU A 1 372 ? 19.246 -8.303 -9.248 1.00 79.81 372 GLU A CA 1
ATOM 3011 C C . GLU A 1 372 ? 19.775 -9.695 -8.867 1.00 79.81 372 GLU A C 1
ATOM 3013 O O . GLU A 1 372 ? 20.097 -10.504 -9.737 1.00 79.81 372 GLU A O 1
ATOM 3018 N N . LEU A 1 373 ? 19.875 -9.983 -7.566 1.00 86.62 373 LEU A N 1
ATOM 3019 C CA . LEU A 1 373 ? 20.537 -11.176 -7.039 1.00 86.62 373 LEU A CA 1
ATOM 3020 C C . LEU A 1 373 ? 19.548 -12.242 -6.563 1.00 86.62 373 LEU A C 1
ATOM 3022 O O . LEU A 1 373 ? 19.838 -13.437 -6.661 1.00 86.62 373 LEU A O 1
ATOM 3026 N N . ILE A 1 374 ? 18.407 -11.833 -6.004 1.00 87.94 374 ILE A N 1
ATOM 3027 C CA . ILE A 1 374 ? 17.397 -12.749 -5.473 1.00 87.94 374 ILE A CA 1
ATOM 3028 C C . ILE A 1 374 ? 16.020 -12.074 -5.390 1.00 87.94 374 ILE A C 1
ATOM 3030 O O . ILE A 1 374 ? 15.891 -10.906 -5.038 1.00 87.94 374 ILE A O 1
ATOM 3034 N N . GLU A 1 375 ? 14.962 -12.839 -5.650 1.00 86.25 375 GLU A N 1
ATOM 3035 C CA . GLU A 1 375 ? 13.585 -12.403 -5.402 1.00 86.25 375 GLU A CA 1
ATOM 3036 C C . GLU A 1 375 ? 13.309 -12.219 -3.896 1.00 86.25 375 GLU A C 1
ATOM 3038 O O . GLU A 1 375 ? 13.743 -13.032 -3.071 1.00 86.25 375 GLU A O 1
ATOM 3043 N N . ILE A 1 376 ? 12.510 -11.204 -3.540 1.00 88.12 376 ILE A N 1
ATOM 3044 C CA . ILE A 1 376 ? 12.121 -10.884 -2.150 1.00 88.12 376 ILE A CA 1
ATOM 3045 C C . ILE A 1 376 ? 11.584 -12.121 -1.414 1.00 88.12 376 ILE A C 1
ATOM 3047 O O . ILE A 1 376 ? 12.004 -12.419 -0.299 1.00 88.12 376 ILE A O 1
ATOM 3051 N N . GLU A 1 377 ? 10.701 -12.895 -2.047 1.00 88.19 377 GLU A N 1
ATOM 3052 C CA . GLU A 1 377 ? 10.098 -14.081 -1.426 1.00 88.19 377 GLU A CA 1
ATOM 3053 C C . GLU A 1 377 ? 11.133 -15.149 -1.058 1.00 88.19 377 GLU A C 1
ATOM 3055 O O . GLU A 1 377 ? 11.045 -15.786 -0.005 1.00 88.19 377 GLU A O 1
ATOM 3060 N N . GLN A 1 378 ? 12.131 -15.345 -1.922 1.00 90.31 378 GLN A N 1
ATOM 3061 C CA . GLN A 1 378 ? 13.216 -16.289 -1.677 1.00 90.31 378 GLN A CA 1
ATOM 3062 C C . GLN A 1 378 ? 14.131 -15.764 -0.565 1.00 90.31 378 GLN A C 1
ATOM 3064 O O . GLN A 1 378 ? 14.551 -16.543 0.290 1.00 90.31 378 GLN A O 1
ATOM 3069 N N . ALA A 1 379 ? 14.384 -14.453 -0.501 1.00 91.69 379 ALA A N 1
ATOM 3070 C CA . ALA A 1 379 ? 15.117 -13.852 0.612 1.00 91.69 379 ALA A CA 1
ATOM 3071 C C . ALA A 1 379 ? 14.390 -14.057 1.952 1.00 91.69 379 ALA A C 1
ATOM 3073 O O . ALA A 1 379 ? 15.013 -14.479 2.929 1.00 91.69 379 ALA A O 1
ATOM 3074 N N . CYS A 1 380 ? 13.070 -13.856 2.000 1.00 91.62 380 CYS A N 1
ATOM 3075 C CA . CYS A 1 380 ? 12.280 -14.120 3.203 1.00 91.62 380 CYS A CA 1
ATOM 3076 C C . CYS A 1 380 ? 12.330 -15.603 3.606 1.00 91.62 380 CYS A C 1
ATOM 3078 O O . CYS A 1 380 ? 12.517 -15.911 4.785 1.00 91.62 380 CYS A O 1
ATOM 3080 N N . LYS A 1 381 ? 12.216 -16.533 2.642 1.00 91.62 381 LYS A N 1
ATOM 3081 C CA . LYS A 1 381 ? 12.344 -17.983 2.895 1.00 91.62 381 LYS A CA 1
ATOM 3082 C C . LYS A 1 381 ? 13.718 -18.334 3.459 1.00 91.62 381 LYS A C 1
ATOM 3084 O O . LYS A 1 381 ? 13.792 -19.042 4.463 1.00 91.62 381 LYS A O 1
ATOM 3089 N N . TYR A 1 382 ? 14.782 -17.771 2.888 1.00 93.94 382 TYR A N 1
ATOM 3090 C CA . TYR A 1 382 ? 16.147 -17.944 3.383 1.00 93.94 382 TYR A CA 1
ATOM 3091 C C . TYR A 1 382 ? 16.274 -17.503 4.848 1.00 93.94 382 TYR A C 1
ATOM 3093 O O . TYR A 1 382 ? 16.730 -18.278 5.689 1.00 93.94 382 TYR A O 1
ATOM 3101 N N . ILE A 1 383 ? 15.817 -16.288 5.172 1.00 93.38 383 ILE A N 1
ATOM 3102 C CA . ILE A 1 383 ? 15.855 -15.727 6.535 1.00 93.38 383 ILE A CA 1
ATOM 3103 C C . ILE A 1 383 ? 15.026 -16.577 7.513 1.00 93.38 383 ILE A C 1
ATOM 3105 O O . ILE A 1 383 ? 15.381 -16.729 8.682 1.00 93.38 383 ILE A O 1
ATOM 3109 N N . ALA A 1 384 ? 13.927 -17.172 7.053 1.00 91.62 384 ALA A N 1
ATOM 3110 C CA . ALA A 1 384 ? 13.104 -18.077 7.852 1.00 91.62 384 ALA A CA 1
ATOM 3111 C C . ALA A 1 384 ? 13.719 -19.469 8.073 1.00 91.62 384 ALA A C 1
ATOM 3113 O O . ALA A 1 384 ? 13.176 -20.257 8.851 1.00 91.62 384 ALA A O 1
ATOM 3114 N N . GLY A 1 385 ? 14.837 -19.785 7.414 1.00 91.88 385 GLY A N 1
ATOM 3115 C CA . GLY A 1 385 ? 15.464 -21.103 7.468 1.00 91.88 385 GLY A CA 1
ATOM 3116 C C . GLY A 1 385 ? 14.861 -22.121 6.493 1.00 91.88 385 GLY A C 1
ATOM 3117 O O . GLY A 1 385 ? 15.127 -23.316 6.622 1.00 91.88 385 GLY A O 1
ATOM 3118 N N . VAL A 1 386 ? 14.069 -21.674 5.516 1.00 90.69 386 VAL A N 1
ATOM 3119 C CA . VAL A 1 386 ? 13.442 -22.510 4.483 1.00 90.69 386 VAL A CA 1
ATOM 3120 C C . VAL A 1 386 ? 14.311 -22.499 3.226 1.00 90.69 386 VAL A C 1
ATOM 3122 O O . VAL A 1 386 ? 14.723 -21.442 2.761 1.00 90.69 386 VAL A O 1
ATOM 3125 N N . ASP A 1 387 ? 14.607 -23.677 2.667 1.00 89.94 387 ASP A N 1
ATOM 3126 C CA . ASP A 1 387 ? 15.378 -23.842 1.421 1.00 89.94 387 ASP A CA 1
ATOM 3127 C C . ASP A 1 387 ? 16.765 -23.157 1.393 1.00 89.94 387 ASP A C 1
ATOM 3129 O O . ASP A 1 387 ? 17.347 -22.966 0.323 1.00 89.94 387 ASP A O 1
ATOM 3133 N N . VAL A 1 388 ? 17.351 -22.862 2.561 1.00 91.88 388 VAL A N 1
ATOM 3134 C CA . VAL A 1 388 ? 18.596 -22.079 2.725 1.00 91.88 388 VAL A CA 1
ATOM 3135 C C . VAL A 1 388 ? 19.705 -22.526 1.775 1.00 91.88 388 VAL A C 1
ATOM 3137 O O . VAL A 1 388 ? 20.259 -21.712 1.046 1.00 91.88 388 VAL A O 1
ATOM 3140 N N . LYS A 1 389 ? 20.007 -23.832 1.724 1.00 91.19 389 LYS A N 1
ATOM 3141 C CA . LYS A 1 389 ? 21.076 -24.369 0.861 1.00 91.19 389 LYS A CA 1
ATOM 3142 C C . LYS A 1 389 ? 20.781 -24.162 -0.626 1.00 91.19 389 LYS A C 1
ATOM 3144 O O . LYS A 1 389 ? 21.672 -23.798 -1.383 1.00 91.19 389 LYS A O 1
ATOM 3149 N N . LYS A 1 390 ? 19.535 -24.393 -1.046 1.00 91.12 390 LYS A N 1
ATOM 3150 C CA . LYS A 1 390 ? 19.102 -24.273 -2.445 1.00 91.12 390 LYS A CA 1
ATOM 3151 C C . LYS A 1 390 ? 19.150 -22.819 -2.906 1.00 91.12 390 LYS A C 1
ATOM 3153 O O . LYS A 1 390 ? 19.602 -22.544 -4.014 1.00 91.12 390 LYS A O 1
ATOM 3158 N N . ILE A 1 391 ? 18.711 -21.903 -2.048 1.00 90.38 391 ILE A N 1
ATOM 3159 C CA . ILE A 1 391 ? 18.734 -20.466 -2.312 1.00 90.38 391 ILE A CA 1
ATOM 3160 C C . ILE A 1 391 ? 20.178 -19.949 -2.303 1.00 90.38 391 ILE A C 1
ATOM 3162 O O . ILE A 1 391 ? 20.573 -19.276 -3.249 1.00 90.38 391 ILE A O 1
ATOM 3166 N N . ALA A 1 392 ? 20.994 -20.342 -1.316 1.00 89.44 392 ALA A N 1
ATOM 3167 C CA . ALA A 1 392 ? 22.411 -19.980 -1.250 1.00 89.44 392 ALA A CA 1
ATOM 3168 C C . ALA A 1 392 ? 23.148 -20.338 -2.543 1.00 89.44 392 ALA A C 1
ATOM 3170 O O . ALA A 1 392 ? 23.841 -19.490 -3.088 1.00 89.44 392 ALA A O 1
ATOM 3171 N N . VAL A 1 393 ? 22.945 -21.558 -3.059 1.00 88.56 393 VAL A N 1
ATOM 3172 C CA . VAL A 1 393 ? 23.581 -22.035 -4.300 1.00 88.56 393 VAL A CA 1
ATOM 3173 C C . VAL A 1 393 ? 23.168 -21.206 -5.521 1.00 88.56 393 VAL A C 1
ATOM 3175 O O . VAL A 1 393 ? 23.989 -20.967 -6.402 1.00 88.56 393 VAL A O 1
ATOM 3178 N N . ARG A 1 394 ? 21.909 -20.752 -5.582 1.00 85.69 394 ARG A N 1
ATOM 3179 C CA . ARG A 1 394 ? 21.413 -19.906 -6.682 1.00 85.69 394 ARG A CA 1
ATOM 3180 C C . ARG A 1 394 ? 21.991 -18.496 -6.640 1.00 85.69 394 ARG A C 1
ATOM 3182 O O . ARG A 1 394 ? 22.311 -17.952 -7.687 1.00 85.69 394 ARG A O 1
ATOM 3189 N N . VAL A 1 395 ? 22.124 -17.928 -5.443 1.00 84.81 395 VAL A N 1
ATOM 3190 C CA . VAL A 1 395 ? 22.676 -16.579 -5.245 1.00 84.81 395 VAL A CA 1
ATOM 3191 C C . VAL A 1 395 ? 24.201 -16.582 -5.345 1.00 84.81 395 VAL A C 1
ATOM 3193 O O . VAL A 1 395 ? 24.796 -15.582 -5.737 1.00 84.81 395 VAL A O 1
ATOM 3196 N N . SER A 1 396 ? 24.860 -17.693 -5.001 1.00 71.94 396 SER A N 1
ATOM 3197 C CA . SER A 1 396 ? 26.318 -17.792 -4.963 1.00 71.94 396 SER A CA 1
ATOM 3198 C C . SER A 1 396 ? 26.944 -17.761 -6.363 1.00 71.94 396 SER A C 1
ATOM 3200 O O . SER A 1 396 ? 27.274 -18.793 -6.945 1.00 71.94 396 SER A O 1
ATOM 3202 N N . GLY A 1 397 ? 27.154 -16.554 -6.885 1.00 63.97 397 GLY A N 1
ATOM 3203 C CA . GLY A 1 397 ? 28.138 -16.240 -7.919 1.00 63.97 397 GLY A CA 1
ATOM 3204 C C . GLY A 1 397 ? 29.433 -15.688 -7.306 1.00 63.97 397 GLY A C 1
ATOM 3205 O O . GLY A 1 397 ? 29.474 -15.332 -6.131 1.00 63.97 397 GLY A O 1
ATOM 3206 N N . ARG A 1 398 ? 30.509 -15.556 -8.101 1.00 54.75 398 ARG A N 1
ATOM 3207 C CA . ARG A 1 398 ? 31.783 -14.910 -7.685 1.00 54.75 398 ARG A CA 1
ATOM 3208 C C . ARG A 1 398 ? 31.669 -13.387 -7.470 1.00 54.75 398 ARG A C 1
ATOM 3210 O O . ARG A 1 398 ? 32.684 -12.697 -7.410 1.00 54.75 398 ARG A O 1
ATOM 3217 N N . ASP A 1 399 ? 30.454 -12.862 -7.380 1.00 74.69 399 ASP A N 1
ATOM 3218 C CA . ASP A 1 399 ? 30.189 -11.443 -7.215 1.00 74.69 399 ASP A CA 1
ATOM 3219 C C . ASP A 1 399 ? 30.302 -11.037 -5.737 1.00 74.69 399 ASP A C 1
ATOM 3221 O O . ASP A 1 399 ? 29.770 -11.695 -4.837 1.00 74.69 399 ASP A O 1
ATOM 3225 N N . LYS A 1 400 ? 30.991 -9.923 -5.476 1.00 80.81 400 LYS A N 1
ATOM 3226 C CA . LYS A 1 400 ? 31.087 -9.330 -4.137 1.00 80.81 400 LYS A CA 1
ATOM 3227 C C . LYS A 1 400 ? 29.702 -8.945 -3.601 1.00 80.81 400 LYS A C 1
ATOM 3229 O O . LYS A 1 400 ? 29.504 -9.036 -2.389 1.00 80.81 400 LYS A O 1
ATOM 3234 N N . GLY A 1 401 ? 28.764 -8.566 -4.477 1.00 84.00 401 GLY A N 1
ATOM 3235 C CA . GLY A 1 401 ? 27.381 -8.243 -4.108 1.00 84.00 401 GLY A CA 1
ATOM 3236 C C . GLY A 1 401 ? 26.645 -9.435 -3.491 1.00 84.00 401 GLY A C 1
ATOM 3237 O O . GLY A 1 401 ? 26.123 -9.333 -2.382 1.00 84.00 401 GLY A O 1
ATOM 3238 N N . ALA A 1 402 ? 26.714 -10.602 -4.137 1.00 87.56 402 ALA A N 1
ATOM 3239 C CA . ALA A 1 402 ? 26.096 -11.839 -3.655 1.00 87.56 402 ALA A CA 1
ATOM 3240 C C . ALA A 1 402 ? 26.602 -12.263 -2.265 1.00 87.56 402 ALA A C 1
ATOM 3242 O O . ALA A 1 402 ? 25.817 -12.637 -1.393 1.00 87.56 402 ALA A O 1
ATOM 3243 N N . VAL A 1 403 ? 27.914 -12.159 -2.024 1.00 88.38 403 VAL A N 1
ATOM 3244 C CA . VAL A 1 403 ? 28.516 -12.497 -0.722 1.00 88.38 403 VAL A CA 1
ATOM 3245 C C . VAL A 1 403 ? 28.039 -11.546 0.380 1.00 88.38 403 VAL A C 1
ATOM 3247 O O . VAL A 1 403 ? 27.737 -11.985 1.493 1.00 88.38 403 VAL A O 1
ATOM 3250 N N . GLN A 1 404 ? 27.962 -10.244 0.090 1.00 90.06 404 GLN A N 1
ATOM 3251 C CA . GLN A 1 404 ? 27.475 -9.249 1.051 1.00 90.06 404 GLN A CA 1
ATOM 3252 C C . GLN A 1 404 ? 25.992 -9.448 1.370 1.00 90.06 404 GLN A C 1
ATOM 3254 O O . GLN A 1 404 ? 25.616 -9.411 2.545 1.00 90.06 404 GLN A O 1
ATOM 3259 N N . LEU A 1 405 ? 25.178 -9.720 0.348 1.00 91.38 405 LEU A N 1
ATOM 3260 C CA . LEU A 1 405 ? 23.763 -10.033 0.497 1.00 91.38 405 LEU A CA 1
ATOM 3261 C C . LEU A 1 405 ? 23.563 -11.256 1.398 1.00 91.38 405 LEU A C 1
ATOM 3263 O O . LEU A 1 405 ? 22.876 -11.140 2.410 1.00 91.38 405 LEU A O 1
ATOM 3267 N N . LEU A 1 406 ? 24.212 -12.389 1.105 1.00 92.69 406 LEU A N 1
ATOM 3268 C CA . LEU A 1 406 ? 24.080 -13.611 1.913 1.00 92.69 406 LEU A CA 1
ATOM 3269 C C . LEU A 1 406 ? 24.488 -13.386 3.375 1.00 92.69 406 LEU A C 1
ATOM 3271 O O . LEU A 1 406 ? 23.761 -13.782 4.283 1.00 92.69 406 LEU A O 1
ATOM 3275 N N . LYS A 1 407 ? 25.585 -12.657 3.620 1.00 92.50 407 LYS A N 1
ATOM 3276 C CA . LYS A 1 407 ? 26.008 -12.300 4.983 1.00 92.50 407 LYS A CA 1
ATOM 3277 C C . LYS A 1 407 ? 24.943 -11.483 5.725 1.00 92.50 407 LYS A C 1
ATOM 3279 O O . LYS A 1 407 ? 24.745 -11.683 6.923 1.00 92.50 407 LYS A O 1
ATOM 3284 N N . ARG A 1 408 ? 24.269 -10.554 5.040 1.00 93.62 408 ARG A N 1
ATOM 3285 C CA . ARG A 1 408 ? 23.171 -9.770 5.624 1.00 93.62 408 ARG A CA 1
ATOM 3286 C C . ARG A 1 408 ? 21.952 -10.653 5.904 1.00 93.62 408 ARG A C 1
ATOM 3288 O O . ARG A 1 408 ? 21.395 -10.555 6.994 1.00 93.62 408 ARG A O 1
ATOM 3295 N N . LEU A 1 409 ? 21.581 -11.540 4.978 1.00 94.19 409 LEU A N 1
ATOM 3296 C CA . LEU A 1 409 ? 20.475 -12.483 5.175 1.00 94.19 409 LEU A CA 1
ATOM 3297 C C . LEU A 1 409 ? 20.737 -13.432 6.358 1.00 94.19 409 LEU A C 1
ATOM 3299 O O . LEU A 1 409 ? 19.826 -13.684 7.141 1.00 94.19 409 LEU A O 1
ATOM 3303 N N . ASP A 1 410 ? 21.976 -13.890 6.559 1.00 94.69 410 ASP A N 1
ATOM 3304 C CA . ASP A 1 410 ? 22.355 -14.720 7.715 1.00 94.69 410 ASP A CA 1
ATOM 3305 C C . ASP A 1 410 ? 22.200 -13.984 9.056 1.00 94.69 410 ASP A C 1
ATOM 3307 O O . ASP A 1 410 ? 21.819 -14.587 10.064 1.00 94.69 410 ASP A O 1
ATOM 3311 N N . LEU A 1 411 ? 22.506 -12.682 9.097 1.00 94.81 411 LEU A N 1
ATOM 3312 C CA . LEU A 1 411 ? 22.298 -11.859 10.293 1.00 94.81 411 LEU A CA 1
ATOM 3313 C C . LEU A 1 411 ? 20.808 -11.715 10.604 1.00 94.81 411 LEU A C 1
ATOM 3315 O O . LEU A 1 411 ? 20.404 -11.936 11.747 1.00 94.81 411 LEU A O 1
ATOM 3319 N N . LEU A 1 412 ? 19.999 -11.416 9.584 1.00 94.19 412 LEU A N 1
ATOM 3320 C CA . LEU A 1 412 ? 18.544 -11.351 9.718 1.00 94.19 412 LEU A CA 1
ATOM 3321 C C . LEU A 1 412 ? 17.965 -12.705 10.147 1.00 94.19 412 LEU A C 1
ATOM 3323 O O . LEU A 1 412 ? 17.102 -12.740 11.014 1.00 94.19 412 LEU A O 1
ATOM 3327 N N . ALA A 1 413 ? 18.486 -13.829 9.645 1.00 94.69 413 ALA A N 1
ATOM 3328 C CA . ALA A 1 413 ? 18.015 -15.163 10.023 1.00 94.69 413 ALA A CA 1
ATOM 3329 C C . ALA A 1 413 ? 18.183 -15.451 11.525 1.00 94.69 413 ALA A C 1
ATOM 3331 O O . ALA A 1 413 ? 17.308 -16.041 12.166 1.00 94.69 413 ALA A O 1
ATOM 3332 N N . ARG A 1 414 ? 19.298 -15.004 12.117 1.00 94.06 414 ARG A N 1
ATOM 3333 C CA . ARG A 1 414 ? 19.541 -15.132 13.564 1.00 94.06 414 ARG A CA 1
ATOM 3334 C C . ARG A 1 414 ? 18.563 -14.288 14.372 1.00 94.06 414 ARG A C 1
ATOM 3336 O O . ARG A 1 414 ? 18.029 -14.769 15.371 1.00 94.06 414 ARG A O 1
ATOM 3343 N N . GLU A 1 415 ? 18.327 -13.057 13.931 1.00 92.44 415 GLU A N 1
ATOM 3344 C CA . GLU A 1 415 ? 17.394 -12.136 14.579 1.00 92.44 415 GLU A CA 1
ATOM 3345 C C . GLU A 1 415 ? 15.947 -12.633 14.479 1.00 92.44 415 GLU A C 1
ATOM 3347 O O . GLU A 1 415 ? 15.227 -12.653 15.476 1.00 92.44 415 GLU A O 1
ATOM 3352 N N . ASN A 1 416 ? 15.545 -13.134 13.313 1.00 92.00 416 ASN A N 1
ATOM 3353 C CA . ASN A 1 416 ? 14.255 -13.773 13.080 1.00 92.00 416 ASN A CA 1
ATOM 3354 C C . ASN A 1 416 ? 14.009 -14.944 14.042 1.00 92.00 416 ASN A C 1
ATOM 3356 O O . ASN A 1 416 ? 12.967 -15.029 14.691 1.00 92.00 416 ASN A O 1
ATOM 3360 N N . HIS A 1 417 ? 14.998 -15.828 14.203 1.00 92.25 417 HIS A N 1
ATOM 3361 C CA . HIS A 1 417 ? 14.899 -16.955 15.136 1.00 92.25 417 HIS A CA 1
ATOM 3362 C C . HIS A 1 417 ? 14.817 -16.510 16.602 1.00 92.25 417 HIS A C 1
ATOM 3364 O O . HIS A 1 417 ? 14.108 -17.139 17.390 1.00 92.25 417 HIS A O 1
ATOM 3370 N N . ARG A 1 418 ? 15.521 -15.434 16.974 1.00 91.62 418 ARG A N 1
ATOM 3371 C CA . ARG A 1 418 ? 15.451 -14.841 18.316 1.00 91.62 418 ARG A CA 1
ATOM 3372 C C . ARG A 1 418 ? 14.059 -14.273 18.596 1.00 91.62 418 ARG A C 1
ATOM 3374 O O . ARG A 1 418 ? 13.429 -14.692 19.564 1.00 91.62 418 ARG A O 1
ATOM 3381 N N . GLN A 1 419 ? 13.555 -13.407 17.719 1.00 86.44 419 GLN A N 1
ATOM 3382 C CA . GLN A 1 419 ? 12.238 -12.778 17.862 1.00 86.44 419 GLN A CA 1
ATOM 3383 C C . GLN A 1 419 ? 11.094 -13.801 17.851 1.00 86.44 419 GLN A C 1
ATOM 3385 O O . GLN A 1 419 ? 10.163 -13.686 18.645 1.00 86.44 419 GLN A O 1
ATOM 3390 N N . PHE A 1 420 ? 11.179 -14.845 17.018 1.00 87.06 420 PHE A N 1
ATOM 3391 C CA . PHE A 1 420 ? 10.199 -15.934 17.031 1.00 87.06 420 PHE A CA 1
ATOM 3392 C C . PHE A 1 420 ? 10.143 -16.640 18.397 1.00 87.06 420 PHE A C 1
ATOM 3394 O O . PHE A 1 420 ? 9.060 -16.939 18.895 1.00 87.06 420 PHE A O 1
ATOM 3401 N N . LYS A 1 421 ? 11.301 -16.899 19.022 1.00 86.00 421 LYS A N 1
ATOM 3402 C CA . LYS A 1 421 ? 11.361 -17.533 20.348 1.00 86.00 421 LYS A CA 1
ATOM 3403 C C . LYS A 1 421 ? 10.832 -16.629 21.456 1.00 86.00 421 LYS A C 1
ATOM 3405 O O . LYS A 1 421 ? 10.115 -17.122 22.318 1.00 86.00 421 LYS A O 1
ATOM 3410 N N . GLU A 1 422 ? 11.182 -15.346 21.431 1.00 79.50 422 GLU A N 1
ATOM 3411 C CA . GLU A 1 422 ? 10.699 -14.358 22.404 1.00 79.50 422 GLU A CA 1
ATOM 3412 C C . GLU A 1 422 ? 9.168 -14.218 22.313 1.00 79.50 422 GLU A C 1
ATOM 3414 O O . GLU A 1 422 ? 8.477 -14.382 23.315 1.00 79.50 422 GLU A O 1
ATOM 3419 N N . GLY A 1 423 ? 8.618 -14.068 21.101 1.00 67.88 423 GLY A N 1
ATOM 3420 C CA . GLY A 1 423 ? 7.169 -13.971 20.887 1.00 67.88 423 GLY A CA 1
ATOM 3421 C C . GLY A 1 423 ? 6.385 -15.236 21.260 1.00 67.88 423 GLY A C 1
ATOM 3422 O O . GLY A 1 423 ? 5.234 -15.141 21.675 1.00 67.88 423 GLY A O 1
ATOM 3423 N N . ALA A 1 424 ? 6.999 -16.420 21.168 1.00 60.59 424 ALA A N 1
ATOM 3424 C CA . ALA A 1 424 ? 6.390 -17.674 21.618 1.00 60.59 424 ALA A CA 1
ATOM 3425 C C . ALA A 1 424 ? 6.395 -17.847 23.152 1.00 60.59 424 ALA A C 1
ATOM 3427 O O . ALA A 1 424 ? 5.646 -18.673 23.669 1.00 60.59 424 ALA A O 1
ATOM 3428 N N . GLN A 1 425 ? 7.241 -17.105 23.879 1.00 50.00 425 GLN A N 1
ATOM 3429 C CA . GLN A 1 425 ? 7.382 -17.187 25.340 1.00 50.00 425 GLN A CA 1
ATOM 3430 C C . GLN A 1 425 ? 6.590 -16.106 26.098 1.00 50.00 425 GLN A C 1
ATOM 3432 O O . GLN A 1 425 ? 6.365 -16.262 27.296 1.00 50.00 425 GLN A O 1
ATOM 3437 N N . GLU A 1 426 ? 6.164 -15.028 25.430 1.00 46.88 426 GLU A N 1
ATOM 3438 C CA . GLU A 1 426 ? 5.454 -13.892 26.046 1.00 46.88 426 GLU A CA 1
ATOM 3439 C C . GLU A 1 426 ? 3.923 -14.074 26.206 1.00 46.88 426 GLU A C 1
ATOM 3441 O O . GLU A 1 426 ? 3.259 -13.158 26.699 1.00 46.88 426 GLU A O 1
ATOM 3446 N N . VAL A 1 427 ? 3.355 -15.239 25.853 1.00 40.12 427 VAL A N 1
ATOM 3447 C CA . VAL A 1 427 ? 1.902 -15.539 25.948 1.00 40.12 427 VAL A CA 1
ATOM 3448 C C . VAL A 1 427 ? 1.532 -16.370 27.177 1.00 40.12 427 VAL A C 1
ATOM 3450 O O . VAL A 1 427 ? 2.147 -17.438 27.391 1.00 40.12 427 VAL A O 1
#

Organism: NCBI:txid2030880

pLDDT: mean 84.59, std 10.52, range [25.44, 97.19]

Secondary structure (DSSP, 8-state):
-----TTS--SHHHHHTTSPPPEEEEEE-TTSPTT--SSS---PPPHHHHHHHHHHHHHHHHHHHTTPPP---HHHHHHHHHHHHHHHHHHHGGGTT--HHHHHHHHHHHHHHHHHHHHHHHHHHHHHHHHHHHHHHHHT-TTHHHHHHHHHHHHHTHHHHHHHHHHHHHHHHHHHIIIIIHHHHHHHHTTS--HHHHHHT-GGGGSSSTT-HHHHHHH-TTTTTS-HHHHHHHHHHHHHHH-TTS----S---TT--TTTB----TTS-HHHHHHHH-PPBP-SSEEEEEE-GGG-HHHHHHHH-HHHHHHHHHHHHHHH-HHHHHHHHHHHHHHHHHHHHHHHHH--HHHHHHHHHHHHHTTT--HHHHTT--HHHHHHHHTTSSHHHHHHHH-SS-HHHHHHHHHHHHHHHHHHHHHHHHHH--